Protein AF-A0A8W8IZJ5-F1 (afdb_monomer_lite)

Secondary structure (DSSP, 8-state):
--SSSHHHHHHHHHHHHHHHHHHHHHHHHHHHHHHHHHHHHHHHHHHHHHHHHHHS-HHHHHHHHHHSS--HHHHHHTTSTT-EEEEEEE-----EEESEEEEEE-HHHHHHHGGGGGSB-S-EEEEES-HHHHHHHHHHTTT-SS-EEEEE--GGGSHHHHTHHHHHHHHTSTT----TTTTT-HHHHHHHHHHHHHHHHHHHHTSS--SEEEEE-TTTTGGGTT----EEE---TT--TTEEEEEE-S---TTT--HHHHHHHT--SEEEEEEEE-HHHHHHHHHHHHHHHHHHHHTT----HHHHHHHHTSHHHHHHS--S-EEEEEPTTSS--S---TTSHHHHHSEEEHHHHHHHHHSTT-EEE-SS-TT-EEESS-TT---BSS--TT-TT---GGG----GGG------------------S--TT-SSS---HHHHHHHHHH-TT-EEE-SSBTTEEEETT--BTTB-EEEPPTTEEEETTTTEEEEGGG---TTSB---SGGGSGGGSPPTT-TT---HHHHS---TTPPSEEEEPTT-TTSSEEEEEETTEEEEEEE-SSEEEETTTTEEEEEEPHHHHHHHHHH-TT-B---SS-TTEEEBTT-TT---STT-TTEEEPPTT----PPPPS------

Organism: Magallana gigas (NCBI:txid29159)

pLDDT: mean 74.79, std 21.63, range [20.7, 98.75]

InterPro domains:
  IPR002557 Chitin binding domain [PS50940] (445-503)
  IPR002557 Chitin binding domain [SM00494] (446-503)
  IPR011735 WlaTC/HtrL glycosyltransferase [PF09612] (83-315)
  IPR036508 Chitin binding domain superfamily [SSF57625] (445-509)

Foldseek 3Di:
DPDPPPVVVVVVVVVVVVVVVVVVVVVVVVVVVVVVVVVVVVVVVVVVVVCVCVVAPPVRVVLVVVLVPQPVVLVVCAPFLLLEEEEEEDEDPAWFDDQDRVRIDGPVLLLLLLLVVLQEQHEYEYEYQDPVVLVSNCVSNVPHPHHYHYDHDDLCVQVLNVCLVLLVVLLPPPPQACGPPWSPPSVVQSVQLCQLVRQLVCLVVCSNVGQKYKYAYSRLVVVCSLVPFHKYQGHDPPDDQQAKEWEFLDDDDLEPDALQCLQRVVDATTASRMIMHGSVNSNLVSVLLVVLQVVCSVVSTDTHSRSSVSNCSRPVNCVVRPGRHYYDYDYQPPADFPDRNRNNPSRRQRIGTPVQVVVLVVPAQDWAADPVALQWIAGSDDPGHGTDSDDPPPDPRDAGSLRDDDPLVPPPDDDDDDDDDDDDDDDPDPDPPPLPDQDDQVNVVVVLVVPQQDKAAHSAAFQKIFGSVDDDVSGRIDGHDPPWGQAPVVRDTDHPVPHDRVSHDRDAFPVSDPVQADHPPPPPDDGSCVVGPWQAVPDAAWADGPPPNFFQWIFGDDPRHGPDIDGDQFARQHRVVSGGDLDGAQVNNVVNLVVPQQDWAQRSVAQQKIFGSVDPPQPDDPTHSRMDGHDPPVSGPDDDDPDDDDDD

Structure (mmCIF, N/CA/C/O backbone):
data_AF-A0A8W8IZJ5-F1
#
_entry.id   AF-A0A8W8IZJ5-F1
#
loop_
_atom_site.group_PDB
_atom_site.id
_atom_site.type_symbol
_atom_site.label_atom_id
_atom_site.label_alt_id
_atom_site.label_comp_id
_atom_site.label_asym_id
_atom_site.label_entity_id
_atom_site.label_seq_id
_atom_site.pdbx_PDB_ins_code
_atom_site.Cartn_x
_atom_site.Cartn_y
_atom_site.Cartn_z
_atom_site.occupancy
_atom_site.B_iso_or_equiv
_atom_site.auth_seq_id
_atom_site.auth_comp_id
_atom_site.auth_asym_id
_atom_site.auth_atom_id
_atom_site.pdbx_PDB_model_num
ATOM 1 N N . MET A 1 1 ? -62.476 80.734 -61.397 1.00 47.78 1 MET A N 1
ATOM 2 C CA . MET A 1 1 ? -62.619 79.980 -60.130 1.00 47.78 1 MET A CA 1
ATOM 3 C C . MET A 1 1 ? -61.410 79.062 -59.951 1.00 47.78 1 MET A C 1
ATOM 5 O O . MET A 1 1 ? -61.509 77.870 -60.182 1.00 47.78 1 MET A O 1
ATOM 9 N N . ILE A 1 2 ? -60.235 79.615 -59.635 1.00 48.38 2 ILE A N 1
ATOM 10 C CA . ILE A 1 2 ? -58.988 78.841 -59.462 1.00 48.38 2 ILE A CA 1
ATOM 11 C C . ILE A 1 2 ? -58.203 79.479 -58.310 1.00 48.38 2 ILE A C 1
ATOM 13 O O . ILE A 1 2 ? -57.128 80.029 -58.494 1.00 48.38 2 ILE A O 1
ATOM 17 N N . THR A 1 3 ? -58.795 79.508 -57.118 1.00 47.53 3 THR A N 1
ATOM 18 C CA . THR A 1 3 ? -58.111 79.960 -55.888 1.00 47.53 3 THR A CA 1
ATOM 19 C C . THR A 1 3 ? -58.517 79.162 -54.643 1.00 47.53 3 THR A C 1
ATOM 21 O O . THR A 1 3 ? -57.917 79.336 -53.590 1.00 47.53 3 THR A O 1
ATOM 24 N N . SER A 1 4 ? -59.455 78.212 -54.751 1.00 48.25 4 SER A N 1
ATOM 25 C CA . SER A 1 4 ? -59.904 77.347 -53.646 1.00 48.25 4 SER A CA 1
ATOM 26 C C . SER A 1 4 ? -59.301 75.930 -53.652 1.00 48.25 4 SER A C 1
ATOM 28 O O . SER A 1 4 ? -59.571 75.151 -52.746 1.00 48.25 4 SER A O 1
ATOM 30 N N . SER A 1 5 ? -58.463 75.586 -54.640 1.00 52.81 5 SER A N 1
ATOM 31 C CA . SER A 1 5 ? -57.928 74.221 -54.822 1.00 52.81 5 SER A CA 1
ATOM 32 C C . SER A 1 5 ? -56.490 74.015 -54.319 1.00 52.81 5 SER A C 1
ATOM 34 O O . SER A 1 5 ? -56.059 72.870 -54.198 1.00 52.81 5 SER A O 1
ATOM 36 N N . LEU A 1 6 ? -55.728 75.078 -54.029 1.00 49.84 6 LEU A N 1
ATOM 37 C CA . LEU A 1 6 ? -54.327 74.945 -53.594 1.00 49.84 6 LEU A CA 1
ATOM 38 C C . LEU A 1 6 ? -54.161 74.870 -52.069 1.00 49.84 6 LEU A C 1
ATOM 40 O O . LEU A 1 6 ? -53.239 74.221 -51.586 1.00 49.84 6 LEU A O 1
ATOM 44 N N . THR A 1 7 ? -55.062 75.462 -51.286 1.00 53.69 7 THR A N 1
ATOM 45 C CA . THR A 1 7 ? -54.958 75.478 -49.816 1.00 53.69 7 THR A CA 1
ATOM 46 C C . THR A 1 7 ? -55.291 74.125 -49.175 1.00 53.69 7 THR A C 1
ATOM 48 O O . THR A 1 7 ? -54.656 73.746 -48.191 1.00 53.69 7 THR A O 1
ATOM 51 N N . GLY A 1 8 ? -56.201 73.342 -49.766 1.00 49.75 8 GLY A N 1
ATOM 52 C CA . GLY A 1 8 ? -56.527 71.985 -49.302 1.00 49.75 8 GLY A CA 1
ATOM 53 C C . GLY A 1 8 ? -55.402 70.967 -49.530 1.00 49.75 8 GLY A C 1
ATOM 54 O O . GLY A 1 8 ? -55.147 70.127 -48.666 1.00 49.75 8 GLY A O 1
ATOM 55 N N . LEU A 1 9 ? -54.670 71.084 -50.647 1.00 51.25 9 LEU A N 1
ATOM 56 C CA . LEU A 1 9 ? -53.569 70.175 -50.989 1.00 51.25 9 LEU A CA 1
ATOM 57 C C . LEU A 1 9 ? -52.350 70.372 -50.068 1.00 51.25 9 LEU A C 1
ATOM 59 O O . LEU A 1 9 ? -51.727 69.401 -49.642 1.00 51.25 9 LEU A O 1
ATOM 63 N N . PHE A 1 10 ? -52.043 71.619 -49.693 1.00 50.31 10 PHE A N 1
ATOM 64 C CA . PHE A 1 10 ? -50.939 71.928 -48.776 1.00 50.31 10 PHE A CA 1
ATOM 65 C C . PHE A 1 10 ? -51.210 71.481 -47.330 1.00 50.31 10 PHE A C 1
ATOM 67 O O . PHE A 1 10 ? -50.280 71.048 -46.642 1.00 50.31 10 PHE A O 1
ATOM 74 N N . LEU A 1 11 ? -52.466 71.533 -46.868 1.00 53.38 11 LEU A N 1
ATOM 75 C CA . LEU A 1 11 ? -52.833 71.085 -45.520 1.00 53.38 11 LEU A CA 1
ATOM 76 C C . LEU A 1 11 ? -52.823 69.551 -45.407 1.00 53.38 11 LEU A C 1
ATOM 78 O O . LEU A 1 11 ? -52.290 69.016 -44.433 1.00 53.38 11 LEU A O 1
ATOM 82 N N . PHE A 1 12 ? -53.315 68.843 -46.433 1.00 51.59 12 PHE A N 1
ATOM 83 C CA . PHE A 1 12 ? -53.228 67.378 -46.514 1.00 51.59 12 PHE A CA 1
ATOM 84 C C . PHE A 1 12 ? -51.776 66.894 -46.598 1.00 51.59 12 PHE A C 1
ATOM 86 O O . PHE A 1 12 ? -51.405 65.939 -45.915 1.00 51.59 12 PHE A O 1
ATOM 93 N N . CYS A 1 13 ? -50.928 67.589 -47.363 1.00 51.03 13 CYS A N 1
ATOM 94 C CA . CYS A 1 13 ? -49.515 67.240 -47.477 1.00 51.03 13 CYS A CA 1
ATOM 95 C C . CYS A 1 13 ? -48.764 67.470 -46.151 1.00 51.03 13 CYS A C 1
ATOM 97 O O . CYS A 1 13 ? -48.016 66.595 -45.726 1.00 51.03 13 CYS A O 1
ATOM 99 N N . ARG A 1 14 ? -49.031 68.567 -45.416 1.00 52.50 14 ARG A N 1
ATOM 100 C CA . ARG A 1 14 ? -48.450 68.798 -44.074 1.00 52.50 14 ARG A CA 1
ATOM 101 C C . ARG A 1 14 ? -48.923 67.786 -43.026 1.00 52.50 14 ARG A C 1
ATOM 103 O O . ARG A 1 14 ? -48.099 67.310 -42.250 1.00 52.50 14 ARG A O 1
ATOM 110 N N . LEU A 1 15 ? -50.210 67.432 -42.994 1.00 51.81 15 LEU A N 1
ATOM 111 C CA . LEU A 1 15 ? -50.741 66.438 -42.048 1.00 51.81 15 LEU A CA 1
ATOM 112 C C . LEU A 1 15 ? -50.228 65.023 -42.353 1.00 51.81 15 LEU A C 1
ATOM 114 O O . LEU A 1 15 ? -49.872 64.295 -41.426 1.00 51.81 15 LEU A O 1
ATOM 118 N N . SER A 1 16 ? -50.105 64.670 -43.638 1.00 54.41 16 SER A N 1
ATOM 119 C CA . SER A 1 16 ? -49.473 63.423 -44.075 1.00 54.41 16 SER A CA 1
ATOM 120 C C . SER A 1 16 ? -47.996 63.390 -43.684 1.00 54.41 16 SER A C 1
ATOM 122 O O . SER A 1 16 ? -47.575 62.418 -43.064 1.00 54.41 16 SER A O 1
ATOM 124 N N . LEU A 1 17 ? -47.234 64.468 -43.936 1.00 53.72 17 LEU A N 1
ATOM 125 C CA . LEU A 1 17 ? -45.807 64.549 -43.598 1.00 53.72 17 LEU A CA 1
ATOM 126 C C . LEU A 1 17 ? -45.566 64.441 -42.086 1.00 53.72 17 LEU A C 1
ATOM 128 O O . LEU A 1 17 ? -44.678 63.705 -41.662 1.00 53.72 17 LEU A O 1
ATOM 132 N N . VAL A 1 18 ? -46.379 65.124 -41.270 1.00 57.81 18 VAL A N 1
ATOM 133 C CA . VAL A 1 18 ? -46.320 65.058 -39.798 1.00 57.81 18 VAL A CA 1
ATOM 134 C C . VAL A 1 18 ? -46.726 63.671 -39.292 1.00 57.81 18 VAL A C 1
ATOM 136 O O . VAL A 1 18 ? -46.116 63.170 -38.350 1.00 57.81 18 VAL A O 1
ATOM 139 N N . GLY A 1 19 ? -47.698 63.013 -39.931 1.00 54.62 19 GLY A N 1
ATOM 140 C CA . GLY A 1 19 ? -48.067 61.625 -39.649 1.00 54.62 19 GLY A CA 1
ATOM 141 C C . GLY A 1 19 ? -46.938 60.637 -39.958 1.00 54.62 19 GLY A C 1
ATOM 142 O O . GLY A 1 19 ? -46.619 59.793 -39.120 1.00 54.62 19 GLY A O 1
ATOM 143 N N . THR A 1 20 ? -46.275 60.770 -41.112 1.00 56.97 20 THR A N 1
ATOM 144 C CA . THR A 1 20 ? -45.091 59.965 -41.460 1.00 56.97 20 THR A CA 1
ATOM 145 C C . THR A 1 20 ? -43.889 60.284 -40.582 1.00 56.97 20 THR A C 1
ATOM 147 O O . THR A 1 20 ? -43.218 59.351 -40.163 1.00 56.97 20 THR A O 1
ATOM 150 N N . MET A 1 21 ? -43.641 61.546 -40.217 1.00 55.78 21 MET A N 1
ATOM 151 C CA . MET A 1 21 ? -42.561 61.895 -39.287 1.00 55.78 21 MET A CA 1
ATOM 152 C C . MET A 1 21 ? -42.829 61.361 -37.881 1.00 55.78 21 MET A C 1
ATOM 154 O O . MET A 1 21 ? -41.912 60.843 -37.264 1.00 55.78 21 MET A O 1
ATOM 158 N N . LYS A 1 22 ? -44.070 61.401 -37.378 1.00 59.16 22 LYS A N 1
ATOM 159 C CA . LYS A 1 22 ? -44.413 60.781 -36.085 1.00 59.16 22 LYS A CA 1
ATOM 160 C C . LYS A 1 22 ? -44.239 59.263 -36.117 1.00 59.16 22 LYS A C 1
ATOM 162 O O . LYS A 1 22 ? -43.736 58.705 -35.149 1.00 59.16 22 LYS A O 1
ATOM 167 N N . LYS A 1 23 ? -44.592 58.601 -37.225 1.00 60.84 23 LYS A N 1
ATOM 168 C CA . LYS A 1 23 ? -44.343 57.162 -37.420 1.00 60.84 23 LYS A CA 1
ATOM 169 C C . LYS A 1 23 ? -42.853 56.844 -37.553 1.00 60.84 23 LYS A C 1
ATOM 171 O O . LYS A 1 23 ? -42.419 55.841 -37.007 1.00 60.84 23 LYS A O 1
ATOM 176 N N . LEU A 1 24 ? -42.073 57.702 -38.213 1.00 62.38 24 LEU A N 1
ATOM 177 C CA . LEU A 1 24 ? -40.624 57.550 -38.352 1.00 62.38 24 LEU A CA 1
ATOM 178 C C . LEU A 1 24 ? -39.909 57.786 -37.018 1.00 62.38 24 LEU A C 1
ATOM 180 O O . LEU A 1 24 ? -39.039 57.009 -36.661 1.00 62.38 24 LEU A O 1
ATOM 184 N N . VAL A 1 25 ? -40.312 58.801 -36.250 1.00 67.31 25 VAL A N 1
ATOM 185 C CA . VAL A 1 25 ? -39.797 59.058 -34.898 1.00 67.31 25 VAL A CA 1
ATOM 186 C C . VAL A 1 25 ? -40.186 57.919 -33.963 1.00 67.31 25 VAL A C 1
ATOM 188 O O . VAL A 1 25 ? -39.321 57.422 -33.263 1.00 67.31 25 VAL A O 1
ATOM 191 N N . ALA A 1 26 ? -41.428 57.427 -34.003 1.00 65.81 26 ALA A N 1
ATOM 192 C CA . ALA A 1 26 ? -41.834 56.259 -33.219 1.00 65.81 26 ALA A CA 1
ATOM 193 C C . ALA A 1 26 ? -41.061 54.993 -33.625 1.00 65.81 26 ALA A C 1
ATOM 195 O O . ALA A 1 26 ? -40.604 54.259 -32.756 1.00 65.81 26 ALA A O 1
ATOM 196 N N . ALA A 1 27 ? -40.852 54.759 -34.924 1.00 63.62 27 ALA A N 1
ATOM 197 C CA . ALA A 1 27 ? -40.051 53.643 -35.419 1.00 63.62 27 ALA A CA 1
ATOM 198 C C . ALA A 1 27 ? -38.577 53.776 -35.010 1.00 63.62 27 ALA A C 1
ATOM 200 O O . ALA A 1 27 ? -37.982 52.798 -34.578 1.00 63.62 27 ALA A O 1
ATOM 201 N N . LEU A 1 28 ? -38.001 54.979 -35.063 1.00 68.31 28 LEU A N 1
ATOM 202 C CA . LEU A 1 28 ? -36.644 55.255 -34.589 1.00 68.31 28 LEU A CA 1
ATOM 203 C C . LEU A 1 28 ? -36.537 55.124 -33.068 1.00 68.31 28 LEU A C 1
ATOM 205 O O . LEU A 1 28 ? -35.534 54.612 -32.590 1.00 68.31 28 LEU A O 1
ATOM 209 N N . SER A 1 29 ? -37.561 55.511 -32.306 1.00 67.00 29 SER A N 1
ATOM 210 C CA . SER A 1 29 ? -37.625 55.303 -30.856 1.00 67.00 29 SER A CA 1
ATOM 211 C C . SER A 1 29 ? -37.749 53.824 -30.499 1.00 67.00 29 SER A C 1
ATOM 213 O O . SER A 1 29 ? -37.105 53.389 -29.553 1.00 67.00 29 SER A O 1
ATOM 215 N N . VAL A 1 30 ? -38.508 53.035 -31.267 1.00 69.75 30 VAL A N 1
ATOM 216 C CA . VAL A 1 30 ? -38.578 51.574 -31.110 1.00 69.75 30 VAL A CA 1
ATOM 217 C C . VAL A 1 30 ? -37.254 50.930 -31.511 1.00 69.75 30 VAL A C 1
ATOM 219 O O . VAL A 1 30 ? -36.747 50.110 -30.761 1.00 69.75 30 VAL A O 1
ATOM 222 N N . CYS A 1 31 ? -36.633 51.336 -32.620 1.00 62.91 31 CYS A N 1
ATOM 223 C CA . CYS A 1 31 ? -35.309 50.853 -33.015 1.00 62.91 31 CYS A CA 1
ATOM 224 C C . CYS A 1 31 ? -34.235 51.235 -31.993 1.00 62.91 31 CYS A C 1
ATOM 226 O O . CYS A 1 31 ? -33.376 50.417 -31.698 1.00 62.91 31 CYS A O 1
ATOM 228 N N . PHE A 1 32 ? -34.295 52.436 -31.413 1.00 70.75 32 PHE A N 1
ATOM 229 C CA . PHE A 1 32 ? -33.393 52.865 -30.348 1.00 70.75 32 PHE A CA 1
ATOM 230 C C . PHE A 1 32 ? -33.659 52.099 -29.053 1.00 70.75 32 PHE A C 1
ATOM 232 O O . PHE A 1 32 ? -32.714 51.663 -28.413 1.00 70.75 32 PHE A O 1
ATOM 239 N N . ALA A 1 33 ? -34.920 51.854 -28.690 1.00 69.69 33 ALA A N 1
ATOM 240 C CA . ALA A 1 33 ? -35.271 51.032 -27.537 1.00 69.69 33 ALA A CA 1
ATOM 241 C C . ALA A 1 33 ? -34.835 49.576 -27.729 1.00 69.69 33 ALA A C 1
ATOM 243 O O . ALA A 1 33 ? -34.286 48.999 -26.802 1.00 69.69 33 ALA A O 1
ATOM 244 N N . VAL A 1 34 ? -34.999 49.004 -28.926 1.00 69.81 34 VAL A N 1
ATOM 245 C CA . VAL A 1 34 ? -34.493 47.674 -29.286 1.00 69.81 34 VAL A CA 1
ATOM 246 C C . VAL A 1 34 ? -32.972 47.675 -29.273 1.00 69.81 34 VAL A C 1
ATOM 248 O O . VAL A 1 34 ? -32.399 46.758 -28.708 1.00 69.81 34 VAL A O 1
ATOM 251 N N . LEU A 1 35 ? -32.296 48.696 -29.802 1.00 66.69 35 LEU A N 1
ATOM 252 C CA . LEU A 1 35 ? -30.836 48.808 -29.760 1.00 66.69 35 LEU A CA 1
ATOM 253 C C . LEU A 1 35 ? -30.334 48.918 -28.317 1.00 66.69 35 LEU A C 1
ATOM 255 O O . LEU A 1 35 ? -29.402 48.216 -27.954 1.00 66.69 35 LEU A O 1
ATOM 259 N N . VAL A 1 36 ? -30.973 49.731 -27.476 1.00 71.81 36 VAL A N 1
ATOM 260 C CA . VAL A 1 36 ? -30.643 49.878 -26.054 1.00 71.81 36 VAL A CA 1
ATOM 261 C C . VAL A 1 36 ? -30.942 48.588 -25.299 1.00 71.81 36 VAL A C 1
ATOM 263 O O . VAL A 1 36 ? -30.085 48.146 -24.551 1.00 71.81 36 VAL A O 1
ATOM 266 N N . PHE A 1 37 ? -32.076 47.921 -25.532 1.00 66.56 37 PHE A N 1
ATOM 267 C CA . PHE A 1 37 ? -32.356 46.601 -24.957 1.00 66.56 37 PHE A CA 1
ATOM 268 C C . PHE A 1 37 ? -31.369 45.550 -25.450 1.00 66.56 37 PHE A C 1
ATOM 270 O O . PHE A 1 37 ? -30.940 44.727 -24.660 1.00 66.56 37 PHE A O 1
ATOM 277 N N . THR A 1 38 ? -30.955 45.591 -26.715 1.00 60.06 38 THR A N 1
ATOM 278 C CA . THR A 1 38 ? -29.971 44.661 -27.277 1.00 60.06 38 THR A CA 1
ATOM 279 C C . THR A 1 38 ? -28.588 44.947 -26.699 1.00 60.06 38 THR A C 1
ATOM 281 O O . THR A 1 38 ? -27.897 44.013 -26.334 1.00 60.06 38 THR A O 1
ATOM 284 N N . ILE A 1 39 ? -28.196 46.212 -26.515 1.00 63.31 39 ILE A N 1
ATOM 285 C CA . ILE A 1 39 ? -26.940 46.613 -25.862 1.00 63.31 39 ILE A CA 1
ATOM 286 C C . ILE A 1 39 ? -26.973 46.273 -24.371 1.00 63.31 39 ILE A C 1
ATOM 288 O O . ILE A 1 39 ? -25.982 45.779 -23.853 1.00 63.31 39 ILE A O 1
ATOM 292 N N . LEU A 1 40 ? -28.094 46.478 -23.676 1.00 62.97 40 LEU A N 1
ATOM 293 C CA . LEU A 1 40 ? -28.272 46.100 -22.273 1.00 62.97 40 LEU A CA 1
ATOM 294 C C . LEU A 1 40 ? -28.290 44.579 -22.110 1.00 62.97 40 LEU A C 1
ATOM 296 O O . LEU A 1 40 ? -27.663 44.074 -21.191 1.00 62.97 40 LEU A O 1
ATOM 300 N N . HIS A 1 41 ? -28.911 43.841 -23.029 1.00 59.56 41 HIS A N 1
ATOM 301 C CA . HIS A 1 41 ? -28.924 42.379 -23.050 1.00 59.56 41 HIS A CA 1
ATOM 302 C C . HIS A 1 41 ? -27.557 41.809 -23.459 1.00 59.56 41 HIS A C 1
ATOM 304 O O . HIS A 1 41 ? -27.146 40.787 -22.917 1.00 59.56 41 HIS A O 1
ATOM 310 N N . ILE A 1 42 ? -26.811 42.477 -24.349 1.00 55.31 42 ILE A N 1
ATOM 311 C CA . ILE A 1 42 ? -25.411 42.170 -24.681 1.00 55.31 42 ILE A CA 1
ATOM 312 C C . ILE A 1 42 ? -24.493 42.521 -23.509 1.00 55.31 42 ILE A C 1
ATOM 314 O O . ILE A 1 42 ? -23.577 41.755 -23.254 1.00 55.31 42 ILE A O 1
ATOM 318 N N . ASN A 1 43 ? -24.730 43.607 -22.769 1.00 55.75 43 ASN A N 1
ATOM 319 C CA . ASN A 1 43 ? -23.950 43.983 -21.585 1.00 55.75 43 ASN A CA 1
ATOM 320 C C . ASN A 1 43 ? -24.251 43.067 -20.398 1.00 55.75 43 ASN A C 1
ATOM 322 O O . ASN A 1 43 ? -23.329 42.671 -19.700 1.00 55.75 43 ASN A O 1
ATOM 326 N N . GLN A 1 44 ? -25.502 42.645 -20.213 1.00 54.59 44 GLN A N 1
ATOM 327 C CA . GLN A 1 44 ? -25.887 41.624 -19.238 1.00 54.59 44 GLN A CA 1
ATOM 328 C C . GLN A 1 44 ? -25.306 40.254 -19.633 1.00 54.59 44 GLN A C 1
ATOM 330 O O . GLN A 1 44 ? -24.847 39.512 -18.770 1.00 54.59 44 GLN A O 1
ATOM 335 N N . TYR A 1 45 ? -25.207 39.949 -20.936 1.00 51.97 45 TYR A N 1
ATOM 336 C CA . TYR A 1 45 ? -24.464 38.786 -21.434 1.00 51.97 45 TYR A CA 1
ATOM 337 C C . TYR A 1 45 ? -22.946 38.952 -21.374 1.00 51.97 45 TYR A C 1
ATOM 339 O O . TYR A 1 45 ? -22.264 37.952 -21.206 1.00 51.97 45 TYR A O 1
ATOM 347 N N . GLN A 1 46 ? -22.388 40.159 -21.493 1.00 49.00 46 GLN A N 1
ATOM 348 C CA . GLN A 1 46 ? -20.970 40.418 -21.261 1.00 49.00 46 GLN A CA 1
ATOM 349 C C . GLN A 1 46 ? -20.662 40.302 -19.781 1.00 49.00 46 GLN A C 1
ATOM 351 O O . GLN A 1 46 ? -19.610 39.776 -19.464 1.00 49.00 46 GLN A O 1
ATOM 356 N N . ASP A 1 47 ? -21.561 40.685 -18.882 1.00 48.44 47 ASP A N 1
ATOM 357 C CA . ASP A 1 47 ? -21.392 40.476 -17.450 1.00 48.44 47 ASP A CA 1
ATOM 358 C C . ASP A 1 47 ? -21.543 38.991 -17.102 1.00 48.44 47 ASP A C 1
ATOM 360 O O . ASP A 1 47 ? -20.749 38.469 -16.335 1.00 48.44 47 ASP A O 1
ATOM 364 N N . ILE A 1 48 ? -22.420 38.239 -17.780 1.00 49.62 48 ILE A N 1
ATOM 365 C CA . ILE A 1 48 ? -22.441 36.765 -17.727 1.00 49.62 48 ILE A CA 1
ATOM 366 C C . ILE A 1 48 ? -21.175 36.164 -18.343 1.00 49.62 48 ILE A C 1
ATOM 368 O O . ILE A 1 48 ? -20.647 35.214 -17.791 1.00 49.62 48 ILE A O 1
ATOM 372 N N . ARG A 1 49 ? -20.634 36.703 -19.441 1.00 41.62 49 ARG A N 1
ATOM 373 C CA . ARG A 1 49 ? -19.406 36.219 -20.098 1.00 41.62 49 ARG A CA 1
ATOM 374 C C . ARG A 1 49 ? -18.178 36.553 -19.263 1.00 41.62 49 ARG A C 1
ATOM 376 O O . ARG A 1 49 ? -17.285 35.729 -19.182 1.00 41.62 49 ARG A O 1
ATOM 383 N N . THR A 1 50 ? -18.156 37.700 -18.594 1.00 42.84 50 THR A N 1
ATOM 384 C CA . THR A 1 50 ? -17.104 38.146 -17.670 1.00 42.84 50 THR A CA 1
ATOM 385 C C . THR A 1 50 ? -17.238 37.428 -16.333 1.00 42.84 50 THR A C 1
ATOM 387 O O . THR A 1 50 ? -16.226 37.094 -15.736 1.00 42.84 50 THR A O 1
ATOM 390 N N . THR A 1 51 ? -18.455 37.087 -15.907 1.00 40.94 51 THR A N 1
ATOM 391 C CA . THR A 1 51 ? -18.736 36.233 -14.747 1.00 40.94 51 THR A CA 1
ATOM 392 C C . THR A 1 51 ? -18.431 34.769 -15.054 1.00 40.94 51 THR A C 1
ATOM 394 O O . THR A 1 51 ? -17.849 34.129 -14.205 1.00 40.94 51 THR A O 1
ATOM 397 N N . LEU A 1 52 ? -18.672 34.240 -16.258 1.00 39.84 52 LEU A N 1
ATOM 398 C CA . LEU A 1 52 ? -18.254 32.893 -16.698 1.00 39.84 52 LEU A CA 1
ATOM 399 C C . LEU A 1 52 ? -16.741 32.813 -16.938 1.00 39.84 52 LEU A C 1
ATOM 401 O O . LEU A 1 52 ? -16.125 31.818 -16.571 1.00 39.84 52 LEU A O 1
ATOM 405 N N . LEU A 1 53 ? -16.127 33.870 -17.482 1.00 41.47 53 LEU A N 1
ATOM 406 C CA . LEU A 1 53 ? -14.671 34.001 -17.632 1.00 41.47 53 LEU A CA 1
ATOM 407 C C . LEU A 1 53 ? -13.966 34.257 -16.289 1.00 41.47 53 LEU A C 1
ATOM 409 O O . LEU A 1 53 ? -12.786 33.939 -16.161 1.00 41.47 53 LEU A O 1
ATOM 413 N N . ARG A 1 54 ? -14.671 34.794 -15.280 1.00 42.88 54 ARG A N 1
ATOM 414 C CA . ARG A 1 54 ? -14.209 34.872 -13.881 1.00 42.88 54 ARG A CA 1
ATOM 415 C C . ARG A 1 54 ? -14.582 33.635 -13.053 1.00 42.88 54 ARG A C 1
ATOM 417 O O . ARG A 1 54 ? -13.905 33.381 -12.064 1.00 42.88 54 ARG A O 1
ATOM 424 N N . ALA A 1 55 ? -15.604 32.866 -13.435 1.00 46.88 55 ALA A N 1
ATOM 425 C CA . ALA A 1 55 ? -16.121 31.733 -12.657 1.00 46.88 55 ALA A CA 1
ATOM 426 C C . ALA A 1 55 ? -15.553 30.374 -13.064 1.00 46.88 55 ALA A C 1
ATOM 428 O O . ALA A 1 55 ? -15.682 29.433 -12.290 1.00 46.88 55 ALA A O 1
ATOM 429 N N . LEU A 1 56 ? -14.870 30.238 -14.197 1.00 43.19 56 LEU A N 1
ATOM 430 C CA . LEU A 1 56 ? -14.094 29.038 -14.501 1.00 43.19 56 LEU A CA 1
ATOM 431 C C . LEU A 1 56 ? -12.808 29.473 -15.207 1.00 43.19 56 LEU A C 1
ATOM 433 O O . LEU A 1 56 ? -12.890 30.140 -16.240 1.00 43.19 56 LEU A O 1
ATOM 437 N N . PRO A 1 57 ? -11.609 29.127 -14.697 1.00 50.22 57 PRO A N 1
ATOM 438 C CA . PRO A 1 57 ? -10.381 29.453 -15.406 1.00 50.22 57 PRO A CA 1
ATOM 439 C C . PRO A 1 57 ? -10.458 28.860 -16.820 1.00 50.22 57 PRO A C 1
ATOM 441 O O . PRO A 1 57 ? -10.954 27.751 -16.994 1.00 50.22 57 PRO A O 1
ATOM 444 N N . LEU A 1 58 ? -9.946 29.557 -17.840 1.00 40.34 58 LEU A N 1
ATOM 445 C CA . LEU A 1 58 ? -9.855 29.039 -19.219 1.00 40.34 58 LEU A CA 1
ATOM 446 C C . LEU A 1 58 ? -9.227 27.630 -19.273 1.00 40.34 58 LEU A C 1
ATOM 448 O O . LEU A 1 58 ? -9.581 26.833 -20.134 1.00 40.34 58 LEU A O 1
ATOM 452 N N . ASN A 1 59 ? -8.379 27.282 -18.298 1.00 43.03 59 ASN A N 1
ATOM 453 C CA . ASN A 1 59 ? -7.850 25.932 -18.091 1.00 43.03 59 ASN A CA 1
ATOM 454 C C . ASN A 1 59 ? -8.906 24.892 -17.683 1.00 43.03 59 ASN A C 1
ATOM 456 O O . ASN A 1 59 ? -8.763 23.740 -18.063 1.00 43.03 59 ASN A O 1
ATOM 460 N N . ALA A 1 60 ? -9.947 25.262 -16.934 1.00 39.53 60 ALA A N 1
ATOM 461 C CA . ALA A 1 60 ? -11.073 24.400 -16.574 1.00 39.53 60 ALA A CA 1
ATOM 462 C C . ALA A 1 60 ? -12.032 24.180 -17.750 1.00 39.53 60 ALA A C 1
ATOM 464 O O . ALA A 1 60 ? -12.495 23.064 -17.924 1.00 39.53 60 ALA A O 1
ATOM 465 N N . ILE A 1 61 ? -12.272 25.189 -18.596 1.00 41.66 61 ILE A N 1
ATOM 466 C CA . ILE A 1 61 ? -13.071 25.026 -19.826 1.00 41.66 61 ILE A CA 1
ATOM 467 C C . ILE A 1 61 ? -12.287 24.223 -20.871 1.00 41.66 61 ILE A C 1
ATOM 469 O O . ILE A 1 61 ? -12.833 23.310 -21.477 1.00 41.66 61 ILE A O 1
ATOM 473 N N . ARG A 1 62 ? -10.985 24.491 -21.038 1.00 36.69 62 ARG A N 1
ATOM 474 C CA . ARG A 1 62 ? -10.106 23.698 -21.912 1.00 36.69 62 ARG A CA 1
ATOM 475 C C . ARG A 1 62 ? -9.920 22.268 -21.388 1.00 36.69 62 ARG A C 1
ATOM 477 O O . ARG A 1 62 ? -9.904 21.363 -22.207 1.00 36.69 62 ARG A O 1
ATOM 484 N N . ARG A 1 63 ? -9.868 22.061 -20.057 1.00 45.09 63 ARG A N 1
ATOM 485 C CA . ARG A 1 63 ? -9.936 20.734 -19.406 1.00 45.09 63 ARG A CA 1
ATOM 486 C C . ARG A 1 63 ? -11.280 20.056 -19.634 1.00 45.09 63 ARG A C 1
ATOM 488 O O . ARG A 1 63 ? -11.295 18.884 -19.950 1.00 45.09 63 ARG A O 1
ATOM 495 N N . TYR A 1 64 ? -12.395 20.763 -19.479 1.00 40.47 64 TYR A N 1
ATOM 496 C CA . TYR A 1 64 ? -13.732 20.207 -19.687 1.00 40.47 64 TYR A CA 1
ATOM 497 C C . TYR A 1 64 ? -13.932 19.781 -21.147 1.00 40.47 64 TYR A C 1
ATOM 499 O O . TYR A 1 64 ? -14.399 18.681 -21.406 1.00 40.47 64 TYR A O 1
ATOM 507 N N . LEU A 1 65 ? -13.476 20.598 -22.100 1.00 40.28 65 LEU A N 1
ATOM 508 C CA . LEU A 1 65 ? -13.512 20.280 -23.528 1.00 40.28 65 LEU A CA 1
ATOM 509 C C . LEU A 1 65 ? -12.506 19.182 -23.925 1.00 40.28 65 LEU A C 1
ATOM 511 O O . LEU A 1 65 ? -12.814 18.396 -24.813 1.00 40.28 65 LEU A O 1
ATOM 515 N N . SER A 1 66 ? -11.343 19.077 -23.265 1.00 46.09 66 SER A N 1
ATOM 516 C CA . SER A 1 66 ? -10.403 17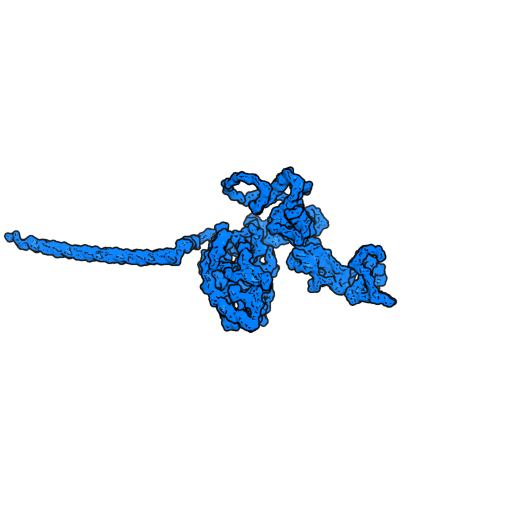.962 -23.478 1.00 46.09 66 SER A CA 1
ATOM 517 C C . SER A 1 66 ? -10.837 16.663 -22.790 1.00 46.09 66 SER A C 1
ATOM 519 O O . SER A 1 66 ? -10.458 15.598 -23.247 1.00 46.09 66 SER A O 1
ATOM 521 N N . LEU A 1 67 ? -11.608 16.744 -21.700 1.00 44.41 67 LEU A N 1
ATOM 522 C CA . LEU A 1 67 ? -12.218 15.599 -21.006 1.00 44.41 67 LEU A CA 1
ATOM 523 C C . LEU A 1 67 ? -13.492 15.105 -21.713 1.00 44.41 67 LEU A C 1
ATOM 525 O O . LEU A 1 67 ? -13.885 13.966 -21.511 1.00 44.41 67 LEU A O 1
ATOM 529 N N . GLN A 1 68 ? -14.141 15.945 -22.530 1.00 42.31 68 GLN A N 1
ATOM 530 C CA . GLN A 1 68 ? -15.280 15.548 -23.370 1.00 42.31 68 GLN A CA 1
ATOM 531 C C . GLN A 1 68 ? -14.871 14.871 -24.686 1.00 42.31 68 GLN A C 1
ATOM 533 O O . GLN A 1 68 ? -15.716 14.256 -25.334 1.00 42.31 68 GLN A O 1
ATOM 538 N N . GLN A 1 69 ? -13.603 14.960 -25.095 1.00 46.66 69 GLN A N 1
ATOM 539 C CA . GLN A 1 69 ? -13.060 14.015 -26.065 1.00 46.66 69 GLN A CA 1
ATOM 540 C C . GLN A 1 69 ? -12.694 12.752 -25.294 1.00 46.66 69 GLN A C 1
ATOM 542 O O . GLN A 1 69 ? -11.706 12.757 -24.563 1.00 46.66 69 GLN A O 1
ATOM 547 N N . ASN A 1 70 ? -13.499 11.695 -25.432 1.00 53.62 70 ASN A N 1
ATOM 548 C CA . ASN A 1 70 ? -13.129 10.380 -24.918 1.00 53.62 70 ASN A CA 1
ATOM 549 C C . ASN A 1 70 ? -11.749 10.046 -25.484 1.00 53.62 70 ASN A C 1
ATOM 551 O O . ASN A 1 70 ? -11.583 9.943 -26.702 1.00 53.62 70 ASN A O 1
ATOM 555 N N . ASP A 1 71 ? -10.756 9.961 -24.599 1.00 65.50 71 ASP A N 1
ATOM 556 C CA . ASP A 1 71 ? -9.417 9.529 -24.967 1.00 65.50 71 ASP A CA 1
ATOM 557 C C . ASP A 1 71 ? -9.569 8.163 -25.655 1.00 65.50 71 ASP A C 1
ATOM 559 O O . ASP A 1 71 ? -10.108 7.242 -25.032 1.00 65.50 71 ASP A O 1
ATOM 563 N N . PRO A 1 72 ? -9.157 8.005 -26.926 1.00 70.06 72 PRO A N 1
ATOM 564 C CA . PRO A 1 72 ? -9.317 6.746 -27.644 1.00 70.06 72 PRO A CA 1
ATOM 565 C C . PRO A 1 72 ? -8.754 5.553 -26.865 1.00 70.06 72 PRO A C 1
ATOM 567 O O . PRO A 1 72 ? -9.299 4.457 -26.954 1.00 70.06 72 PRO A O 1
ATOM 570 N N . LEU A 1 73 ? -7.711 5.769 -26.052 1.00 69.88 73 LEU A N 1
ATOM 571 C CA . LEU A 1 73 ? -7.115 4.740 -25.207 1.00 69.88 73 LEU A CA 1
ATOM 572 C C . LEU A 1 73 ? -8.012 4.364 -24.011 1.00 69.88 73 LEU A C 1
ATOM 574 O O . LEU A 1 73 ? -8.039 3.193 -23.636 1.00 69.88 73 LEU A O 1
ATOM 578 N N . LEU A 1 74 ? -8.788 5.299 -23.444 1.00 79.75 74 LEU A N 1
ATOM 579 C CA . LEU A 1 74 ? -9.780 4.990 -22.399 1.00 79.75 74 LEU A CA 1
ATOM 580 C C . LEU A 1 74 ? -10.902 4.090 -22.932 1.00 79.75 74 LEU A C 1
ATOM 582 O O . LEU A 1 74 ? -11.325 3.168 -22.238 1.00 79.75 74 LEU A O 1
ATOM 586 N N . GLU A 1 75 ? -11.341 4.301 -24.173 1.00 82.31 75 GLU A N 1
ATOM 587 C CA . GLU A 1 75 ? -12.339 3.422 -24.797 1.00 82.31 75 GLU A CA 1
ATOM 588 C C . GLU A 1 75 ? -11.792 2.005 -25.015 1.00 82.31 75 GLU A C 1
ATOM 590 O O . GLU A 1 75 ? -12.518 1.036 -24.812 1.00 82.31 75 GLU A O 1
ATOM 595 N N . THR A 1 76 ? -10.500 1.854 -25.343 1.00 81.00 76 THR A N 1
ATOM 596 C CA . THR A 1 76 ? -9.907 0.516 -25.550 1.00 81.00 76 THR A CA 1
ATOM 597 C C . THR A 1 76 ? -9.857 -0.349 -24.294 1.00 81.00 76 THR A C 1
ATOM 599 O O . THR A 1 76 ? -9.844 -1.573 -24.401 1.00 81.00 76 THR A O 1
ATOM 602 N N . ILE A 1 77 ? -9.816 0.261 -23.105 1.00 83.56 77 ILE A N 1
ATOM 603 C CA . ILE A 1 77 ? -9.759 -0.484 -21.842 1.00 83.56 77 ILE A CA 1
ATOM 604 C C . ILE A 1 77 ? -11.146 -0.760 -21.262 1.00 83.56 77 ILE A C 1
ATOM 606 O O . ILE A 1 77 ? -11.254 -1.576 -20.346 1.00 83.56 77 ILE A O 1
ATOM 610 N N . LYS A 1 78 ? -12.199 -0.111 -21.766 1.00 87.75 78 LYS A N 1
ATOM 611 C CA . LYS A 1 78 ? -13.562 -0.252 -21.247 1.00 87.75 78 LYS A CA 1
ATOM 612 C C . LYS A 1 78 ? -14.066 -1.687 -21.417 1.00 87.75 78 LYS A C 1
ATOM 614 O O . LYS A 1 78 ? -13.802 -2.341 -22.419 1.00 87.75 78 LYS A O 1
ATOM 619 N N . GLY A 1 79 ? -14.759 -2.207 -20.409 1.00 85.81 79 GLY A N 1
ATOM 620 C CA . GLY A 1 79 ? -15.213 -3.596 -20.351 1.00 85.81 79 GLY A CA 1
ATOM 621 C C . GLY A 1 79 ? -14.129 -4.619 -19.989 1.00 85.81 79 GLY A C 1
ATOM 622 O O . GLY A 1 79 ? -14.460 -5.788 -19.801 1.00 85.81 79 GLY A O 1
ATOM 623 N N . THR A 1 80 ? -12.864 -4.210 -19.852 1.00 88.44 80 THR A N 1
ATOM 624 C CA . THR A 1 80 ? -11.751 -5.093 -19.462 1.00 88.44 80 THR A CA 1
ATOM 625 C C . THR A 1 80 ? -11.366 -4.902 -17.992 1.00 88.44 80 THR A C 1
ATOM 627 O O . THR A 1 80 ? -11.715 -3.900 -17.363 1.00 88.44 80 THR A O 1
ATOM 630 N N . ASN A 1 81 ? -10.544 -5.801 -17.449 1.00 87.94 81 ASN A N 1
ATOM 631 C CA . ASN A 1 81 ? -9.981 -5.651 -16.101 1.00 87.94 81 ASN A CA 1
ATOM 632 C C . ASN A 1 81 ? -9.046 -4.437 -15.954 1.00 87.94 81 ASN A C 1
ATOM 634 O O . ASN A 1 81 ? -8.765 -4.019 -14.829 1.00 87.94 81 ASN A O 1
ATOM 638 N N . LYS A 1 82 ? -8.589 -3.843 -17.067 1.00 89.88 82 LYS A N 1
ATOM 639 C CA . LYS A 1 82 ? -7.787 -2.607 -17.095 1.00 89.88 82 LYS A CA 1
ATOM 640 C C . LYS A 1 82 ? -8.641 -1.341 -16.961 1.00 89.88 82 LYS A C 1
ATOM 642 O O . LYS A 1 82 ? -8.072 -0.271 -16.751 1.00 89.88 82 LYS A O 1
ATOM 647 N N . SER A 1 83 ? -9.975 -1.450 -17.033 1.00 94.81 83 SER A N 1
ATOM 648 C CA . SER A 1 83 ? -10.957 -0.362 -16.865 1.00 94.81 83 SER A CA 1
ATOM 649 C C . SER A 1 83 ? -11.025 0.148 -15.416 1.00 94.81 83 SER A C 1
ATOM 651 O O . SER A 1 83 ? -12.059 0.098 -14.749 1.00 94.81 83 SER A O 1
ATOM 653 N N . LEU A 1 84 ? -9.892 0.611 -14.889 1.00 97.25 84 LEU A N 1
ATOM 654 C CA . LEU A 1 84 ? -9.701 0.953 -13.486 1.00 97.25 84 LEU A CA 1
ATOM 655 C C . LEU A 1 84 ? -9.063 2.333 -13.340 1.00 97.25 84 LEU A C 1
ATOM 657 O O . LEU A 1 84 ? -7.880 2.506 -13.641 1.00 97.25 84 LEU A O 1
ATOM 661 N N . THR A 1 85 ? -9.813 3.277 -12.771 1.00 98.19 85 THR A N 1
ATOM 662 C CA . THR A 1 85 ? -9.266 4.558 -12.310 1.00 98.19 85 THR A CA 1
ATOM 663 C C . THR A 1 85 ? -8.661 4.419 -10.918 1.00 98.19 85 THR A C 1
ATOM 665 O O . THR A 1 85 ? -9.331 4.048 -9.950 1.00 98.19 85 THR A O 1
ATOM 668 N N . VAL A 1 86 ? -7.390 4.794 -10.794 1.00 98.56 86 VAL A N 1
ATOM 669 C CA . VAL A 1 86 ? -6.676 4.810 -9.517 1.00 98.56 86 VAL A CA 1
ATOM 670 C C . VAL A 1 86 ? -6.831 6.176 -8.861 1.00 98.56 86 VAL A C 1
ATOM 672 O O . VAL A 1 86 ? -6.421 7.202 -9.396 1.00 98.56 86 VAL A O 1
ATOM 675 N N . VAL A 1 87 ? -7.403 6.197 -7.664 1.00 98.69 87 VAL A N 1
ATOM 676 C CA . VAL A 1 87 ? -7.596 7.399 -6.858 1.00 98.69 87 VAL A CA 1
ATOM 677 C C . VAL A 1 87 ? -6.598 7.398 -5.714 1.00 98.69 87 VAL A C 1
ATOM 679 O O . VAL A 1 87 ? -6.526 6.456 -4.926 1.00 98.69 87 VAL A O 1
ATOM 682 N N . THR A 1 88 ? -5.835 8.475 -5.586 1.00 98.25 88 THR A N 1
ATOM 683 C CA . THR A 1 88 ? -4.872 8.643 -4.500 1.00 98.25 88 THR A CA 1
ATOM 684 C C . THR A 1 88 ? -4.879 10.078 -3.982 1.00 98.25 88 THR A C 1
ATOM 686 O O . THR A 1 88 ? -5.383 10.994 -4.634 1.00 98.25 88 THR A O 1
ATOM 689 N N . ALA A 1 89 ? -4.365 10.299 -2.776 1.00 97.06 89 ALA A N 1
ATOM 690 C CA . ALA A 1 89 ? -4.273 11.635 -2.204 1.00 97.06 89 ALA A CA 1
ATOM 691 C C . ALA A 1 89 ? -3.041 11.791 -1.320 1.00 97.06 89 ALA A C 1
ATOM 693 O O . ALA A 1 89 ? -2.580 10.839 -0.684 1.00 97.06 89 ALA A O 1
ATOM 694 N N . PHE A 1 90 ? -2.567 13.028 -1.209 1.00 94.69 90 PHE A N 1
ATOM 695 C CA . PHE A 1 90 ? -1.543 13.399 -0.245 1.00 94.69 90 PHE A CA 1
ATOM 696 C C . PHE A 1 90 ? -1.885 14.726 0.438 1.00 94.69 90 PHE A C 1
ATOM 698 O O . PHE A 1 90 ? -1.796 15.799 -0.161 1.00 94.69 90 PHE A O 1
ATOM 705 N N . PHE A 1 91 ? -2.241 14.650 1.723 1.00 92.69 91 PHE A N 1
ATOM 706 C CA . PHE A 1 91 ? -2.470 15.804 2.594 1.00 92.69 91 PHE A CA 1
ATOM 707 C C . PHE A 1 91 ? -1.366 15.862 3.648 1.00 92.69 91 PHE A C 1
ATOM 709 O O . PHE A 1 91 ? -1.154 14.906 4.394 1.00 92.69 91 PHE A O 1
ATOM 716 N N . THR A 1 92 ? -0.649 16.981 3.737 1.00 87.62 92 THR A N 1
ATOM 717 C CA . THR A 1 92 ? 0.470 17.085 4.686 1.00 87.62 92 THR A CA 1
ATOM 718 C C . THR A 1 92 ? -0.045 17.376 6.093 1.00 87.62 92 THR A C 1
ATOM 720 O O . THR A 1 92 ? -0.746 18.365 6.305 1.00 87.62 92 THR A O 1
ATOM 723 N N . ILE A 1 93 ? 0.346 16.548 7.064 1.00 87.81 93 ILE A N 1
ATOM 724 C CA . ILE A 1 93 ? 0.095 16.749 8.507 1.00 87.81 93 ILE A CA 1
ATOM 725 C C . ILE A 1 93 ? 1.403 16.904 9.307 1.00 87.81 93 ILE A C 1
ATOM 727 O O . ILE A 1 93 ? 1.433 16.723 10.519 1.00 87.81 93 ILE A O 1
ATOM 731 N N . GLY A 1 94 ? 2.501 17.217 8.612 1.00 84.75 94 GLY A N 1
ATOM 732 C CA . GLY A 1 94 ? 3.842 17.299 9.188 1.00 84.75 94 GLY A CA 1
ATOM 733 C C . GLY A 1 94 ? 4.502 15.932 9.384 1.00 84.75 94 GLY A C 1
ATOM 734 O O . GLY A 1 94 ? 4.097 14.934 8.786 1.00 84.75 94 GLY A O 1
ATOM 735 N N . SER A 1 95 ? 5.557 15.902 10.201 1.00 84.19 95 SER A N 1
ATOM 736 C CA . SER A 1 95 ? 6.237 14.659 10.583 1.00 84.19 95 SER A CA 1
ATOM 737 C C . SER A 1 95 ? 5.589 14.062 11.826 1.00 84.19 95 SER A C 1
ATOM 739 O O . SER A 1 95 ? 5.250 14.796 12.751 1.00 84.19 95 SER A O 1
ATOM 741 N N . PHE A 1 96 ? 5.438 12.739 11.868 1.00 84.75 96 PHE A N 1
ATOM 742 C CA . PHE A 1 96 ? 4.738 12.079 12.970 1.00 84.75 96 PHE A CA 1
ATOM 743 C C . PHE A 1 96 ? 5.289 10.687 13.310 1.00 84.75 96 PHE A C 1
ATOM 745 O O . PHE A 1 96 ? 5.756 9.980 12.415 1.00 84.75 96 PHE A O 1
ATOM 752 N N . PRO A 1 97 ? 5.208 10.255 14.582 1.00 80.69 97 PRO A N 1
ATOM 753 C CA . PRO A 1 97 ? 5.556 8.896 14.993 1.00 80.69 97 PRO A CA 1
ATOM 754 C C . PRO A 1 97 ? 4.577 7.860 14.424 1.00 80.69 97 PRO A C 1
ATOM 756 O O . PRO A 1 97 ? 3.362 8.071 14.401 1.00 80.69 97 PRO A O 1
ATOM 759 N N . LYS A 1 98 ? 5.095 6.711 13.989 1.00 79.94 98 LYS A N 1
ATOM 760 C CA . LYS A 1 98 ? 4.317 5.603 13.424 1.00 79.94 98 LYS A CA 1
ATOM 761 C C . LYS A 1 98 ? 4.716 4.293 14.096 1.00 79.94 98 LYS A C 1
ATOM 763 O O . LYS A 1 98 ? 5.835 3.825 13.918 1.00 79.94 98 LYS A O 1
ATOM 768 N N . GLY A 1 99 ? 3.790 3.683 14.837 1.00 78.12 99 GLY A N 1
ATOM 769 C CA . GLY A 1 99 ? 4.044 2.478 15.631 1.00 78.12 99 GLY A CA 1
ATOM 770 C C . GLY A 1 99 ? 4.744 2.793 16.954 1.00 78.12 99 GLY A C 1
ATOM 771 O O . GLY A 1 99 ? 4.208 2.483 18.012 1.00 78.12 99 GLY A O 1
ATOM 772 N N . THR A 1 100 ? 5.889 3.479 16.908 1.00 73.44 100 THR A N 1
ATOM 773 C CA . THR A 1 100 ? 6.633 3.931 18.096 1.00 73.44 100 THR A CA 1
ATOM 774 C C . THR A 1 100 ? 6.978 5.417 18.007 1.00 73.44 100 THR A C 1
ATOM 776 O O . THR A 1 100 ? 6.940 6.011 16.928 1.00 73.44 100 THR A O 1
ATOM 779 N N . LEU A 1 101 ? 7.350 6.022 19.142 1.00 73.50 101 LEU A N 1
ATOM 780 C CA . LEU A 1 101 ? 7.802 7.418 19.212 1.00 73.50 101 LEU A CA 1
ATOM 781 C C . LEU A 1 101 ? 9.085 7.682 18.407 1.00 73.50 101 LEU A C 1
ATOM 783 O O . LEU A 1 101 ? 9.265 8.783 17.894 1.00 73.50 101 LEU A O 1
ATOM 787 N N . HIS A 1 102 ? 9.952 6.676 18.267 1.00 73.62 102 HIS A N 1
ATOM 788 C CA . HIS A 1 102 ? 11.240 6.801 17.578 1.00 73.62 102 HIS A CA 1
ATOM 789 C C . HIS A 1 102 ? 11.131 6.598 16.058 1.00 73.62 102 HIS A C 1
ATOM 791 O O . HIS A 1 102 ? 11.979 7.069 15.302 1.00 73.62 102 HIS A O 1
ATOM 797 N N . ALA A 1 103 ? 10.072 5.936 15.586 1.00 75.69 103 ALA A N 1
ATOM 798 C CA . ALA A 1 103 ? 9.835 5.688 14.168 1.00 75.69 103 ALA A CA 1
ATOM 799 C C . ALA A 1 103 ? 9.047 6.845 13.525 1.00 75.69 103 ALA A C 1
ATOM 801 O O . ALA A 1 103 ? 7.827 6.783 13.371 1.00 75.69 103 ALA A O 1
ATOM 802 N N . VAL A 1 104 ? 9.743 7.917 13.139 1.00 79.88 104 VAL A N 1
ATOM 803 C CA . VAL A 1 104 ? 9.120 9.126 12.569 1.00 79.88 104 VAL A CA 1
ATOM 804 C C . VAL A 1 104 ? 8.942 9.017 11.053 1.00 79.88 104 VAL A C 1
ATOM 806 O O . VAL A 1 104 ? 9.895 8.806 10.304 1.00 79.88 104 VAL A O 1
ATOM 809 N N . ARG A 1 105 ? 7.713 9.230 10.577 1.00 78.06 105 ARG A N 1
ATOM 810 C CA . ARG A 1 105 ? 7.383 9.395 9.156 1.00 78.06 105 ARG A CA 1
ATOM 811 C C . ARG A 1 105 ? 7.521 10.862 8.767 1.00 78.06 105 ARG A C 1
ATOM 813 O O . ARG A 1 105 ? 6.969 11.730 9.439 1.00 78.06 105 ARG A O 1
ATOM 820 N N . LYS A 1 106 ? 8.244 11.120 7.675 1.00 76.69 106 LYS A N 1
ATOM 821 C CA . LYS A 1 106 ? 8.492 12.457 7.117 1.00 76.69 106 LYS A CA 1
ATOM 822 C C . LYS A 1 106 ? 7.814 12.594 5.756 1.00 76.69 106 LYS A C 1
ATOM 824 O O . LYS A 1 106 ? 7.729 11.619 5.010 1.00 76.69 106 LYS A O 1
ATOM 829 N N . SER A 1 107 ? 7.402 13.809 5.401 1.00 71.25 107 SER A N 1
ATOM 830 C CA . SER A 1 107 ? 6.760 14.080 4.108 1.00 71.25 107 SER A CA 1
ATOM 831 C C . SER A 1 107 ? 7.668 13.740 2.919 1.00 71.25 107 SER A C 1
ATOM 833 O O . SER A 1 107 ? 7.221 13.080 1.990 1.00 71.25 107 SER A O 1
ATOM 835 N N . ASN A 1 108 ? 8.967 14.064 2.989 1.00 68.50 108 ASN A N 1
ATOM 836 C CA . ASN A 1 108 ? 9.918 13.802 1.895 1.00 68.50 108 ASN A CA 1
ATOM 837 C C . ASN A 1 108 ? 10.057 12.314 1.543 1.00 68.50 108 ASN A C 1
ATOM 839 O O . ASN A 1 108 ? 10.395 11.983 0.411 1.00 68.50 108 ASN A O 1
ATOM 843 N N . THR A 1 109 ? 9.774 11.408 2.482 1.00 72.69 109 THR A N 1
ATOM 844 C CA . THR A 1 109 ? 9.780 9.967 2.207 1.00 72.69 109 THR A CA 1
ATOM 845 C C . THR A 1 109 ? 8.702 9.590 1.185 1.00 72.69 109 THR A C 1
ATOM 847 O O . THR A 1 109 ? 8.931 8.737 0.331 1.00 72.69 109 THR A O 1
ATOM 850 N N . TYR A 1 110 ? 7.551 10.269 1.208 1.00 75.81 110 TYR A N 1
ATOM 851 C CA . TYR A 1 110 ? 6.478 10.027 0.246 1.00 75.81 110 TYR A CA 1
ATOM 852 C C . TYR A 1 110 ? 6.818 10.530 -1.159 1.00 75.81 110 TYR A C 1
ATOM 854 O O . TYR A 1 110 ? 6.317 9.948 -2.113 1.00 75.81 110 TYR A O 1
ATOM 862 N N . ASN A 1 111 ? 7.714 11.513 -1.319 1.00 73.69 111 ASN A N 1
ATOM 863 C CA . ASN A 1 111 ? 8.195 11.922 -2.648 1.00 73.69 111 ASN A CA 1
ATOM 864 C C . ASN A 1 111 ? 8.864 10.758 -3.379 1.00 73.69 111 ASN A C 1
ATOM 866 O O . ASN A 1 111 ? 8.705 10.623 -4.586 1.00 73.69 111 ASN A O 1
ATOM 870 N N . VAL A 1 112 ? 9.605 9.921 -2.647 1.00 74.62 112 VAL A N 1
ATOM 871 C CA . VAL A 1 112 ? 10.253 8.726 -3.200 1.00 74.62 112 VAL A CA 1
ATOM 872 C C . VAL A 1 112 ? 9.209 7.658 -3.499 1.00 74.62 112 VAL A C 1
ATOM 874 O O . VAL A 1 112 ? 9.184 7.120 -4.598 1.00 74.62 112 VAL A O 1
ATOM 877 N N . TRP A 1 113 ? 8.307 7.377 -2.557 1.00 84.12 113 TRP A N 1
ATOM 878 C CA . TRP A 1 113 ? 7.309 6.319 -2.737 1.00 84.12 113 TRP A CA 1
ATOM 879 C C . TRP A 1 113 ? 6.314 6.605 -3.861 1.00 84.12 113 TRP A C 1
ATOM 881 O O . TRP A 1 113 ? 5.971 5.696 -4.619 1.00 84.12 113 TRP A O 1
ATOM 891 N N . MET A 1 114 ? 5.919 7.871 -4.021 1.00 85.00 114 MET A N 1
ATOM 892 C CA . MET A 1 114 ? 5.045 8.294 -5.109 1.00 85.00 114 MET A CA 1
ATOM 893 C C . MET A 1 114 ? 5.689 8.107 -6.484 1.00 85.00 114 MET A C 1
ATOM 895 O O . MET A 1 114 ? 4.950 8.019 -7.453 1.00 85.00 114 MET A O 1
ATOM 899 N N . ARG A 1 115 ? 7.019 7.954 -6.610 1.00 80.44 115 ARG A N 1
ATOM 900 C CA . ARG A 1 115 ? 7.663 7.721 -7.919 1.00 80.44 115 ARG A CA 1
ATOM 901 C C . ARG A 1 115 ? 7.169 6.471 -8.636 1.00 80.44 115 ARG A C 1
ATOM 903 O O . ARG A 1 115 ? 7.239 6.424 -9.852 1.00 80.44 115 ARG A O 1
ATOM 910 N N . THR A 1 116 ? 6.608 5.499 -7.923 1.00 86.19 116 THR A N 1
ATOM 911 C CA . THR A 1 116 ? 5.968 4.324 -8.542 1.00 86.19 116 THR A CA 1
ATOM 912 C C . THR A 1 116 ? 4.828 4.697 -9.490 1.00 86.19 116 THR A C 1
ATOM 914 O O . THR A 1 116 ? 4.619 4.013 -10.487 1.00 86.19 116 THR A O 1
ATOM 917 N N . PHE A 1 117 ? 4.151 5.825 -9.253 1.00 90.75 117 PHE A N 1
ATOM 918 C CA . PHE A 1 117 ? 3.145 6.359 -10.165 1.00 90.75 117 PHE A CA 1
ATOM 919 C C . PHE A 1 117 ? 3.737 6.870 -11.485 1.00 90.75 117 PHE A C 1
ATOM 921 O O . PHE A 1 117 ? 2.967 7.092 -12.404 1.00 90.75 117 PHE A O 1
ATOM 928 N N . LEU A 1 118 ? 5.054 7.038 -11.636 1.00 80.94 118 LEU A N 1
ATOM 929 C CA . LEU A 1 118 ? 5.660 7.303 -12.949 1.00 80.94 118 LEU A CA 1
ATOM 930 C C . LEU A 1 118 ? 5.393 6.151 -13.928 1.00 80.94 118 LEU A C 1
ATOM 932 O O . LEU A 1 118 ? 5.154 6.385 -15.105 1.00 80.94 118 LEU A O 1
ATOM 936 N N . PHE A 1 119 ? 5.412 4.920 -13.417 1.00 80.94 119 PHE A N 1
ATOM 937 C CA . PHE A 1 119 ? 5.378 3.700 -14.220 1.00 80.94 119 PHE A CA 1
ATOM 938 C C . PHE A 1 119 ? 3.989 3.048 -14.289 1.00 80.94 119 PHE A C 1
ATOM 940 O O . PHE A 1 119 ? 3.798 2.019 -14.926 1.00 80.94 119 PHE A O 1
ATOM 947 N N . MET A 1 120 ? 2.997 3.609 -13.606 1.00 90.62 120 MET A N 1
ATOM 948 C CA . MET A 1 120 ? 1.644 3.063 -13.620 1.00 90.62 120 MET A CA 1
ATOM 949 C C . MET A 1 120 ? 0.904 3.520 -14.877 1.00 90.62 120 MET A C 1
ATOM 951 O O . MET A 1 120 ? 0.775 4.718 -15.110 1.00 90.62 120 MET A O 1
ATOM 955 N N . ASN A 1 121 ? 0.339 2.595 -15.640 1.00 89.06 121 ASN A N 1
ATOM 956 C CA . ASN A 1 121 ? -0.371 2.920 -16.874 1.00 89.06 121 ASN A CA 1
ATOM 957 C C . ASN A 1 121 ? -1.826 3.337 -16.663 1.00 89.06 121 ASN A C 1
ATOM 959 O O . ASN A 1 121 ? -2.377 3.993 -17.537 1.00 89.06 121 ASN A O 1
ATOM 963 N N . ASN A 1 122 ? -2.438 2.995 -15.527 1.00 94.50 122 ASN A N 1
ATOM 964 C CA . ASN A 1 122 ? -3.824 3.352 -15.227 1.00 94.50 122 ASN A CA 1
ATOM 965 C C . ASN A 1 122 ? -4.070 4.869 -15.297 1.00 94.50 122 ASN A C 1
ATOM 967 O O . ASN A 1 122 ? -3.157 5.650 -15.004 1.00 94.50 122 ASN A O 1
ATOM 971 N N . PRO A 1 123 ? -5.310 5.300 -15.590 1.00 95.50 123 PRO A N 1
ATOM 972 C CA . PRO A 1 123 ? -5.713 6.675 -15.351 1.00 95.50 123 PRO A CA 1
ATOM 973 C C . PRO A 1 123 ? -5.701 6.964 -13.843 1.00 95.50 123 PRO A C 1
ATOM 975 O O . PRO A 1 123 ? -6.122 6.132 -13.031 1.00 95.50 123 PRO A O 1
ATOM 978 N N . VAL A 1 124 ? -5.196 8.139 -13.455 1.00 97.56 124 VAL A N 1
ATOM 979 C CA . VAL A 1 124 ? -4.981 8.492 -12.040 1.00 97.56 124 VAL A CA 1
ATOM 980 C C . VAL A 1 124 ? -5.672 9.799 -11.676 1.00 97.56 124 VAL A C 1
ATOM 982 O O . VAL A 1 124 ? -5.501 10.805 -12.361 1.00 97.56 124 VAL A O 1
ATOM 985 N N . ILE A 1 125 ? -6.384 9.816 -10.549 1.00 98.12 125 ILE A N 1
ATOM 986 C CA . ILE A 1 125 ? -6.886 11.040 -9.914 1.00 98.12 125 ILE A CA 1
ATOM 987 C C . ILE A 1 125 ? -6.118 11.260 -8.610 1.00 98.12 125 ILE A C 1
ATOM 989 O O . ILE A 1 125 ? -6.189 10.447 -7.687 1.00 98.12 125 ILE A O 1
ATOM 993 N N . PHE A 1 126 ? -5.383 12.368 -8.529 1.00 98.06 126 PHE A N 1
ATOM 994 C CA . PHE A 1 126 ? -4.578 12.742 -7.370 1.00 98.06 126 PHE A CA 1
ATOM 995 C C . PHE A 1 126 ? -5.143 13.975 -6.665 1.00 98.06 126 PHE A C 1
ATOM 997 O O . PHE A 1 126 ? -5.214 15.062 -7.241 1.00 98.06 126 PHE A O 1
ATOM 1004 N N . TYR A 1 127 ? -5.497 13.817 -5.390 1.00 97.94 127 TYR A N 1
ATOM 1005 C CA . TYR A 1 127 ? -5.999 14.897 -4.542 1.00 97.94 127 TYR A CA 1
ATOM 1006 C C . TYR A 1 127 ? -4.919 15.442 -3.607 1.00 97.94 127 TYR A C 1
ATOM 1008 O O . TYR A 1 127 ? -4.207 14.696 -2.933 1.00 97.94 127 TYR A O 1
ATOM 1016 N N . THR A 1 128 ? -4.836 16.763 -3.484 1.00 96.69 128 THR A N 1
ATOM 1017 C CA . THR A 1 128 ? -3.983 17.404 -2.477 1.00 96.69 128 THR A CA 1
ATOM 1018 C C . THR A 1 128 ? -4.483 18.804 -2.148 1.00 96.69 128 THR A C 1
ATOM 1020 O O . THR A 1 128 ? -5.149 19.445 -2.956 1.00 96.69 128 THR A O 1
ATOM 1023 N N . ASP A 1 129 ? -4.147 19.305 -0.965 1.00 94.44 129 ASP A N 1
ATOM 1024 C CA . ASP A 1 129 ? -4.330 20.708 -0.594 1.00 94.44 129 ASP A CA 1
ATOM 1025 C C . ASP A 1 129 ? -3.036 21.526 -0.732 1.00 94.44 129 ASP A C 1
ATOM 1027 O O . ASP A 1 129 ? -3.016 22.734 -0.498 1.00 94.44 129 ASP A O 1
ATOM 1031 N N . ASN A 1 130 ? -1.944 20.888 -1.162 1.00 92.12 130 ASN A N 1
ATOM 1032 C CA . ASN A 1 130 ? -0.635 21.506 -1.280 1.00 92.12 130 ASN A CA 1
ATOM 1033 C C . ASN A 1 130 ? -0.235 21.689 -2.752 1.00 92.12 130 ASN A C 1
ATOM 1035 O O . ASN A 1 130 ? -0.077 20.721 -3.497 1.00 92.12 130 ASN A O 1
ATOM 1039 N N . LYS A 1 131 ? -0.007 22.944 -3.157 1.00 87.75 131 LYS A N 1
ATOM 1040 C CA . LYS A 1 131 ? 0.339 23.290 -4.542 1.00 87.75 131 LYS A CA 1
ATOM 1041 C C . LYS A 1 131 ? 1.651 22.655 -5.013 1.00 87.75 131 LYS A C 1
ATOM 1043 O O . LYS A 1 131 ? 1.716 22.193 -6.144 1.00 87.75 131 LYS A O 1
ATOM 1048 N N . THR A 1 132 ? 2.663 22.564 -4.151 1.00 86.69 132 THR A N 1
ATOM 1049 C CA . THR A 1 132 ? 3.943 21.914 -4.474 1.00 86.69 132 THR A CA 1
ATOM 1050 C C . THR A 1 132 ? 3.754 20.437 -4.799 1.00 86.69 132 THR A C 1
ATOM 1052 O O . THR A 1 132 ? 4.334 19.947 -5.763 1.00 86.69 132 THR A O 1
ATOM 1055 N N . TYR A 1 133 ? 2.916 19.728 -4.039 1.00 87.50 133 TYR A N 1
ATOM 1056 C CA . TYR A 1 133 ? 2.604 18.327 -4.330 1.00 87.50 133 TYR A CA 1
ATOM 1057 C C . TYR A 1 133 ? 1.728 18.167 -5.572 1.00 87.50 133 TYR A C 1
ATOM 1059 O O . TYR A 1 133 ? 1.911 17.203 -6.310 1.00 87.50 133 TYR A O 1
ATOM 1067 N N . ALA A 1 134 ? 0.824 19.115 -5.834 1.00 89.25 134 ALA A N 1
ATOM 1068 C CA . ALA A 1 134 ? 0.054 19.132 -7.072 1.00 89.25 134 ALA A CA 1
ATOM 1069 C C . ALA A 1 134 ? 0.989 19.239 -8.288 1.00 89.25 134 ALA A C 1
ATOM 1071 O O . ALA A 1 134 ? 0.908 18.420 -9.200 1.00 89.25 134 ALA A O 1
ATOM 1072 N N . ASP A 1 135 ? 1.926 20.189 -8.259 1.00 83.06 135 ASP A N 1
ATOM 1073 C CA . ASP A 1 135 ? 2.891 20.410 -9.343 1.00 83.06 135 ASP A CA 1
ATOM 1074 C C . ASP A 1 135 ? 3.864 19.242 -9.501 1.00 83.06 135 ASP A C 1
ATOM 1076 O O . ASP A 1 135 ? 4.131 18.804 -10.620 1.00 83.06 135 ASP A O 1
ATOM 1080 N N . PHE A 1 136 ? 4.340 18.687 -8.384 1.00 84.81 136 PHE A N 1
ATOM 1081 C CA . PHE A 1 136 ? 5.156 17.477 -8.377 1.00 84.81 136 PHE A CA 1
ATOM 1082 C C . PHE A 1 136 ? 4.444 16.313 -9.072 1.00 84.81 136 PHE A C 1
ATOM 1084 O O . PHE A 1 136 ? 5.050 15.653 -9.911 1.00 84.81 136 PHE A O 1
ATOM 1091 N N . PHE A 1 137 ? 3.169 16.067 -8.759 1.00 87.00 137 PHE A N 1
ATOM 1092 C CA . PHE A 1 137 ? 2.443 14.931 -9.324 1.00 87.00 137 PHE A CA 1
ATOM 1093 C C . PHE A 1 137 ? 2.118 15.130 -10.811 1.00 87.00 137 PHE A C 1
ATOM 1095 O O . PHE A 1 137 ? 2.221 14.183 -11.590 1.00 87.00 137 PHE A O 1
ATOM 1102 N N . VAL A 1 138 ? 1.809 16.368 -11.229 1.00 82.56 138 VAL A N 1
ATOM 1103 C CA . VAL A 1 138 ? 1.693 16.722 -12.657 1.00 82.56 138 VAL A CA 1
ATOM 1104 C C . VAL A 1 138 ? 3.005 16.438 -13.389 1.00 82.56 138 VAL A C 1
ATOM 1106 O O . VAL A 1 138 ? 2.991 15.810 -14.443 1.00 82.56 138 VAL A O 1
ATOM 1109 N N . ALA A 1 139 ? 4.141 16.871 -12.835 1.00 77.00 139 ALA A N 1
ATOM 1110 C CA . ALA A 1 139 ? 5.448 16.631 -13.442 1.00 77.00 139 ALA A CA 1
ATOM 1111 C C . ALA A 1 139 ? 5.788 15.134 -13.496 1.00 77.00 139 ALA A C 1
ATOM 1113 O O . ALA A 1 139 ? 6.270 14.651 -14.518 1.00 77.00 139 ALA A O 1
ATOM 1114 N N . LEU A 1 140 ? 5.485 14.402 -12.421 1.00 81.19 140 LEU A N 1
ATOM 1115 C CA . LEU A 1 140 ? 5.738 12.970 -12.303 1.00 81.19 140 LEU A CA 1
ATOM 1116 C C . LEU A 1 140 ? 5.013 12.160 -13.381 1.00 81.19 140 LEU A C 1
ATOM 1118 O O . LEU A 1 140 ? 5.584 11.221 -13.919 1.00 81.19 140 LEU A O 1
ATOM 1122 N N . ARG A 1 141 ? 3.769 12.521 -13.704 1.00 85.06 141 ARG A N 1
ATOM 1123 C CA . ARG A 1 141 ? 2.940 11.796 -14.677 1.00 85.06 141 ARG A CA 1
ATOM 1124 C C . ARG A 1 141 ? 2.808 12.493 -16.031 1.00 85.06 141 ARG A C 1
ATOM 1126 O O . ARG A 1 141 ? 1.950 12.121 -16.823 1.00 85.06 141 ARG A O 1
ATOM 1133 N N . LYS A 1 142 ? 3.674 13.468 -16.338 1.00 77.94 142 LYS A N 1
ATOM 1134 C CA . LYS A 1 142 ? 3.630 14.243 -17.593 1.00 77.94 142 LYS A CA 1
ATOM 1135 C C . LYS A 1 142 ? 3.656 13.366 -18.854 1.00 77.94 142 LYS A C 1
ATOM 1137 O O . LYS A 1 142 ? 3.035 13.731 -19.845 1.00 77.94 142 LYS A O 1
ATOM 1142 N N . ASN A 1 143 ? 4.367 12.239 -18.802 1.00 70.69 143 ASN A N 1
ATOM 1143 C CA . ASN A 1 143 ? 4.545 11.315 -19.927 1.00 70.69 143 ASN A CA 1
ATOM 1144 C C . ASN A 1 143 ? 3.726 10.020 -19.777 1.00 70.69 143 ASN A C 1
ATOM 1146 O O . ASN A 1 143 ? 4.016 9.037 -20.455 1.00 70.69 143 ASN A O 1
ATOM 1150 N N . ALA A 1 144 ? 2.759 9.976 -18.857 1.00 72.50 144 ALA A N 1
ATOM 1151 C CA . ALA A 1 144 ? 1.917 8.800 -18.691 1.00 72.50 144 ALA A CA 1
ATOM 1152 C C . ALA A 1 144 ? 1.051 8.566 -19.938 1.00 72.50 144 ALA A C 1
ATOM 1154 O O . ALA A 1 144 ? 0.516 9.517 -20.504 1.00 72.50 144 ALA A O 1
ATOM 1155 N N . SER A 1 145 ? 0.892 7.299 -20.334 1.00 69.56 145 SER A N 1
ATOM 1156 C CA . SER A 1 145 ? 0.087 6.928 -21.505 1.00 69.56 145 SER A CA 1
ATOM 1157 C C . SER A 1 145 ? -1.392 7.272 -21.339 1.00 69.56 145 SER A C 1
ATOM 1159 O O . SER A 1 145 ? -2.014 7.703 -22.300 1.00 69.56 145 SER A O 1
ATOM 1161 N N . LEU A 1 146 ? -1.940 7.115 -20.127 1.00 74.81 146 LEU A N 1
ATOM 1162 C CA . LEU A 1 146 ? -3.290 7.560 -19.782 1.00 74.81 146 LEU A CA 1
ATOM 1163 C C . LEU A 1 146 ? -3.285 8.788 -18.874 1.00 74.81 146 LEU A C 1
ATOM 1165 O O . LEU A 1 146 ? -2.367 9.024 -18.076 1.00 74.81 146 LEU A O 1
ATOM 1169 N N . LEU A 1 147 ? -4.375 9.545 -18.997 1.00 83.00 147 LEU A N 1
ATOM 1170 C CA . LEU A 1 147 ? -4.584 10.839 -18.367 1.00 83.00 147 LEU A CA 1
ATOM 1171 C C . LEU A 1 147 ? -4.445 10.801 -16.839 1.00 83.00 147 LEU A C 1
ATOM 1173 O O . LEU A 1 147 ? -4.788 9.840 -16.149 1.00 83.00 147 LEU A O 1
ATOM 1177 N N . THR A 1 148 ? -3.947 11.914 -16.301 1.00 91.75 148 THR A N 1
ATOM 1178 C CA . THR A 1 148 ? -3.862 12.166 -14.861 1.00 91.75 148 THR A CA 1
ATOM 1179 C C . THR A 1 148 ? -4.618 13.440 -14.522 1.00 91.75 148 THR A C 1
ATOM 1181 O O . THR A 1 148 ? -4.300 14.515 -15.035 1.00 91.75 148 THR A O 1
ATOM 1184 N N . GLU A 1 149 ? -5.591 13.345 -13.621 1.00 94.00 149 GLU A N 1
ATOM 1185 C CA . GLU A 1 149 ? -6.259 14.508 -13.055 1.00 94.00 149 GLU A CA 1
ATOM 1186 C C . GLU A 1 149 ? -5.636 14.842 -11.701 1.00 94.00 149 GLU A C 1
ATOM 1188 O O . GLU A 1 149 ? -5.644 14.042 -10.770 1.00 94.00 149 GLU A O 1
ATOM 1193 N N . VAL A 1 150 ? -5.118 16.062 -11.573 1.00 94.75 150 VAL A N 1
ATOM 1194 C CA . VAL A 1 150 ? -4.708 16.610 -10.278 1.00 94.75 150 VAL A CA 1
ATOM 1195 C C . VAL A 1 150 ? -5.771 17.586 -9.792 1.00 94.75 150 VAL A C 1
ATOM 1197 O O . VAL A 1 150 ? -6.047 18.595 -10.457 1.00 94.75 150 VAL A O 1
ATOM 1200 N N . VAL A 1 151 ? -6.341 17.274 -8.627 1.00 95.56 151 VAL A N 1
ATOM 1201 C CA . VAL A 1 151 ? -7.380 18.044 -7.946 1.00 95.56 151 VAL A CA 1
ATOM 1202 C C . VAL A 1 151 ? -6.768 18.735 -6.731 1.00 95.56 151 VAL A C 1
ATOM 1204 O O . VAL A 1 151 ? -6.514 18.120 -5.691 1.00 95.56 151 VAL A O 1
ATOM 1207 N N . HIS A 1 152 ? -6.541 20.040 -6.867 1.00 92.38 152 HIS A N 1
ATOM 1208 C CA . HIS A 1 152 ? -6.175 20.898 -5.744 1.00 92.38 152 HIS A CA 1
ATOM 1209 C C . HIS A 1 152 ? -7.451 21.339 -5.021 1.00 92.38 152 HIS A C 1
ATOM 1211 O O . HIS A 1 152 ? -8.327 21.935 -5.644 1.00 92.38 152 HIS A O 1
ATOM 1217 N N . LEU A 1 153 ? -7.586 21.001 -3.737 1.00 93.94 153 LEU A N 1
ATOM 1218 C CA . LEU A 1 153 ? -8.782 21.307 -2.944 1.00 93.94 153 LEU A CA 1
ATOM 1219 C C . LEU A 1 153 ? -8.446 21.857 -1.562 1.00 93.94 153 LEU A C 1
ATOM 1221 O O . LEU A 1 153 ? -7.344 21.671 -1.049 1.00 93.94 153 LEU A O 1
ATOM 1225 N N . ASN A 1 154 ? -9.426 22.485 -0.919 1.00 94.25 154 ASN A N 1
ATOM 1226 C CA . ASN A 1 154 ? -9.337 22.818 0.493 1.00 94.25 154 ASN A CA 1
ATOM 1227 C C . ASN A 1 154 ? -9.815 21.629 1.335 1.00 94.25 154 ASN A C 1
ATOM 1229 O O . ASN A 1 154 ? -11.006 21.325 1.385 1.00 94.25 154 ASN A O 1
ATOM 1233 N N . ARG A 1 155 ? -8.899 20.961 2.049 1.00 94.12 155 ARG A N 1
ATOM 1234 C CA . ARG A 1 155 ? -9.251 19.774 2.849 1.00 94.12 155 ARG A CA 1
ATOM 1235 C C . ARG A 1 155 ? -10.315 20.041 3.916 1.00 94.12 155 ARG A C 1
ATOM 1237 O O . ARG A 1 155 ? -10.989 19.103 4.317 1.00 94.12 155 ARG A O 1
ATOM 1244 N N . LEU A 1 156 ? -10.494 21.284 4.372 1.00 94.12 156 LEU A N 1
ATOM 1245 C CA . LEU A 1 156 ? -11.508 21.639 5.376 1.00 94.12 156 LEU A CA 1
ATOM 1246 C C . LEU A 1 156 ? -12.950 21.540 4.845 1.00 94.12 156 LEU A C 1
ATOM 1248 O O . LEU A 1 156 ? -13.898 21.494 5.628 1.00 94.12 156 LEU A O 1
ATOM 1252 N N . GLU A 1 157 ? -13.126 21.456 3.528 1.00 94.81 157 GLU A N 1
ATOM 1253 C CA . GLU A 1 157 ? -14.422 21.195 2.890 1.00 94.81 157 GLU A CA 1
ATOM 1254 C C . GLU A 1 157 ? -14.812 19.711 2.965 1.00 94.81 157 GLU A C 1
ATOM 1256 O O . GLU A 1 157 ? -15.977 19.348 2.797 1.00 94.81 157 GLU A O 1
ATOM 1261 N N . LEU A 1 158 ? -13.853 18.831 3.263 1.00 97.38 158 LEU A N 1
ATOM 1262 C CA . LEU A 1 158 ? -14.101 17.409 3.439 1.00 97.38 158 LEU A CA 1
ATOM 1263 C C . LEU A 1 158 ? -14.713 17.149 4.824 1.00 97.38 158 LEU A C 1
ATOM 1265 O O . LEU A 1 158 ? -14.158 17.561 5.847 1.00 97.38 158 LEU A O 1
ATOM 1269 N N . TRP A 1 159 ? -15.818 16.395 4.885 1.00 98.19 159 TRP A N 1
ATOM 1270 C CA . TRP A 1 159 ? -16.504 16.092 6.148 1.00 98.19 159 TRP A CA 1
ATOM 1271 C C . TRP A 1 159 ? -15.563 15.399 7.140 1.00 98.19 159 TRP A C 1
ATOM 1273 O O . TRP A 1 159 ? -15.659 15.608 8.349 1.00 98.19 159 TRP A O 1
ATOM 1283 N N . ALA A 1 160 ? -14.619 14.607 6.622 1.00 97.81 160 ALA A N 1
ATOM 1284 C CA . ALA A 1 160 ? -13.627 13.898 7.416 1.00 97.81 160 ALA A CA 1
ATOM 1285 C C . ALA A 1 160 ? -12.710 14.848 8.207 1.00 97.81 160 ALA A C 1
ATOM 1287 O O . ALA A 1 160 ? -12.313 14.523 9.325 1.00 97.81 160 ALA A O 1
ATOM 1288 N N . PHE A 1 161 ? -12.406 16.035 7.674 1.00 97.94 161 PHE A N 1
ATOM 1289 C CA . PHE A 1 161 ? -11.609 17.056 8.363 1.00 97.94 161 PHE A CA 1
ATOM 1290 C C . PHE A 1 161 ? -12.470 17.970 9.246 1.00 97.94 161 PHE A C 1
ATOM 1292 O O . PHE A 1 161 ? -12.003 18.441 10.281 1.00 97.94 161 PHE A O 1
ATOM 1299 N N . GLN A 1 162 ? -13.752 18.155 8.922 1.00 98.19 162 GLN A N 1
ATOM 1300 C CA . GLN A 1 162 ? -14.684 18.942 9.745 1.00 98.19 162 GLN A CA 1
ATOM 1301 C C . GLN A 1 162 ? -14.928 18.332 11.136 1.00 98.19 162 GLN A C 1
ATOM 1303 O O . GLN A 1 162 ? -15.287 19.041 12.075 1.00 98.19 162 GLN A O 1
ATOM 1308 N N . ILE A 1 163 ? -14.705 17.024 11.301 1.00 98.12 163 ILE A N 1
ATOM 1309 C CA . ILE A 1 163 ? -14.880 16.334 12.587 1.00 98.12 163 ILE A CA 1
ATOM 1310 C C . ILE A 1 163 ? -13.653 16.388 13.514 1.00 98.12 163 ILE A C 1
ATOM 1312 O O . ILE A 1 163 ? -13.761 15.944 14.660 1.00 98.12 163 ILE A O 1
ATOM 1316 N N . ILE A 1 164 ? -12.522 16.977 13.091 1.00 98.31 164 ILE A N 1
ATOM 1317 C CA . ILE A 1 164 ? -11.288 17.086 13.902 1.00 98.31 164 ILE A CA 1
ATOM 1318 C C . ILE A 1 164 ? -11.545 17.631 15.318 1.00 98.31 164 ILE A C 1
ATOM 1320 O O . ILE A 1 164 ? -11.063 17.012 16.271 1.00 98.31 164 ILE A O 1
ATOM 1324 N N . PRO A 1 165 ? -12.320 18.720 15.525 1.00 98.38 165 PRO A N 1
ATOM 1325 C CA . PRO A 1 165 ? -12.544 19.253 16.871 1.00 98.38 165 PRO A CA 1
ATOM 1326 C C . PRO A 1 165 ? -13.185 18.235 17.825 1.00 98.38 165 PRO A C 1
ATOM 1328 O O . PRO A 1 165 ? -12.803 18.146 18.993 1.00 98.38 165 PRO A O 1
ATOM 1331 N N . LYS A 1 166 ? -14.119 17.415 17.324 1.00 98.44 166 LYS A N 1
ATOM 1332 C CA . LYS A 1 166 ? -14.764 16.356 18.114 1.00 98.44 166 LYS A CA 1
ATOM 1333 C C . LYS A 1 166 ? -13.793 15.212 18.417 1.00 98.44 166 LYS A C 1
ATOM 1335 O O . LYS A 1 166 ? -13.754 14.745 19.551 1.00 98.44 166 LYS A O 1
ATOM 1340 N N . ILE A 1 167 ? -12.973 14.808 17.444 1.00 98.56 167 ILE A N 1
ATOM 1341 C CA . ILE A 1 167 ? -11.937 13.778 17.634 1.00 98.56 167 ILE A CA 1
ATOM 1342 C C . ILE A 1 167 ? -10.927 14.224 18.693 1.00 98.56 167 ILE A C 1
ATOM 1344 O O . ILE A 1 167 ? -10.620 13.469 19.614 1.00 98.56 167 ILE A O 1
ATOM 1348 N N . LYS A 1 168 ? -10.463 15.476 18.614 1.00 98.44 168 LYS A N 1
ATOM 1349 C CA . LYS A 1 168 ? -9.533 16.059 19.586 1.00 98.44 168 LYS A CA 1
ATOM 1350 C C . LYS A 1 168 ? -10.100 16.013 21.005 1.00 98.44 168 LYS A C 1
ATOM 1352 O O . LYS A 1 168 ? -9.387 15.614 21.921 1.00 98.44 168 LYS A O 1
ATOM 1357 N N . LYS A 1 169 ? -11.389 16.338 21.173 1.00 98.44 169 LYS A N 1
ATOM 1358 C CA . LYS A 1 169 ? -12.087 16.228 22.463 1.00 98.44 169 LYS A CA 1
ATOM 1359 C C . LYS A 1 169 ? -12.099 14.787 22.992 1.00 98.44 169 LYS A C 1
ATOM 1361 O O . LYS A 1 169 ? -11.804 14.573 24.166 1.00 98.44 169 LYS A O 1
ATOM 1366 N N . ILE A 1 170 ? -12.383 13.801 22.137 1.00 98.44 170 ILE A N 1
ATOM 1367 C CA . ILE A 1 170 ? -12.357 12.379 22.518 1.00 98.44 170 ILE A CA 1
ATOM 1368 C C . ILE A 1 170 ? -10.951 11.982 22.984 1.00 98.44 170 ILE A C 1
ATOM 1370 O O . ILE A 1 170 ? -10.803 11.477 24.093 1.00 98.44 170 ILE A O 1
ATOM 1374 N N . TYR A 1 171 ? -9.912 12.280 22.199 1.00 98.00 171 TYR A N 1
ATOM 1375 C CA . TYR A 1 171 ? -8.532 11.885 22.517 1.00 98.00 171 TYR A CA 1
ATOM 1376 C C . TYR A 1 171 ? -7.953 12.608 23.738 1.00 98.00 171 TYR A C 1
ATOM 1378 O O . TYR A 1 171 ? -7.044 12.087 24.376 1.00 98.00 171 TYR A O 1
ATOM 1386 N N . SER A 1 172 ? -8.489 13.779 24.099 1.00 97.31 172 SER A N 1
ATOM 1387 C CA . SER A 1 172 ? -8.137 14.471 25.346 1.00 97.31 172 SER A CA 1
ATOM 1388 C C . SER A 1 172 ? -8.827 13.915 26.597 1.00 97.31 172 SER A C 1
ATOM 1390 O O . SER A 1 172 ? -8.510 14.353 27.699 1.00 97.31 172 SER A O 1
ATOM 1392 N N . THR A 1 173 ? -9.774 12.980 26.458 1.00 96.94 173 THR A N 1
ATOM 1393 C CA . THR A 1 173 ? -10.480 12.402 27.611 1.00 96.94 173 THR A CA 1
ATOM 1394 C C . THR A 1 173 ? -9.503 11.575 28.458 1.00 96.94 173 THR A C 1
ATOM 1396 O O . THR A 1 173 ? -8.821 10.706 27.903 1.00 96.94 173 THR A O 1
ATOM 1399 N N . PRO A 1 174 ? -9.420 11.792 29.787 1.00 96.94 174 PRO A N 1
ATOM 1400 C CA . PRO A 1 174 ? -8.555 11.000 30.656 1.00 96.94 174 PRO A CA 1
ATOM 1401 C C . PRO A 1 174 ? -8.803 9.494 30.497 1.00 96.94 174 PRO A C 1
ATOM 1403 O O . PRO A 1 174 ? -9.942 9.034 30.523 1.00 96.94 174 PRO A O 1
ATOM 1406 N N . GLY A 1 175 ? -7.727 8.728 30.306 1.00 94.69 175 GLY A N 1
ATOM 1407 C CA . GLY A 1 175 ? -7.794 7.276 30.114 1.00 94.69 175 GLY A CA 1
ATOM 1408 C C . GLY A 1 175 ? -8.139 6.813 28.694 1.00 94.69 175 GLY A C 1
ATOM 1409 O O . GLY A 1 175 ? -8.170 5.605 28.457 1.00 94.69 175 GLY A O 1
ATOM 1410 N N . TYR A 1 176 ? -8.361 7.718 27.730 1.00 97.50 176 TYR A N 1
ATOM 1411 C CA . TYR A 1 176 ? -8.535 7.303 26.337 1.00 97.50 176 TYR A CA 1
ATOM 1412 C C . TYR A 1 176 ? -7.227 6.687 25.790 1.00 97.50 176 TYR A C 1
ATOM 1414 O O . TYR A 1 176 ? -6.159 7.286 25.958 1.00 97.50 176 TYR A O 1
ATOM 1422 N N . PRO A 1 177 ? -7.261 5.504 25.141 1.00 96.19 177 PRO A N 1
ATOM 1423 C CA . PRO A 1 177 ? -6.051 4.819 24.691 1.00 96.19 177 PRO A CA 1
ATOM 1424 C C . PRO A 1 177 ? -5.239 5.648 23.697 1.00 96.19 177 PRO A C 1
ATOM 1426 O O . PRO A 1 177 ? -5.799 6.229 22.766 1.00 96.19 177 PRO A O 1
ATOM 1429 N N . ARG A 1 178 ? -3.910 5.654 23.850 1.00 93.50 178 ARG A N 1
ATOM 1430 C CA . ARG A 1 178 ? -2.975 6.364 22.964 1.00 93.50 178 ARG A CA 1
ATOM 1431 C C . ARG A 1 178 ? -2.193 5.371 22.110 1.00 93.50 178 ARG A C 1
ATOM 1433 O O . ARG A 1 178 ? -1.293 4.701 22.601 1.00 93.50 178 ARG A O 1
ATOM 1440 N N . HIS A 1 179 ? -2.516 5.327 20.824 1.00 93.88 179 HIS A N 1
ATOM 1441 C CA . HIS A 1 179 ? -1.873 4.484 19.819 1.00 93.88 179 HIS A CA 1
ATOM 1442 C C . HIS A 1 179 ? -1.261 5.378 18.745 1.00 93.88 179 HIS A C 1
ATOM 1444 O O . HIS A 1 179 ? -1.966 6.189 18.148 1.00 93.88 179 HIS A O 1
ATOM 1450 N N . TYR A 1 180 ? 0.042 5.256 18.490 1.00 89.88 180 TYR A N 1
ATOM 1451 C CA . TYR A 1 180 ? 0.735 6.088 17.504 1.00 89.88 180 TYR A CA 1
ATOM 1452 C C . TYR A 1 180 ? 0.588 5.535 16.078 1.00 89.88 180 TYR A C 1
ATOM 1454 O O . TYR A 1 180 ? 0.971 4.388 15.833 1.00 89.88 180 TYR A O 1
ATOM 1462 N N . PRO A 1 181 ? 0.140 6.328 15.089 1.00 92.69 181 PRO A N 1
ATOM 1463 C CA . PRO A 1 181 ? -0.391 7.699 15.185 1.00 92.69 181 PRO A CA 1
ATOM 1464 C C . PRO A 1 181 ? -1.904 7.753 15.468 1.00 92.69 181 PRO A C 1
ATOM 1466 O O . PRO A 1 181 ? -2.435 8.816 15.782 1.00 92.69 181 PRO A O 1
ATOM 1469 N N . ASN A 1 182 ? -2.576 6.612 15.333 1.00 94.25 182 ASN A N 1
ATOM 1470 C CA . ASN A 1 182 ? -4.016 6.442 15.218 1.00 94.25 182 ASN A CA 1
ATOM 1471 C C . ASN A 1 182 ? -4.868 7.226 16.229 1.00 94.25 182 ASN A C 1
ATOM 1473 O O . ASN A 1 182 ? -5.715 8.008 15.832 1.00 94.25 182 ASN A O 1
ATOM 1477 N N . THR A 1 183 ? -4.650 7.065 17.532 1.00 95.88 183 THR A N 1
ATOM 1478 C CA . THR A 1 183 ? -5.405 7.808 18.563 1.00 95.88 183 THR A CA 1
ATOM 1479 C C . THR A 1 183 ? -4.554 8.860 19.267 1.00 95.88 183 THR A C 1
ATOM 1481 O O . THR A 1 183 ? -4.909 9.364 20.330 1.00 95.88 183 THR A O 1
ATOM 1484 N N . PHE A 1 184 ? -3.406 9.194 18.673 1.00 92.50 184 PHE A N 1
ATOM 1485 C CA . PHE A 1 184 ? -2.509 10.235 19.161 1.00 92.50 184 PHE A CA 1
ATOM 1486 C C . PHE A 1 184 ? -2.645 11.537 18.362 1.00 92.50 184 PHE A C 1
ATOM 1488 O O . PHE A 1 184 ? -2.499 12.615 18.932 1.00 92.50 184 PHE A O 1
ATOM 1495 N N . ILE A 1 185 ? -2.933 11.444 17.058 1.00 95.12 185 ILE A N 1
ATOM 1496 C CA . ILE A 1 185 ? -2.971 12.584 16.134 1.00 95.12 185 ILE A CA 1
ATOM 1497 C C . ILE A 1 185 ? -4.364 12.665 15.490 1.00 95.12 185 ILE A C 1
ATOM 1499 O O . ILE A 1 185 ? -4.652 11.887 14.577 1.00 95.12 185 ILE A O 1
ATOM 1503 N N . PRO A 1 186 ? -5.236 13.595 15.925 1.00 96.81 186 PRO A N 1
ATOM 1504 C CA . PRO A 1 186 ? -6.577 13.763 15.359 1.00 96.81 186 PRO A CA 1
ATOM 1505 C C . PRO A 1 186 ? -6.584 13.951 13.835 1.00 96.81 186 PRO A C 1
ATOM 1507 O O . PRO A 1 186 ? -7.400 13.355 13.134 1.00 96.81 186 PRO A O 1
ATOM 1510 N N . GLU A 1 187 ? -5.637 14.728 13.312 1.00 96.25 187 GLU A N 1
ATOM 1511 C CA . GLU A 1 187 ? -5.485 15.019 11.887 1.00 96.25 187 GLU A CA 1
ATOM 1512 C C . GLU A 1 187 ? -5.149 13.761 11.080 1.00 96.25 187 GLU A C 1
ATOM 1514 O O . GLU A 1 187 ? -5.601 13.628 9.944 1.00 96.25 187 GLU A O 1
ATOM 1519 N N . TYR A 1 188 ? -4.396 12.818 11.660 1.00 96.56 188 TYR A N 1
ATOM 1520 C CA . TYR A 1 188 ? -4.107 11.536 11.019 1.00 96.56 188 TYR A CA 1
ATOM 1521 C C . TYR A 1 188 ? -5.385 10.703 10.871 1.00 96.56 188 TYR A C 1
ATOM 1523 O O . TYR A 1 188 ? -5.646 10.157 9.801 1.00 96.56 188 TYR A O 1
ATOM 1531 N N . THR A 1 189 ? -6.225 10.657 11.906 1.00 97.56 189 THR A N 1
ATOM 1532 C CA . THR A 1 189 ? -7.520 9.964 11.851 1.00 97.56 189 THR A CA 1
ATOM 1533 C C . THR A 1 189 ? -8.429 10.552 10.782 1.00 97.56 189 THR A C 1
ATOM 1535 O O . THR A 1 189 ? -8.890 9.818 9.904 1.00 97.56 189 THR A O 1
ATOM 1538 N N . SER A 1 190 ? -8.589 11.875 10.759 1.00 97.50 190 SER A N 1
ATOM 1539 C CA . SER A 1 190 ? -9.333 12.569 9.704 1.00 97.50 190 SER A CA 1
ATOM 1540 C C . SER A 1 190 ? -8.770 12.327 8.304 1.00 97.50 190 SER A C 1
ATOM 1542 O O . SER A 1 190 ? -9.536 12.089 7.370 1.00 97.50 190 SER A O 1
ATOM 1544 N N . LEU A 1 191 ? -7.443 12.302 8.155 1.00 96.50 191 LEU A N 1
ATOM 1545 C CA . LEU A 1 191 ? -6.789 11.965 6.892 1.00 96.50 191 LEU A CA 1
ATOM 1546 C C . LEU A 1 191 ? -7.177 10.556 6.429 1.00 96.50 191 LEU A C 1
ATOM 1548 O O . LEU A 1 191 ? -7.547 10.383 5.270 1.00 96.50 191 LEU A O 1
ATOM 1552 N N . THR A 1 192 ? -7.170 9.555 7.313 1.00 97.19 192 THR A N 1
ATOM 1553 C CA . THR A 1 192 ? -7.564 8.186 6.932 1.00 97.19 192 THR A CA 1
ATOM 1554 C C . THR A 1 192 ? -9.052 8.059 6.589 1.00 97.19 192 THR A C 1
ATOM 1556 O O . THR A 1 192 ? -9.395 7.357 5.643 1.00 97.19 192 THR A O 1
ATOM 1559 N N . HIS A 1 193 ? -9.944 8.785 7.272 1.00 98.06 193 HIS A N 1
ATOM 1560 C CA . HIS A 1 193 ? -11.369 8.810 6.920 1.00 98.06 193 HIS A CA 1
ATOM 1561 C C . HIS A 1 193 ? -11.632 9.473 5.563 1.00 98.06 193 HIS A C 1
ATOM 1563 O O . HIS A 1 193 ? -12.555 9.076 4.852 1.00 98.06 193 HIS A O 1
ATOM 1569 N N . SER A 1 194 ? -10.810 10.457 5.180 1.00 97.81 194 SER A N 1
ATOM 1570 C CA . SER A 1 194 ? -10.989 11.197 3.926 1.00 97.81 194 SER A CA 1
ATOM 1571 C C . SER A 1 194 ? -10.851 10.329 2.672 1.00 97.81 194 SER A C 1
ATOM 1573 O O . SER A 1 194 ? -11.435 10.672 1.648 1.00 97.81 194 SER A O 1
ATOM 1575 N N . LYS A 1 195 ? -10.164 9.180 2.764 1.00 97.88 195 LYS A N 1
ATOM 1576 C CA . LYS A 1 195 ? -9.959 8.225 1.662 1.00 97.88 195 LYS A CA 1
ATOM 1577 C C . LYS A 1 195 ? -11.270 7.819 0.992 1.00 97.88 195 LYS A C 1
ATOM 1579 O O . LYS A 1 195 ? -11.401 7.919 -0.222 1.00 97.88 195 LYS A O 1
ATOM 1584 N N . GLN A 1 196 ? -12.258 7.425 1.800 1.00 97.25 196 GLN A N 1
ATOM 1585 C CA . GLN A 1 196 ? -13.576 7.015 1.307 1.00 97.25 196 GLN A CA 1
ATOM 1586 C C . GLN A 1 196 ? -14.316 8.181 0.648 1.00 97.25 196 GLN A C 1
ATOM 1588 O O . GLN A 1 196 ? -14.991 7.999 -0.356 1.00 97.25 196 GLN A O 1
ATOM 1593 N N . GLN A 1 197 ? -14.161 9.393 1.188 1.00 97.38 197 GLN A N 1
ATOM 1594 C CA . GLN A 1 197 ? -14.820 10.582 0.656 1.00 97.38 197 GLN A CA 1
ATOM 1595 C C . GLN A 1 197 ? -14.253 11.003 -0.706 1.00 97.38 197 GLN A C 1
ATOM 1597 O O . GLN A 1 197 ? -15.015 11.357 -1.603 1.00 97.38 197 GLN A O 1
ATOM 1602 N N . VAL A 1 198 ? -12.928 10.997 -0.871 1.00 97.88 198 VAL A N 1
ATOM 1603 C CA . VAL A 1 198 ? -12.316 11.377 -2.155 1.00 97.88 198 VAL A CA 1
ATOM 1604 C C . VAL A 1 198 ? -12.474 10.280 -3.206 1.00 97.88 198 VAL A C 1
ATOM 1606 O O . VAL A 1 198 ? -12.665 10.607 -4.373 1.00 97.88 198 VAL A O 1
ATOM 1609 N N . LEU A 1 199 ? -12.488 9.004 -2.798 1.00 98.44 199 LEU A N 1
ATOM 1610 C CA . LEU A 1 199 ? -12.823 7.886 -3.683 1.00 98.44 199 LEU A CA 1
ATOM 1611 C C . LEU A 1 199 ? -14.263 8.000 -4.209 1.00 98.44 199 LEU A C 1
ATOM 1613 O O . LEU A 1 199 ? -14.470 7.922 -5.416 1.00 98.44 199 LEU A O 1
ATOM 1617 N N . ASP A 1 200 ? -15.239 8.263 -3.333 1.00 98.25 200 ASP A N 1
ATOM 1618 C CA . ASP A 1 200 ? -16.629 8.522 -3.736 1.00 98.25 200 ASP A CA 1
ATOM 1619 C C . ASP A 1 200 ? -16.747 9.751 -4.646 1.00 98.25 200 ASP A C 1
ATOM 1621 O O . ASP A 1 200 ? -17.404 9.705 -5.684 1.00 98.25 200 ASP A O 1
ATOM 1625 N N . SER A 1 201 ? -16.058 10.847 -4.309 1.00 96.56 201 SER A N 1
ATOM 1626 C CA . SER A 1 201 ? -16.067 12.051 -5.144 1.00 96.56 201 SER A CA 1
ATOM 1627 C C . SER A 1 201 ? -15.555 11.776 -6.560 1.00 96.56 201 SER A C 1
ATOM 1629 O O . SER A 1 201 ? -16.155 12.263 -7.518 1.00 96.56 201 SER A O 1
ATOM 1631 N N . ALA A 1 202 ? -14.476 11.004 -6.698 1.00 96.50 202 ALA A N 1
ATOM 1632 C CA . ALA A 1 202 ? -13.932 10.593 -7.988 1.00 96.50 202 ALA A CA 1
ATOM 1633 C C . ALA A 1 202 ? -14.917 9.709 -8.769 1.00 96.50 202 ALA A C 1
ATOM 1635 O O . ALA A 1 202 ? -15.210 9.999 -9.931 1.00 96.50 202 ALA A O 1
ATOM 1636 N N . ALA A 1 203 ? -15.474 8.688 -8.112 1.00 95.94 203 ALA A N 1
ATOM 1637 C CA . ALA A 1 203 ? -16.423 7.754 -8.710 1.00 95.94 203 ALA A CA 1
ATOM 1638 C C . ALA A 1 203 ? -17.700 8.451 -9.212 1.00 95.94 203 ALA A C 1
ATOM 1640 O O . ALA A 1 203 ? -18.163 8.169 -10.313 1.00 95.94 203 ALA A O 1
ATOM 1641 N N . ARG A 1 204 ? -18.247 9.412 -8.452 1.00 94.38 204 ARG A N 1
ATOM 1642 C CA . ARG A 1 204 ? -19.445 10.171 -8.859 1.00 94.38 204 ARG A CA 1
ATOM 1643 C C . ARG A 1 204 ? -19.179 11.162 -9.985 1.00 94.38 204 ARG A C 1
ATOM 1645 O O . ARG A 1 204 ? -20.060 11.395 -10.806 1.00 94.38 204 ARG A O 1
ATOM 1652 N N . LYS A 1 205 ? -17.994 11.780 -10.005 1.00 92.06 205 LYS A N 1
ATOM 1653 C CA . LYS A 1 205 ? -17.619 12.744 -11.051 1.00 92.06 205 LYS A CA 1
ATOM 1654 C C . LYS A 1 205 ? -17.361 12.077 -12.397 1.00 92.06 205 LYS A C 1
ATOM 1656 O O . LYS A 1 205 ? -17.484 12.759 -13.407 1.00 92.06 205 LYS A O 1
ATOM 1661 N N . LYS A 1 206 ? -16.991 10.790 -12.399 1.00 87.69 206 LYS A N 1
ATOM 1662 C CA . LYS A 1 206 ? -16.733 9.994 -13.607 1.00 87.69 206 LYS A CA 1
ATOM 1663 C C . LYS A 1 206 ? -15.770 10.674 -14.587 1.00 87.69 206 LYS A C 1
ATOM 1665 O O . LYS A 1 206 ? -15.987 10.652 -15.789 1.00 87.69 206 LYS A O 1
ATOM 1670 N N . VAL A 1 207 ? -14.684 11.265 -14.075 1.00 84.38 207 VAL A N 1
ATOM 1671 C CA . VAL A 1 207 ? -13.728 12.054 -14.888 1.00 84.38 207 VAL A CA 1
ATOM 1672 C C . VAL A 1 207 ? -13.163 11.257 -16.069 1.00 84.38 207 VAL A C 1
ATOM 1674 O O . VAL A 1 207 ? -12.962 11.823 -17.136 1.00 84.38 207 VAL A O 1
ATOM 1677 N N . PHE A 1 208 ? -12.933 9.955 -15.883 1.00 87.69 208 PHE A N 1
ATOM 1678 C CA . PHE A 1 208 ? -12.462 9.035 -16.925 1.00 87.69 208 PHE A CA 1
ATOM 1679 C C . PHE A 1 208 ? -13.498 7.958 -17.301 1.00 87.69 208 PHE A C 1
ATOM 1681 O O . PHE A 1 208 ? -13.184 7.100 -18.114 1.00 87.69 208 PHE A O 1
ATOM 1688 N N . ASP A 1 209 ? -14.692 7.983 -16.687 1.00 89.75 209 ASP A N 1
ATOM 1689 C CA . ASP A 1 209 ? -15.795 7.010 -16.854 1.00 89.75 209 ASP A CA 1
ATOM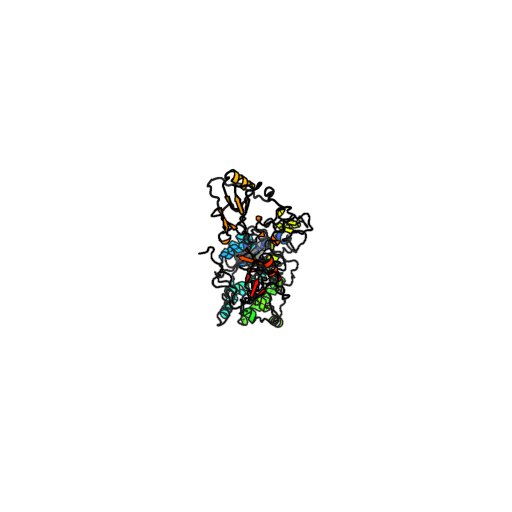 1690 C C . ASP A 1 209 ? -15.358 5.537 -17.038 1.00 89.75 209 ASP A C 1
ATOM 1692 O O . ASP A 1 209 ? -15.781 4.850 -17.971 1.00 89.75 209 ASP A O 1
ATOM 1696 N N . THR A 1 210 ? -14.484 5.054 -16.146 1.00 94.50 210 THR A N 1
ATOM 1697 C CA . THR A 1 210 ? -14.034 3.653 -16.110 1.00 94.50 210 THR A CA 1
ATOM 1698 C C . THR A 1 210 ? -15.016 2.769 -15.332 1.00 94.50 210 THR A C 1
ATOM 1700 O O . THR A 1 210 ? -15.742 3.254 -14.463 1.00 94.50 210 THR A O 1
ATOM 1703 N N . ASP A 1 211 ? -14.999 1.456 -15.576 1.00 96.19 211 ASP A N 1
ATOM 1704 C CA . ASP A 1 211 ? -15.921 0.500 -14.930 1.00 96.19 211 ASP A CA 1
ATOM 1705 C C . ASP A 1 211 ? -15.638 0.323 -13.434 1.00 96.19 211 ASP A C 1
ATOM 1707 O O . ASP A 1 211 ? -16.532 0.005 -12.644 1.00 96.19 211 ASP A O 1
ATOM 1711 N N . PHE A 1 212 ? -14.383 0.534 -13.039 1.00 98.62 212 PHE A N 1
ATOM 1712 C CA . PHE A 1 212 ? -13.914 0.376 -11.674 1.00 98.62 212 PHE A CA 1
ATOM 1713 C C . PHE A 1 212 ? -13.120 1.587 -11.204 1.00 98.62 212 PHE A C 1
ATOM 1715 O O . PHE A 1 212 ? -12.480 2.302 -11.980 1.00 98.62 212 PHE A O 1
ATOM 1722 N N . TYR A 1 213 ? -13.123 1.777 -9.889 1.00 98.62 213 TYR A N 1
ATOM 1723 C CA . TYR A 1 213 ? -12.288 2.742 -9.194 1.00 98.62 213 TYR A CA 1
ATOM 1724 C C . TYR A 1 213 ? -11.613 2.046 -8.017 1.00 98.62 213 TYR A C 1
ATOM 1726 O O . TYR A 1 213 ? -12.195 1.164 -7.377 1.00 98.62 213 TYR A O 1
ATOM 1734 N N . CYS A 1 214 ? -10.393 2.460 -7.687 1.00 98.56 214 CYS A N 1
ATOM 1735 C CA . CYS A 1 214 ? -9.792 2.055 -6.426 1.00 98.56 214 CYS A CA 1
ATOM 1736 C C . CYS A 1 214 ? -9.108 3.200 -5.699 1.00 98.56 214 CYS A C 1
ATOM 1738 O O . CYS A 1 214 ? -8.403 4.003 -6.305 1.00 98.56 214 CYS A O 1
ATOM 1740 N N . TRP A 1 215 ? -9.243 3.230 -4.375 1.00 98.69 215 TRP A N 1
ATOM 1741 C CA . TRP A 1 215 ? -8.300 3.971 -3.548 1.00 98.69 215 TRP A CA 1
ATOM 1742 C C . TRP A 1 215 ? -6.958 3.241 -3.543 1.00 98.69 215 TRP A C 1
ATOM 1744 O O . TRP A 1 215 ? -6.934 2.021 -3.393 1.00 98.69 215 TRP A O 1
ATOM 1754 N N . LEU A 1 216 ? -5.860 3.988 -3.631 1.00 98.44 216 LEU A N 1
ATOM 1755 C CA . LEU A 1 216 ? -4.501 3.494 -3.449 1.00 98.44 216 LEU A CA 1
ATOM 1756 C C . LEU A 1 216 ? -3.700 4.491 -2.603 1.00 98.44 216 LEU A C 1
ATOM 1758 O O . LEU A 1 216 ? -3.540 5.655 -2.978 1.00 98.44 216 LEU A O 1
ATOM 1762 N N . ASP A 1 217 ? -3.160 4.047 -1.467 1.00 97.38 217 ASP A N 1
ATOM 1763 C CA . ASP A 1 217 ? -2.274 4.891 -0.656 1.00 97.38 217 ASP A CA 1
ATOM 1764 C C . ASP A 1 217 ? -1.079 5.387 -1.501 1.00 97.38 217 ASP A C 1
ATOM 1766 O O . ASP A 1 217 ? -0.420 4.611 -2.189 1.00 97.38 217 ASP A O 1
ATOM 1770 N N . ALA A 1 218 ? -0.721 6.670 -1.386 1.00 93.50 218 ALA A N 1
ATOM 1771 C CA . ALA A 1 218 ? 0.347 7.296 -2.184 1.00 93.50 218 ALA A CA 1
ATOM 1772 C C . ALA A 1 218 ? 1.737 6.629 -2.044 1.00 93.50 218 ALA A C 1
ATOM 1774 O O . ALA A 1 218 ? 2.636 6.864 -2.847 1.00 93.50 218 ALA A O 1
ATOM 1775 N N . GLY A 1 219 ? 1.930 5.803 -1.010 1.00 90.31 219 GLY A N 1
ATOM 1776 C CA . GLY A 1 219 ? 3.131 4.993 -0.807 1.00 90.31 219 GLY A CA 1
ATOM 1777 C C . GLY A 1 219 ? 2.847 3.498 -0.686 1.00 90.31 219 GLY A C 1
ATOM 1778 O O . GLY A 1 219 ? 3.515 2.827 0.105 1.00 90.31 219 GLY A O 1
ATOM 1779 N N . TYR A 1 220 ? 1.826 2.997 -1.388 1.00 96.31 220 TYR A N 1
ATOM 1780 C CA . TYR A 1 220 ? 1.443 1.584 -1.372 1.00 96.31 220 TYR A CA 1
ATOM 1781 C C . TYR A 1 220 ? 2.535 0.698 -1.986 1.00 96.31 220 TYR A C 1
ATOM 1783 O O . TYR A 1 220 ? 3.024 -0.218 -1.339 1.00 96.31 220 TYR A O 1
ATOM 1791 N N . PHE A 1 221 ? 3.041 1.049 -3.168 1.00 91.50 221 PHE A N 1
ATOM 1792 C CA . PHE A 1 221 ? 4.101 0.301 -3.860 1.00 91.50 221 PHE A CA 1
ATOM 1793 C C . PHE A 1 221 ? 5.525 0.676 -3.418 1.00 91.50 221 PHE A C 1
ATOM 1795 O O . PHE A 1 221 ? 6.492 0.491 -4.150 1.00 91.50 221 PHE A O 1
ATOM 1802 N N . ARG A 1 222 ? 5.687 1.208 -2.201 1.00 84.44 222 ARG A N 1
ATOM 1803 C CA . ARG A 1 222 ? 6.981 1.706 -1.699 1.00 84.44 222 ARG A CA 1
ATOM 1804 C C . ARG A 1 222 ? 8.112 0.672 -1.712 1.00 84.44 222 ARG A C 1
ATOM 1806 O O . ARG A 1 222 ? 9.274 1.055 -1.787 1.00 84.44 222 ARG A O 1
ATOM 1813 N N . ASP A 1 223 ? 7.766 -0.608 -1.634 1.00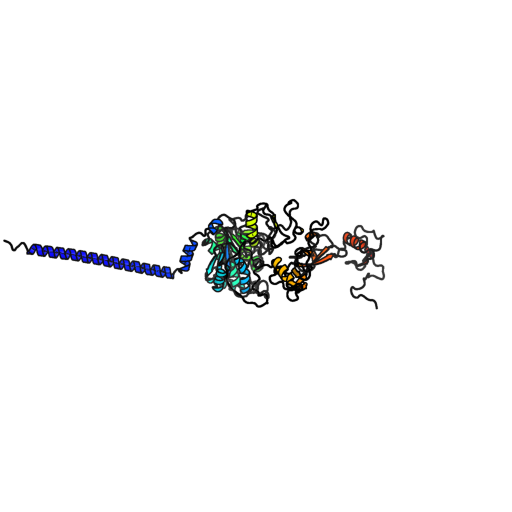 80.94 223 ASP A N 1
ATOM 1814 C CA . ASP A 1 223 ? 8.728 -1.709 -1.581 1.00 80.94 223 ASP A CA 1
ATOM 1815 C C . ASP A 1 223 ? 9.311 -2.029 -2.975 1.00 80.94 223 ASP A C 1
ATOM 1817 O O . ASP A 1 223 ? 10.333 -2.699 -3.064 1.00 80.94 223 ASP A O 1
ATOM 1821 N N . ILE A 1 224 ? 8.706 -1.517 -4.058 1.00 72.88 224 ILE A N 1
ATOM 1822 C CA . ILE A 1 224 ? 9.144 -1.718 -5.452 1.00 72.88 224 ILE A CA 1
ATOM 1823 C C . ILE A 1 224 ? 9.514 -0.406 -6.161 1.00 72.88 224 ILE A C 1
ATOM 1825 O O . ILE A 1 224 ? 9.566 -0.349 -7.385 1.00 72.88 224 ILE A O 1
ATOM 1829 N N . VAL A 1 225 ? 9.791 0.666 -5.411 1.00 64.12 225 VAL A N 1
ATOM 1830 C CA . VAL A 1 225 ? 10.185 1.984 -5.965 1.00 64.12 225 VAL A CA 1
ATOM 1831 C C . VAL A 1 225 ? 11.389 1.935 -6.906 1.00 64.12 225 VAL A C 1
ATOM 1833 O O . VAL A 1 225 ? 11.516 2.808 -7.753 1.00 64.12 225 VAL A O 1
ATOM 1836 N N . HIS A 1 226 ? 12.241 0.919 -6.767 1.00 61.25 226 HIS A N 1
ATOM 1837 C CA . HIS A 1 226 ? 13.438 0.683 -7.576 1.00 61.25 226 HIS A CA 1
ATOM 1838 C C . HIS A 1 226 ? 13.169 -0.148 -8.842 1.00 61.25 226 HIS A C 1
ATOM 1840 O O . HIS A 1 226 ? 14.061 -0.328 -9.660 1.00 61.25 226 HIS A O 1
ATOM 1846 N N . ARG A 1 227 ? 11.967 -0.721 -8.993 1.00 62.84 227 ARG A N 1
ATOM 1847 C CA . ARG A 1 227 ? 11.685 -1.712 -10.039 1.00 62.84 227 ARG A CA 1
ATOM 1848 C C . ARG A 1 227 ? 11.565 -1.079 -11.428 1.00 62.84 227 ARG A C 1
ATOM 1850 O O . ARG A 1 227 ? 11.763 -1.780 -12.408 1.00 62.84 227 ARG A O 1
ATOM 1857 N N . GLU A 1 228 ? 11.279 0.224 -11.505 1.00 67.56 228 GLU A N 1
ATOM 1858 C CA . GLU A 1 228 ? 11.277 1.053 -12.728 1.00 67.56 228 GLU A CA 1
ATOM 1859 C C . GLU A 1 228 ? 10.674 0.374 -13.979 1.00 67.56 228 GLU A C 1
ATOM 1861 O O . GLU A 1 228 ? 11.165 0.512 -15.100 1.00 67.56 228 GLU A O 1
ATOM 1866 N N . LYS A 1 229 ? 9.597 -0.401 -13.789 1.00 66.81 229 LYS A N 1
ATOM 1867 C CA . LYS A 1 229 ? 8.868 -1.106 -14.852 1.00 66.81 229 LYS A CA 1
ATOM 1868 C C . LYS A 1 229 ? 7.476 -0.546 -15.001 1.00 66.81 229 LYS A C 1
ATOM 1870 O O . LYS A 1 229 ? 6.785 -0.409 -13.997 1.00 66.81 229 LYS A O 1
ATOM 1875 N N . ASN A 1 230 ? 7.053 -0.329 -16.247 1.00 74.31 230 ASN A N 1
ATOM 1876 C CA . ASN A 1 230 ? 5.667 0.009 -16.538 1.00 74.31 230 ASN A CA 1
ATOM 1877 C C . ASN A 1 230 ? 4.735 -1.140 -16.149 1.00 74.31 230 ASN A C 1
ATOM 1879 O O . ASN A 1 230 ? 5.014 -2.306 -16.452 1.00 74.31 230 ASN A O 1
ATOM 1883 N N . PHE A 1 231 ? 3.623 -0.808 -15.502 1.00 82.44 231 PHE A N 1
ATOM 1884 C CA . PHE A 1 231 ? 2.662 -1.786 -15.009 1.00 82.44 231 PHE A CA 1
ATOM 1885 C C . PHE A 1 231 ? 1.225 -1.269 -15.058 1.00 82.44 231 PHE A C 1
ATOM 1887 O O . PHE A 1 231 ? 0.968 -0.067 -14.997 1.00 82.44 231 PHE A O 1
ATOM 1894 N N . TRP A 1 232 ? 0.288 -2.205 -15.117 1.00 89.44 232 TRP A N 1
ATOM 1895 C CA . TRP A 1 232 ? -1.129 -1.993 -14.880 1.00 89.44 232 TRP A CA 1
ATOM 1896 C C . TRP A 1 232 ? -1.509 -2.472 -13.484 1.00 89.44 232 TRP A C 1
ATOM 1898 O O . TRP A 1 232 ? -0.922 -3.408 -12.937 1.00 89.44 232 TRP A O 1
ATOM 1908 N N . LEU A 1 233 ? -2.512 -1.820 -12.914 1.00 95.94 233 LEU A N 1
ATOM 1909 C CA . LEU A 1 233 ? -3.390 -2.424 -11.933 1.00 95.94 233 LEU A CA 1
ATOM 1910 C C . LEU A 1 233 ? -4.623 -2.934 -12.661 1.00 95.94 233 LEU A C 1
ATOM 1912 O O . LEU A 1 233 ? -5.331 -2.156 -13.302 1.00 95.94 233 LEU A O 1
ATOM 1916 N N . GLU A 1 234 ? -4.861 -4.227 -12.540 1.00 93.44 234 GLU A N 1
ATOM 1917 C CA . GLU A 1 234 ? -5.986 -4.919 -13.144 1.00 93.44 234 GLU A CA 1
ATOM 1918 C C . GLU A 1 234 ? -6.905 -5.456 -12.055 1.00 93.44 234 GLU A C 1
ATOM 1920 O O . GLU A 1 234 ? -6.464 -5.928 -11.002 1.00 93.44 234 GLU A O 1
ATOM 1925 N N . VAL A 1 235 ? -8.204 -5.343 -12.295 1.00 95.31 235 VAL A N 1
ATOM 1926 C CA . VAL A 1 235 ? -9.227 -5.893 -11.409 1.00 95.31 235 VAL A CA 1
ATOM 1927 C C . VAL A 1 235 ? -9.149 -7.422 -11.438 1.00 95.31 235 VAL A C 1
ATOM 1929 O O . VAL A 1 235 ? -9.094 -7.987 -12.525 1.00 95.31 235 VAL A O 1
ATOM 1932 N N . PRO A 1 236 ? -9.130 -8.112 -10.283 1.00 91.94 236 PRO A N 1
ATOM 1933 C CA . PRO A 1 236 ? -9.117 -9.574 -10.262 1.00 91.94 236 PRO A CA 1
ATOM 1934 C C . PRO A 1 236 ? -10.378 -10.168 -10.905 1.00 91.94 236 PRO A C 1
ATOM 1936 O O . PRO A 1 236 ? -11.474 -9.670 -10.654 1.00 91.94 236 PRO A O 1
ATOM 1939 N N . ASP A 1 237 ? -10.242 -11.262 -11.656 1.00 85.56 237 ASP A N 1
ATOM 1940 C CA . ASP A 1 237 ? -11.357 -11.891 -12.394 1.00 85.56 237 ASP A CA 1
ATOM 1941 C C . ASP A 1 237 ? -12.503 -12.376 -11.499 1.00 85.56 237 ASP A C 1
ATOM 1943 O O . ASP A 1 237 ? -13.671 -12.375 -11.882 1.00 85.56 237 ASP A O 1
ATOM 1947 N N . ASP A 1 238 ? -12.180 -12.758 -10.265 1.00 87.38 238 ASP A N 1
ATOM 1948 C CA . ASP A 1 238 ? -13.135 -13.191 -9.246 1.00 87.38 238 ASP A CA 1
ATOM 1949 C C . ASP A 1 238 ? -13.729 -12.023 -8.440 1.00 87.38 238 ASP A C 1
ATOM 1951 O O . ASP A 1 238 ? -14.399 -12.241 -7.422 1.00 87.38 238 ASP A O 1
ATOM 1955 N N . PHE A 1 239 ? -13.474 -10.772 -8.831 1.00 97.25 239 PHE A N 1
ATOM 1956 C CA . PHE A 1 239 ? -14.003 -9.618 -8.123 1.00 97.25 239 PHE A CA 1
ATOM 1957 C C . PHE A 1 239 ? -15.523 -9.497 -8.296 1.00 97.25 239 PHE A C 1
ATOM 1959 O O . PHE A 1 239 ? -16.060 -9.288 -9.384 1.00 97.25 239 PHE A O 1
ATOM 1966 N N . ASN A 1 240 ? -16.239 -9.552 -7.176 1.00 98.06 240 ASN A N 1
ATOM 1967 C CA . ASN A 1 240 ? -17.671 -9.336 -7.135 1.00 98.06 240 ASN A CA 1
ATOM 1968 C C . ASN A 1 240 ? -17.989 -7.834 -7.182 1.00 98.06 240 ASN A C 1
ATOM 1970 O O . ASN A 1 240 ? -17.787 -7.100 -6.213 1.00 98.06 240 ASN A O 1
ATOM 1974 N N . LYS A 1 241 ? -18.582 -7.409 -8.301 1.00 97.69 241 LYS A N 1
ATOM 1975 C CA . LYS A 1 241 ? -18.944 -6.017 -8.612 1.00 97.69 241 LYS A CA 1
ATOM 1976 C C . LYS A 1 241 ? -19.904 -5.355 -7.611 1.00 97.69 241 LYS A C 1
ATOM 1978 O O . LYS A 1 241 ? -20.002 -4.129 -7.606 1.00 97.69 241 LYS A O 1
ATOM 1983 N N . SER A 1 242 ? -20.600 -6.128 -6.772 1.00 97.94 242 SER A N 1
ATOM 1984 C CA . SER A 1 242 ? -21.502 -5.616 -5.729 1.00 97.94 242 SER A CA 1
ATOM 1985 C C . SER A 1 242 ? -20.818 -5.407 -4.368 1.00 97.94 242 SER A C 1
ATOM 1987 O O . SER A 1 242 ? -21.500 -5.173 -3.369 1.00 97.94 242 SER A O 1
ATOM 1989 N N . ARG A 1 243 ? -19.493 -5.572 -4.286 1.00 98.50 243 ARG A N 1
ATOM 1990 C CA . ARG A 1 243 ? -18.713 -5.534 -3.040 1.00 98.50 243 ARG A CA 1
ATOM 1991 C C . ARG A 1 243 ? -17.572 -4.527 -3.119 1.00 98.50 243 ARG A C 1
ATOM 1993 O O . ARG A 1 243 ? -17.256 -4.015 -4.187 1.00 98.50 243 ARG A O 1
ATOM 2000 N N . ILE A 1 244 ? -16.922 -4.288 -1.979 1.00 98.62 244 ILE A N 1
ATOM 2001 C CA . ILE A 1 244 ? -15.641 -3.573 -1.914 1.00 98.62 244 ILE A CA 1
ATOM 2002 C C . ILE A 1 244 ? -14.495 -4.558 -1.682 1.00 98.62 244 ILE A C 1
ATOM 2004 O O . ILE A 1 244 ? -14.439 -5.237 -0.655 1.00 98.62 244 ILE A O 1
ATOM 2008 N N . GLY A 1 245 ? -13.559 -4.628 -2.624 1.00 98.56 245 GLY A N 1
ATOM 2009 C CA . GLY A 1 245 ? -12.344 -5.428 -2.518 1.00 98.56 245 GLY A CA 1
ATOM 2010 C C . GLY A 1 245 ? -11.353 -4.799 -1.541 1.00 98.56 245 GLY A C 1
ATOM 2011 O O . GLY A 1 245 ? -11.000 -3.626 -1.679 1.00 98.56 245 GLY A O 1
ATOM 2012 N N . VAL A 1 246 ? -10.898 -5.581 -0.559 1.00 98.06 246 VAL A N 1
ATOM 2013 C CA . VAL A 1 246 ? -9.942 -5.150 0.475 1.00 98.06 246 VAL A CA 1
ATOM 2014 C C . VAL A 1 246 ? -8.951 -6.257 0.826 1.00 98.06 246 VAL A C 1
ATOM 2016 O O . VAL A 1 246 ? -9.222 -7.446 0.664 1.00 98.06 246 VAL A O 1
ATOM 2019 N N . THR A 1 247 ? -7.799 -5.877 1.378 1.00 96.62 247 THR A N 1
ATOM 2020 C CA . THR A 1 247 ? -6.841 -6.844 1.937 1.00 96.62 247 THR A CA 1
ATOM 2021 C C . THR A 1 247 ? -7.259 -7.275 3.341 1.00 96.62 247 THR A C 1
ATOM 2023 O O . THR A 1 247 ? -7.482 -6.419 4.200 1.00 96.62 247 THR A O 1
ATOM 2026 N N . ARG A 1 248 ? -7.288 -8.583 3.619 1.00 94.75 248 ARG A N 1
ATOM 2027 C CA . ARG A 1 248 ? -7.389 -9.113 4.987 1.00 94.75 248 ARG A CA 1
ATOM 2028 C C . ARG A 1 248 ? -5.992 -9.289 5.570 1.00 94.75 248 ARG A C 1
ATOM 2030 O O . ARG A 1 248 ? -5.265 -10.185 5.164 1.00 94.75 248 ARG A O 1
ATOM 2037 N N . VAL A 1 249 ? -5.640 -8.467 6.550 1.00 89.88 249 VAL A N 1
ATOM 2038 C CA . VAL A 1 249 ? -4.295 -8.468 7.150 1.00 89.88 249 VAL A CA 1
ATOM 2039 C C . VAL A 1 249 ? -4.197 -9.474 8.292 1.00 89.88 249 VAL A C 1
ATOM 2041 O O . VAL A 1 249 ? -3.182 -10.146 8.436 1.00 89.88 249 VAL A O 1
ATOM 2044 N N . TYR A 1 250 ? -5.260 -9.606 9.087 1.00 90.69 250 TYR A N 1
ATOM 2045 C CA . TYR A 1 250 ? -5.313 -10.537 10.214 1.00 90.69 250 TYR A CA 1
ATOM 2046 C C . TYR A 1 250 ? -6.623 -11.318 10.215 1.00 90.69 250 TYR A C 1
ATOM 2048 O O . TYR A 1 250 ? -7.628 -10.882 9.652 1.00 90.69 250 TYR A O 1
ATOM 2056 N N . HIS A 1 251 ? -6.625 -12.472 10.879 1.00 86.75 251 HIS A N 1
ATOM 2057 C CA . HIS A 1 251 ? -7.870 -13.128 11.264 1.00 86.75 251 HIS A CA 1
ATOM 2058 C C . HIS A 1 251 ? -8.612 -12.281 12.307 1.00 86.75 251 HIS A C 1
ATOM 2060 O O . HIS A 1 251 ? -7.993 -11.627 13.145 1.00 86.75 251 HIS A O 1
ATOM 2066 N N . SER A 1 252 ? -9.941 -12.290 12.244 1.00 85.88 252 SER A N 1
ATOM 2067 C CA . SER A 1 252 ? -10.815 -11.515 13.124 1.00 85.88 252 SER A CA 1
ATOM 2068 C C . SER A 1 252 ? -11.939 -12.378 13.687 1.00 85.88 252 SER A C 1
ATOM 2070 O O . SER A 1 252 ? -12.410 -13.305 13.031 1.00 85.88 252 SER A O 1
ATOM 2072 N N . ASP A 1 253 ? -12.382 -12.047 14.899 1.00 87.12 253 ASP A N 1
ATOM 2073 C CA . ASP A 1 253 ? -13.573 -12.623 15.523 1.00 87.12 253 ASP A CA 1
ATOM 2074 C C . ASP A 1 253 ? -14.711 -11.600 15.427 1.00 87.12 253 ASP A C 1
ATOM 2076 O O . ASP A 1 253 ? -14.931 -10.792 16.337 1.00 87.12 253 ASP A O 1
ATOM 2080 N N . LEU A 1 254 ? -15.400 -11.609 14.281 1.00 91.44 254 LEU A N 1
ATOM 2081 C CA . LEU A 1 254 ? -16.560 -10.752 14.012 1.00 91.44 254 LEU A CA 1
ATOM 2082 C C . LEU A 1 254 ? -17.782 -11.127 14.863 1.00 91.44 254 LEU A C 1
ATOM 2084 O O . LEU A 1 254 ? -18.701 -10.318 14.990 1.00 91.44 254 LEU A O 1
ATOM 2088 N N . GLU A 1 255 ? -17.807 -12.329 15.438 1.00 92.19 255 GLU A N 1
ATOM 2089 C CA . GLU A 1 255 ? -18.954 -12.850 16.179 1.00 92.19 255 GLU A CA 1
ATOM 2090 C C . GLU A 1 255 ? -18.979 -12.326 17.616 1.00 92.19 255 GLU A C 1
ATOM 2092 O O . GLU A 1 255 ? -20.033 -11.915 18.103 1.00 92.19 255 GLU A O 1
ATOM 2097 N N . ARG A 1 256 ? -17.827 -12.333 18.301 1.00 91.56 256 ARG A N 1
ATOM 2098 C CA . ARG A 1 256 ? -17.750 -12.049 19.746 1.00 91.56 256 ARG A CA 1
ATOM 2099 C C . ARG A 1 256 ? -17.151 -10.687 20.075 1.00 91.56 256 ARG A C 1
ATOM 2101 O O . ARG A 1 256 ? -17.389 -10.167 21.167 1.00 91.56 256 ARG A O 1
ATOM 2108 N N . THR A 1 257 ? -16.353 -10.103 19.182 1.00 93.88 257 THR A N 1
ATOM 2109 C CA . THR A 1 257 ? -15.642 -8.855 19.490 1.00 93.88 257 THR A CA 1
ATOM 2110 C C . THR A 1 257 ? -16.564 -7.647 19.340 1.00 93.88 257 THR A C 1
ATOM 2112 O O . THR A 1 257 ? -17.117 -7.409 18.273 1.00 93.88 257 THR A O 1
ATOM 2115 N N . SER A 1 258 ? -16.692 -6.832 20.392 1.00 95.69 258 SER A N 1
ATOM 2116 C CA . SER A 1 258 ? -17.484 -5.595 20.321 1.00 95.69 258 SER A CA 1
ATOM 2117 C C . SER A 1 258 ? -16.770 -4.481 19.543 1.00 95.69 258 SER A C 1
ATOM 2119 O O . SER A 1 258 ? -15.542 -4.343 19.610 1.00 95.69 258 SER A O 1
ATOM 2121 N N . ALA A 1 259 ? -17.546 -3.602 18.903 1.00 96.69 259 ALA A N 1
ATOM 2122 C CA . ALA A 1 259 ? -17.044 -2.382 18.265 1.00 96.69 259 ALA A CA 1
ATOM 2123 C C . ALA A 1 259 ? -16.192 -1.521 19.213 1.00 96.69 259 ALA A C 1
ATOM 2125 O O . ALA A 1 259 ? -15.122 -1.038 18.838 1.00 96.69 259 ALA A O 1
ATOM 2126 N N . ARG A 1 260 ? -16.622 -1.379 20.475 1.00 96.56 260 ARG A N 1
ATOM 2127 C CA . ARG A 1 260 ? -15.877 -0.632 21.498 1.00 96.56 260 ARG A CA 1
ATOM 2128 C C . ARG A 1 260 ? -14.501 -1.249 21.747 1.00 96.56 260 ARG A C 1
ATOM 2130 O O . ARG A 1 260 ? -13.514 -0.519 21.799 1.00 96.56 260 ARG A O 1
ATOM 2137 N N . THR A 1 261 ? -14.422 -2.574 21.867 1.00 97.06 261 THR A N 1
ATOM 2138 C CA . THR A 1 261 ? -13.148 -3.286 22.050 1.00 97.06 261 THR A CA 1
ATOM 2139 C C . THR A 1 261 ? -12.224 -3.066 20.856 1.00 97.06 261 THR A C 1
ATOM 2141 O O . THR A 1 261 ? -11.057 -2.739 21.053 1.00 97.06 261 THR A O 1
ATOM 2144 N N . ILE A 1 262 ? -12.741 -3.191 19.632 1.00 97.75 262 ILE A N 1
ATOM 2145 C CA . ILE A 1 262 ? -11.972 -2.992 18.394 1.00 97.75 262 ILE A CA 1
ATOM 2146 C C . ILE A 1 262 ? -11.368 -1.587 18.341 1.00 97.75 262 ILE A C 1
ATOM 2148 O O . ILE A 1 262 ? -10.158 -1.437 18.156 1.00 97.75 262 ILE A O 1
ATOM 2152 N N . ILE A 1 263 ? -12.206 -0.568 18.551 1.00 97.62 263 ILE A N 1
ATOM 2153 C CA . ILE A 1 263 ? -11.824 0.844 18.448 1.00 97.62 263 ILE A CA 1
ATOM 2154 C C . ILE A 1 263 ? -10.811 1.212 19.537 1.00 97.62 263 ILE A C 1
ATOM 2156 O O . ILE A 1 263 ? -9.779 1.807 19.228 1.00 97.62 263 ILE A O 1
ATOM 2160 N N . LEU A 1 264 ? -11.054 0.832 20.796 1.00 96.75 264 LEU A N 1
ATOM 2161 C CA . LEU A 1 264 ? -10.190 1.214 21.920 1.00 96.75 264 LEU A CA 1
ATOM 2162 C C . LEU A 1 264 ? -8.879 0.411 21.974 1.00 96.75 264 LEU A C 1
ATOM 2164 O O . LEU A 1 264 ? -7.831 0.963 22.315 1.00 96.75 264 LEU A O 1
ATOM 2168 N N . ARG A 1 265 ? -8.904 -0.882 21.620 1.00 95.69 265 ARG A N 1
ATOM 2169 C CA . ARG A 1 265 ? -7.706 -1.746 21.632 1.00 95.69 265 ARG A CA 1
ATOM 2170 C C . ARG A 1 265 ? -6.916 -1.728 20.322 1.00 95.69 265 ARG A C 1
ATOM 2172 O O . ARG A 1 265 ? -5.920 -2.434 20.231 1.00 95.69 265 ARG A O 1
ATOM 2179 N N . ASN A 1 266 ? -7.327 -0.918 19.343 1.00 94.62 266 ASN A N 1
ATOM 2180 C CA . ASN A 1 266 ? -6.641 -0.758 18.057 1.00 94.62 266 ASN A CA 1
ATOM 2181 C C . ASN A 1 266 ? -6.477 -2.085 17.292 1.00 94.62 266 ASN A C 1
ATOM 2183 O O . ASN A 1 266 ? -5.422 -2.368 16.722 1.00 94.62 266 ASN A O 1
ATOM 2187 N N . LEU A 1 267 ? -7.522 -2.919 17.312 1.00 94.62 267 LEU A N 1
ATOM 2188 C CA . LEU A 1 267 ? -7.505 -4.219 16.640 1.00 94.62 267 LEU A CA 1
ATOM 2189 C C . LEU A 1 267 ? -7.625 -4.031 15.125 1.00 94.62 267 LEU A C 1
ATOM 2191 O O . LEU A 1 267 ? -8.351 -3.151 14.661 1.00 94.62 267 LEU A O 1
ATOM 2195 N N . ASN A 1 268 ? -6.929 -4.863 14.356 1.00 91.50 268 ASN A N 1
ATOM 2196 C CA . ASN A 1 268 ? -6.932 -4.813 12.897 1.00 91.50 268 ASN A CA 1
ATOM 2197 C C . ASN A 1 268 ? -7.551 -6.087 12.324 1.00 91.50 268 ASN A C 1
ATOM 2199 O O . ASN A 1 268 ? -7.348 -7.173 12.858 1.00 91.50 268 ASN A O 1
ATOM 2203 N N . TRP A 1 269 ? -8.261 -5.935 11.211 1.00 94.19 269 TRP A N 1
ATOM 2204 C CA . TRP A 1 269 ? -8.789 -7.039 10.410 1.00 94.19 269 TRP A CA 1
ATOM 2205 C C . TRP A 1 269 ? -8.430 -6.819 8.944 1.00 94.19 269 TRP A C 1
ATOM 2207 O O . TRP A 1 269 ? -7.747 -7.645 8.337 1.00 94.19 269 TRP A O 1
ATOM 2217 N N . ILE A 1 270 ? -8.820 -5.659 8.413 1.00 94.44 270 ILE A N 1
ATOM 2218 C CA . ILE A 1 270 ? -8.568 -5.275 7.028 1.00 94.44 270 ILE A CA 1
ATOM 2219 C C . ILE A 1 270 ? -7.554 -4.140 6.914 1.00 94.44 270 ILE A C 1
ATOM 2221 O O . ILE A 1 270 ? -7.439 -3.282 7.790 1.00 94.44 270 ILE A O 1
ATOM 2225 N N . GLY A 1 271 ? -6.801 -4.174 5.820 1.00 92.31 271 GLY A N 1
ATOM 2226 C CA . GLY A 1 271 ? -5.812 -3.172 5.463 1.00 92.31 271 GLY A CA 1
ATOM 2227 C C . GLY A 1 271 ? -6.465 -1.997 4.746 1.00 92.31 271 GLY A C 1
ATOM 2228 O O . GLY A 1 271 ? -7.252 -2.176 3.825 1.00 92.31 271 GLY A O 1
ATOM 2229 N N . GLY A 1 272 ? -6.082 -0.792 5.148 1.00 92.44 272 GLY A N 1
ATOM 2230 C CA . GLY A 1 272 ? -6.638 0.470 4.643 1.00 92.44 272 GLY A CA 1
ATOM 2231 C C . GLY A 1 272 ? -5.971 1.043 3.397 1.00 92.44 272 GLY A C 1
ATOM 2232 O O . GLY A 1 272 ? -6.167 2.217 3.086 1.00 92.44 272 GLY A O 1
ATOM 2233 N N . GLY A 1 273 ? -5.081 0.280 2.761 1.00 95.38 273 GLY A N 1
ATOM 2234 C CA . GLY A 1 273 ? -4.220 0.799 1.699 1.00 95.38 273 GLY A CA 1
ATOM 2235 C C . GLY A 1 273 ? -4.826 0.729 0.297 1.00 95.38 273 GLY A C 1
ATOM 2236 O O . GLY A 1 273 ? -4.408 1.508 -0.554 1.00 95.38 273 GLY A O 1
ATOM 2237 N N . VAL A 1 274 ? -5.802 -0.163 0.080 1.00 97.88 274 VAL A N 1
ATOM 2238 C CA . VAL A 1 274 ? -6.568 -0.299 -1.169 1.00 97.88 274 VAL A CA 1
ATOM 2239 C C . VAL A 1 274 ? -8.040 -0.554 -0.857 1.00 97.88 274 VAL A C 1
ATOM 2241 O O . VAL A 1 274 ? -8.348 -1.364 0.017 1.00 97.88 274 VAL A O 1
ATOM 2244 N N . PHE A 1 275 ? -8.923 0.107 -1.606 1.00 98.44 275 PHE A N 1
ATOM 2245 C CA . PHE A 1 275 ? -10.361 -0.171 -1.648 1.00 98.44 275 PHE A CA 1
ATOM 2246 C C . PHE A 1 275 ? -10.792 -0.216 -3.108 1.00 98.44 275 PHE A C 1
ATOM 2248 O O . PHE A 1 275 ? -10.700 0.812 -3.768 1.00 98.44 275 PHE A O 1
ATOM 2255 N N . LEU A 1 276 ? -11.221 -1.373 -3.608 1.00 98.75 276 LEU A N 1
ATOM 2256 C CA . LEU A 1 276 ? -11.605 -1.590 -5.008 1.00 98.75 276 LEU A CA 1
ATOM 2257 C C . LEU A 1 276 ? -13.125 -1.725 -5.133 1.00 98.75 276 LEU A C 1
ATOM 2259 O O . LEU A 1 276 ? -13.726 -2.456 -4.351 1.00 98.75 276 LEU A O 1
ATOM 2263 N N . GLY A 1 277 ? -13.747 -1.072 -6.111 1.00 98.56 277 GLY A N 1
ATOM 2264 C CA . GLY A 1 277 ? -15.186 -1.194 -6.333 1.00 98.56 277 GLY A CA 1
ATOM 2265 C C . GLY A 1 277 ? -15.665 -0.627 -7.660 1.00 98.56 277 GLY A C 1
ATOM 2266 O O . GLY A 1 277 ? -14.934 0.069 -8.364 1.00 98.56 277 GLY A O 1
ATOM 2267 N N . THR A 1 278 ? -16.920 -0.926 -7.982 1.00 98.44 278 THR A N 1
ATOM 2268 C CA . THR A 1 278 ? -17.679 -0.195 -9.004 1.00 98.44 278 THR A CA 1
ATOM 2269 C C . THR A 1 278 ? -18.083 1.181 -8.466 1.00 98.44 278 THR A C 1
ATOM 2271 O O . THR A 1 278 ? -18.153 1.353 -7.240 1.00 98.44 278 THR A O 1
ATOM 2274 N N . PRO A 1 279 ? -18.368 2.170 -9.333 1.00 97.69 279 PRO A N 1
ATOM 2275 C CA . PRO A 1 279 ? -18.831 3.483 -8.894 1.00 97.69 279 PRO A CA 1
ATOM 2276 C C . PRO A 1 279 ? -20.026 3.409 -7.934 1.00 97.69 279 PRO A C 1
ATOM 2278 O O . PRO A 1 279 ? -20.035 4.059 -6.889 1.00 97.69 279 PRO A O 1
ATOM 2281 N N . GLU A 1 280 ? -21.003 2.557 -8.240 1.00 97.12 280 GLU A N 1
ATOM 2282 C CA . GLU A 1 280 ? -22.236 2.400 -7.470 1.00 97.12 280 GLU A CA 1
ATOM 2283 C C . GLU A 1 280 ? -21.975 1.766 -6.095 1.00 97.12 280 GLU A C 1
ATOM 2285 O O . GLU A 1 280 ? -22.499 2.241 -5.076 1.00 97.12 280 GLU A O 1
ATOM 2290 N N . ALA A 1 281 ? -21.132 0.725 -6.040 1.00 98.25 281 ALA A N 1
ATOM 2291 C CA . ALA A 1 281 ? -20.747 0.084 -4.784 1.00 98.25 281 ALA A CA 1
ATOM 2292 C C . ALA A 1 281 ? -19.931 1.037 -3.900 1.00 98.25 281 ALA A C 1
ATOM 2294 O O . ALA A 1 281 ? -20.189 1.125 -2.700 1.00 98.25 281 ALA A O 1
ATOM 2295 N N . ILE A 1 282 ? -18.994 1.793 -4.484 1.00 98.50 282 ILE A N 1
ATOM 2296 C CA . ILE A 1 282 ? -18.183 2.796 -3.777 1.00 98.50 282 ILE A CA 1
ATOM 2297 C C . ILE A 1 282 ? -19.064 3.877 -3.164 1.00 98.50 282 ILE A C 1
ATOM 2299 O O . ILE A 1 282 ? -18.906 4.194 -1.984 1.00 98.50 282 ILE A O 1
ATOM 2303 N N . SER A 1 283 ? -20.009 4.417 -3.933 1.00 97.56 283 SER A N 1
ATOM 2304 C CA . SER A 1 283 ? -20.893 5.469 -3.439 1.00 97.56 283 SER A CA 1
ATOM 2305 C C . SER A 1 283 ? -21.785 5.001 -2.299 1.00 97.56 283 SER A C 1
ATOM 2307 O O . SER A 1 283 ? -21.884 5.674 -1.269 1.00 97.56 283 SER A O 1
ATOM 2309 N N . SER A 1 284 ? -22.370 3.813 -2.438 1.00 97.62 284 SER A N 1
ATOM 2310 C CA . SER A 1 284 ? -23.205 3.213 -1.394 1.00 97.62 284 SER A CA 1
ATOM 2311 C C . SER A 1 284 ? -22.386 2.900 -0.135 1.00 97.62 284 SER A C 1
ATOM 2313 O O . SER A 1 284 ? -22.796 3.205 0.989 1.00 97.62 284 SER A O 1
ATOM 2315 N N . PHE A 1 285 ? -21.176 2.365 -0.317 1.00 98.25 285 PHE A N 1
ATOM 2316 C CA . PHE A 1 285 ? -20.264 2.054 0.776 1.00 98.25 285 PHE A CA 1
ATOM 2317 C C . PHE A 1 285 ? -19.780 3.303 1.517 1.00 98.25 285 PHE A C 1
ATOM 2319 O O . PHE A 1 285 ? -19.732 3.295 2.747 1.00 98.25 285 PHE A O 1
ATOM 2326 N N . HIS A 1 286 ? -19.461 4.391 0.810 1.00 98.25 286 HIS A N 1
ATOM 2327 C CA . HIS A 1 286 ? -19.085 5.662 1.429 1.00 98.25 286 HIS A CA 1
ATOM 2328 C C . HIS A 1 286 ? -20.185 6.177 2.364 1.00 98.25 286 HIS A C 1
ATOM 2330 O O . HIS A 1 286 ? -19.893 6.564 3.499 1.00 98.25 286 HIS A O 1
ATOM 2336 N N . ASP A 1 287 ? -21.443 6.157 1.922 1.00 97.25 287 ASP A N 1
ATOM 2337 C CA . ASP A 1 287 ? -22.559 6.672 2.716 1.00 97.25 287 ASP A CA 1
ATOM 2338 C C . ASP A 1 287 ? -22.796 5.812 3.969 1.00 97.25 287 ASP A C 1
ATOM 2340 O O . ASP A 1 287 ? -22.961 6.346 5.074 1.00 97.25 287 ASP A O 1
ATOM 2344 N N . GLN A 1 288 ? -22.724 4.484 3.833 1.00 96.81 288 GLN A N 1
ATOM 2345 C CA . GLN A 1 288 ? -22.732 3.531 4.950 1.00 96.81 288 GLN A CA 1
ATOM 2346 C C . GLN A 1 288 ? -21.576 3.787 5.930 1.00 96.81 288 GLN A C 1
ATOM 2348 O O . GLN A 1 288 ? -21.779 3.899 7.145 1.00 96.81 288 GLN A O 1
ATOM 2353 N N . TYR A 1 289 ? -20.358 3.922 5.410 1.00 98.25 289 TYR A N 1
ATOM 2354 C CA . TYR A 1 289 ? -19.152 4.151 6.193 1.00 98.25 289 TYR A CA 1
ATOM 2355 C C . TYR A 1 289 ? -19.214 5.474 6.966 1.00 98.25 289 TYR A C 1
ATOM 2357 O O . TYR A 1 289 ? -18.957 5.514 8.172 1.00 98.25 289 TYR A O 1
ATOM 2365 N N . LYS A 1 290 ? -19.626 6.561 6.307 1.00 98.31 290 LYS A N 1
ATOM 2366 C CA . LYS A 1 290 ? -19.790 7.881 6.927 1.00 98.31 290 LYS A CA 1
ATOM 2367 C C . LYS A 1 290 ? -20.802 7.837 8.072 1.00 98.31 290 LYS A C 1
ATOM 2369 O O . LYS A 1 290 ? -20.541 8.404 9.135 1.00 98.31 290 LYS A O 1
ATOM 2374 N N . LYS A 1 291 ? -21.930 7.132 7.900 1.00 97.94 291 LYS A N 1
ATOM 2375 C CA . LYS A 1 291 ? -22.914 6.915 8.978 1.00 97.94 291 LYS A CA 1
ATOM 2376 C C . LYS A 1 291 ? -22.281 6.204 10.179 1.00 97.94 291 LYS A C 1
ATOM 2378 O O . LYS A 1 291 ? -22.527 6.611 11.315 1.00 97.94 291 LYS A O 1
ATOM 2383 N N . ALA A 1 292 ? -21.441 5.191 9.950 1.00 98.00 292 ALA A N 1
ATOM 2384 C CA . ALA A 1 292 ? -20.716 4.499 11.018 1.00 98.00 292 ALA A CA 1
ATOM 2385 C C . ALA A 1 292 ? -19.727 5.422 11.750 1.00 98.00 292 ALA A C 1
ATOM 2387 O O . ALA A 1 292 ? -19.755 5.489 12.980 1.00 98.00 292 ALA A O 1
ATOM 2388 N N . VAL A 1 293 ? -18.920 6.201 11.020 1.00 98.56 293 VAL A N 1
ATOM 2389 C CA . VAL A 1 293 ? -17.988 7.174 11.621 1.00 98.56 293 VAL A CA 1
ATOM 2390 C C . VAL A 1 293 ? -18.734 8.172 12.506 1.00 98.56 293 VAL A C 1
ATOM 2392 O O . VAL A 1 293 ? -18.389 8.339 13.676 1.00 98.56 293 VAL A O 1
ATOM 2395 N N . MET A 1 294 ? -19.794 8.803 11.992 1.00 98.50 294 MET A N 1
ATOM 2396 C CA . MET A 1 294 ? -20.566 9.789 12.757 1.00 98.50 294 MET A CA 1
ATOM 2397 C C . MET A 1 294 ? -21.237 9.174 13.988 1.00 98.50 294 MET A C 1
ATOM 2399 O O . MET A 1 294 ? -21.316 9.812 15.039 1.00 98.50 294 MET A O 1
ATOM 2403 N N . ARG A 1 295 ? -21.680 7.918 13.889 1.00 97.81 295 ARG A N 1
ATOM 2404 C CA . ARG A 1 295 ? -22.258 7.182 15.012 1.00 97.81 295 ARG A CA 1
ATOM 2405 C C . ARG A 1 295 ? -21.246 6.977 16.138 1.00 97.81 295 ARG A C 1
ATOM 2407 O O . ARG A 1 295 ? -21.548 7.338 17.273 1.00 97.81 295 ARG A O 1
ATOM 2414 N N . TYR A 1 296 ? -20.065 6.432 15.849 1.00 98.38 296 TYR A N 1
ATOM 2415 C CA . TYR A 1 296 ? -19.041 6.215 16.878 1.00 98.38 296 TYR A CA 1
ATOM 2416 C C . TYR A 1 296 ? -18.533 7.538 17.460 1.00 98.38 296 TYR A C 1
ATOM 2418 O O . TYR A 1 296 ? -18.400 7.663 18.679 1.00 98.38 296 TYR A O 1
ATOM 2426 N N . LEU A 1 297 ? -18.391 8.569 16.617 1.00 98.25 297 LEU A N 1
ATOM 2427 C CA . LEU A 1 297 ? -18.060 9.925 17.055 1.00 98.25 297 LEU A CA 1
ATOM 2428 C C . LEU A 1 297 ? -19.057 10.445 18.105 1.00 98.25 297 LEU A C 1
ATOM 2430 O O . LEU A 1 297 ? -18.644 10.980 19.132 1.00 98.25 297 LEU A O 1
ATOM 2434 N N . ASN A 1 298 ? -20.360 10.249 17.880 1.00 97.81 298 ASN A N 1
ATOM 2435 C CA . ASN A 1 298 ? -21.415 10.650 18.818 1.00 97.81 298 ASN A CA 1
ATOM 2436 C C . ASN A 1 298 ? -21.452 9.790 20.094 1.00 97.81 298 ASN A C 1
ATOM 2438 O O . ASN A 1 298 ? -21.927 10.256 21.125 1.00 97.81 298 ASN A O 1
ATOM 2442 N N . GLN A 1 299 ? -20.925 8.565 20.053 1.00 96.94 299 GLN A N 1
ATOM 2443 C CA . GLN A 1 299 ? -20.750 7.698 21.227 1.00 96.94 299 GLN A CA 1
ATOM 2444 C C . GLN A 1 299 ? -19.472 8.014 22.025 1.00 96.94 299 GLN A C 1
ATOM 2446 O O . GLN A 1 299 ? -19.186 7.347 23.020 1.00 96.94 299 GLN A O 1
ATOM 2451 N N . GLY A 1 300 ? -18.681 9.001 21.593 1.00 97.81 300 GLY A N 1
ATOM 2452 C CA . GLY A 1 300 ? -17.440 9.383 22.265 1.00 97.81 300 GLY A CA 1
ATOM 2453 C C . GLY A 1 300 ? -16.303 8.374 22.089 1.00 97.81 300 GLY A C 1
ATOM 2454 O O . GLY A 1 300 ? -15.389 8.346 22.910 1.00 97.81 300 GLY A O 1
ATOM 2455 N N . ILE A 1 301 ? -16.344 7.543 21.042 1.00 97.88 301 ILE A N 1
ATOM 2456 C CA . ILE A 1 301 ? -15.258 6.624 20.682 1.00 97.88 301 ILE A CA 1
ATOM 2457 C C . ILE A 1 301 ? -14.848 6.846 19.224 1.00 97.88 301 ILE A C 1
ATOM 2459 O O . ILE A 1 301 ? -15.681 6.960 18.334 1.00 97.88 301 ILE A O 1
ATOM 2463 N N . MET A 1 302 ? -13.548 6.938 18.964 1.00 98.31 302 MET A N 1
ATOM 2464 C CA . MET A 1 302 ? -13.011 7.147 17.621 1.00 98.31 302 MET A CA 1
ATOM 2465 C C . MET A 1 302 ? -11.628 6.524 17.439 1.00 98.31 302 MET A C 1
ATOM 2467 O O . MET A 1 302 ? -10.805 6.508 18.355 1.00 98.31 302 MET A O 1
ATOM 2471 N N . ASN A 1 303 ? -11.359 6.047 16.231 1.00 98.06 303 ASN A N 1
ATOM 2472 C CA . ASN A 1 303 ? -10.059 5.571 15.776 1.00 98.06 303 ASN A CA 1
ATOM 2473 C C . ASN A 1 303 ? -10.021 5.677 14.234 1.00 98.06 303 ASN A C 1
ATOM 2475 O O . ASN A 1 303 ? -10.994 6.125 13.630 1.00 98.06 303 ASN A O 1
ATOM 2479 N N . VAL A 1 304 ? -8.912 5.310 13.602 1.00 97.44 304 VAL A N 1
ATOM 2480 C CA . VAL A 1 304 ? -8.694 5.437 12.158 1.00 97.44 304 VAL A CA 1
ATOM 2481 C C . VAL A 1 304 ? -9.605 4.516 11.351 1.00 97.44 304 VAL A C 1
ATOM 2483 O O . VAL A 1 304 ? -10.307 3.647 11.876 1.00 97.44 304 VAL A O 1
ATOM 2486 N N . GLU A 1 305 ? -9.573 4.707 10.035 1.00 97.00 305 GLU A N 1
ATOM 2487 C CA . GLU A 1 305 ? -10.467 4.051 9.086 1.00 97.00 305 GLU A CA 1
ATOM 2488 C C . GLU A 1 305 ? -10.541 2.518 9.235 1.00 97.00 305 GLU A C 1
ATOM 2490 O O . GLU A 1 305 ? -11.648 1.981 9.269 1.00 97.00 305 GLU A O 1
ATOM 2495 N N . GLN A 1 306 ? -9.411 1.846 9.474 1.00 94.94 306 GLN A N 1
ATOM 2496 C CA . GLN A 1 306 ? -9.315 0.387 9.635 1.00 94.94 306 GLN A CA 1
ATOM 2497 C C . GLN A 1 306 ? -10.147 -0.156 10.808 1.00 94.94 306 GLN A C 1
ATOM 2499 O O . GLN A 1 306 ? -10.826 -1.176 10.676 1.00 94.94 306 GLN A O 1
ATOM 2504 N N . GLN A 1 307 ? -10.133 0.525 11.959 1.00 97.12 307 GLN A N 1
ATOM 2505 C CA . GLN A 1 307 ? -10.894 0.100 13.140 1.00 97.12 307 GLN A CA 1
ATOM 2506 C C . GLN A 1 307 ? -12.386 0.344 12.967 1.00 97.12 307 GLN A C 1
ATOM 2508 O O . GLN A 1 307 ? -13.185 -0.477 13.411 1.00 97.12 307 GLN A O 1
ATOM 2513 N N . ILE A 1 308 ? -12.769 1.450 12.322 1.00 97.62 308 ILE A N 1
ATOM 2514 C CA . ILE A 1 308 ? -14.182 1.723 12.034 1.00 97.62 308 ILE A CA 1
ATOM 2515 C C . ILE A 1 308 ? -14.735 0.679 11.068 1.00 97.62 308 ILE A C 1
ATOM 2517 O O . ILE A 1 308 ? -15.843 0.183 11.268 1.00 97.62 308 ILE A O 1
ATOM 2521 N N . LEU A 1 309 ? -13.943 0.306 10.060 1.00 95.75 309 LEU A N 1
ATOM 2522 C CA . LEU A 1 309 ? -14.294 -0.765 9.143 1.00 95.75 309 LEU A CA 1
ATOM 2523 C C . LEU A 1 309 ? -14.485 -2.084 9.887 1.00 95.75 309 LEU A C 1
ATOM 2525 O O . LEU A 1 309 ? -15.531 -2.700 9.753 1.00 95.75 309 LEU A O 1
ATOM 2529 N N . TYR A 1 310 ? -13.542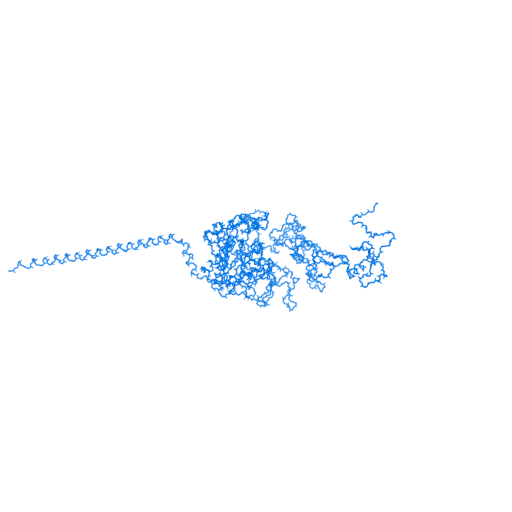 -2.492 10.734 1.00 96.94 310 TYR A N 1
ATOM 2530 C CA . TYR A 1 310 ? -13.701 -3.728 11.497 1.00 96.94 310 TYR A CA 1
ATOM 2531 C C . TYR A 1 310 ? -14.927 -3.687 12.426 1.00 96.94 310 TYR A C 1
ATOM 2533 O O . TYR A 1 310 ? -15.735 -4.614 12.421 1.00 96.94 310 TYR A O 1
ATOM 2541 N N . ALA A 1 311 ? -15.134 -2.589 13.153 1.00 97.38 311 ALA A N 1
ATOM 2542 C CA . ALA A 1 311 ? -16.273 -2.431 14.053 1.00 97.38 311 ALA A CA 1
ATOM 2543 C C . ALA A 1 311 ? -17.630 -2.598 13.342 1.00 97.38 311 ALA A C 1
ATOM 2545 O O . ALA A 1 311 ? -18.489 -3.336 13.829 1.00 97.38 311 ALA A O 1
ATOM 2546 N N . MET A 1 312 ? -17.788 -1.981 12.166 1.00 96.06 312 MET A N 1
ATOM 2547 C CA . MET A 1 312 ? -19.011 -2.018 11.354 1.00 96.06 312 MET A CA 1
ATOM 2548 C C . MET A 1 312 ? -19.474 -3.438 10.996 1.00 96.06 312 MET A C 1
ATOM 2550 O O . MET A 1 312 ? -20.675 -3.677 10.901 1.00 96.06 312 MET A O 1
ATOM 2554 N N . TYR A 1 313 ? -18.543 -4.371 10.800 1.00 96.00 313 TYR A N 1
ATOM 2555 C CA . TYR A 1 313 ? -18.853 -5.727 10.338 1.00 96.00 313 TYR A CA 1
ATOM 2556 C C . TYR A 1 313 ? -19.021 -6.750 11.468 1.00 96.00 313 TYR A C 1
ATOM 2558 O O . TYR A 1 313 ? -19.247 -7.929 11.197 1.00 96.00 313 TYR A O 1
ATOM 2566 N N . THR A 1 314 ? -18.941 -6.330 12.732 1.00 96.19 314 THR A N 1
ATOM 2567 C CA . THR A 1 314 ? -19.232 -7.228 13.859 1.00 96.19 314 THR A CA 1
ATOM 2568 C C . THR A 1 314 ? -20.707 -7.621 13.876 1.00 96.19 314 THR A C 1
ATOM 2570 O O . THR A 1 314 ? -21.581 -6.815 13.552 1.00 96.19 314 THR A O 1
ATOM 2573 N N . LYS A 1 315 ? -21.018 -8.847 14.305 1.00 95.06 315 LYS A N 1
ATOM 2574 C CA . LYS A 1 315 ? -22.396 -9.354 14.389 1.00 95.06 315 LYS A CA 1
ATOM 2575 C C . LYS A 1 315 ? -23.310 -8.444 15.205 1.00 95.06 315 LYS A C 1
ATOM 2577 O O . LYS A 1 315 ? -24.437 -8.171 14.797 1.00 95.06 315 LYS A O 1
ATOM 2582 N N . GLN A 1 316 ? -22.804 -7.942 16.332 1.00 93.88 316 GLN A N 1
ATOM 2583 C CA . GLN A 1 316 ? -23.533 -7.013 17.192 1.00 93.88 316 GLN A CA 1
ATOM 2584 C C . GLN A 1 316 ? -23.905 -5.722 16.450 1.00 93.88 316 GLN A C 1
ATOM 2586 O O . GLN A 1 316 ? -25.046 -5.269 16.541 1.00 93.88 316 GLN A O 1
ATOM 2591 N N . GLU A 1 317 ? -22.961 -5.126 15.717 1.00 95.00 317 GLU A N 1
ATOM 2592 C CA . GLU A 1 317 ? -23.224 -3.887 14.986 1.00 95.00 317 GLU A CA 1
ATOM 2593 C C . GLU A 1 317 ? -24.143 -4.119 13.796 1.00 95.00 317 GLU A C 1
ATOM 2595 O O . GLU A 1 317 ? -25.067 -3.335 13.616 1.00 95.00 317 GLU A O 1
ATOM 2600 N N . ARG A 1 318 ? -23.968 -5.210 13.043 1.00 94.06 318 ARG A N 1
ATOM 2601 C CA . ARG A 1 318 ? -24.809 -5.525 11.876 1.00 94.06 318 ARG A CA 1
ATOM 2602 C C . ARG A 1 318 ? -26.260 -5.798 12.252 1.00 94.06 318 ARG A C 1
ATOM 2604 O O . ARG A 1 318 ? -27.160 -5.422 11.510 1.00 94.06 318 ARG A O 1
ATOM 2611 N N . HIS A 1 319 ? -26.499 -6.402 13.416 1.00 94.19 319 HIS A N 1
ATOM 2612 C CA . HIS A 1 319 ? -27.858 -6.594 13.921 1.00 94.19 319 HIS A CA 1
ATOM 2613 C C . HIS A 1 319 ? -28.555 -5.259 14.224 1.00 94.19 319 HIS A C 1
ATOM 2615 O O . HIS A 1 319 ? -29.753 -5.118 13.999 1.00 94.19 319 HIS A O 1
ATOM 2621 N N . LYS A 1 320 ? -27.809 -4.267 14.726 1.00 95.38 320 LYS A N 1
ATOM 2622 C CA . LYS A 1 320 ? -28.357 -2.960 15.113 1.00 95.38 320 LYS A CA 1
ATOM 2623 C C . LYS A 1 320 ? -28.392 -1.951 13.963 1.00 95.38 320 LYS A C 1
ATOM 2625 O O . LYS A 1 320 ? -29.274 -1.097 13.915 1.00 95.38 320 LYS A O 1
ATOM 2630 N N . TYR A 1 321 ? -27.417 -2.029 13.069 1.00 95.12 321 TYR A N 1
ATOM 2631 C CA . TYR A 1 321 ? -27.224 -1.148 11.928 1.00 95.12 321 TYR A CA 1
ATOM 2632 C C . TYR A 1 321 ? -26.913 -2.021 10.710 1.00 95.12 321 TYR A C 1
ATOM 2634 O O . TYR A 1 321 ? -25.740 -2.307 10.452 1.00 95.12 321 TYR A O 1
ATOM 2642 N N . PRO A 1 322 ? -27.953 -2.469 9.986 1.00 92.06 322 PRO A N 1
ATOM 2643 C CA . PRO A 1 322 ? -27.777 -3.239 8.766 1.00 92.06 322 PRO A CA 1
ATOM 2644 C C . PRO A 1 322 ? -26.856 -2.520 7.778 1.00 92.06 322 PRO A C 1
ATOM 2646 O O . PRO A 1 322 ? -26.815 -1.286 7.726 1.00 92.06 322 PRO A O 1
ATOM 2649 N N . ILE A 1 323 ? -26.100 -3.314 7.029 1.00 93.31 323 ILE A N 1
ATOM 2650 C CA . ILE A 1 323 ? -25.187 -2.848 5.991 1.00 93.31 323 ILE A CA 1
ATOM 2651 C C . ILE A 1 323 ? -25.615 -3.425 4.647 1.00 93.31 323 ILE A C 1
ATOM 2653 O O . ILE A 1 323 ? -26.058 -4.572 4.590 1.00 93.31 323 ILE A O 1
ATOM 2657 N N . ASP A 1 324 ? -25.468 -2.625 3.595 1.00 91.12 324 ASP A N 1
ATOM 2658 C CA . ASP A 1 324 ? -25.946 -2.949 2.248 1.00 91.12 324 ASP A CA 1
ATOM 2659 C C . ASP A 1 324 ? -24.801 -3.420 1.344 1.00 91.12 324 ASP A C 1
ATOM 2661 O O . ASP A 1 324 ? -24.994 -4.253 0.461 1.00 91.12 324 ASP A O 1
ATOM 2665 N N . ILE A 1 325 ? -23.590 -2.899 1.577 1.00 96.75 325 ILE A N 1
ATOM 2666 C CA . ILE A 1 325 ? -22.393 -3.264 0.820 1.00 96.75 325 ILE A CA 1
ATOM 2667 C C . ILE A 1 325 ? -21.466 -4.096 1.693 1.00 96.75 325 ILE A C 1
ATOM 2669 O O . ILE A 1 325 ? -21.028 -3.637 2.751 1.00 96.75 325 ILE A O 1
ATOM 2673 N N . GLU A 1 326 ? -21.135 -5.290 1.200 1.00 96.56 326 GLU A N 1
ATOM 2674 C CA . GLU A 1 326 ? -20.161 -6.200 1.798 1.00 96.56 326 GLU A CA 1
ATOM 2675 C C . GLU A 1 326 ? -18.735 -5.941 1.308 1.00 96.56 326 GLU A C 1
ATOM 2677 O O . GLU A 1 326 ? -18.504 -5.426 0.211 1.00 96.56 326 GLU A O 1
ATOM 2682 N N . VAL A 1 327 ? -17.757 -6.409 2.086 1.00 96.88 327 VAL A N 1
ATOM 2683 C CA . VAL A 1 327 ? -16.368 -6.525 1.631 1.00 96.88 327 VAL A CA 1
ATOM 2684 C C . VAL A 1 327 ? -16.092 -7.884 0.979 1.00 96.88 327 VAL A C 1
ATOM 2686 O O . VAL A 1 327 ? -16.628 -8.921 1.380 1.00 96.88 327 VAL A O 1
ATOM 2689 N N . GLN A 1 328 ? -15.213 -7.886 -0.022 1.00 98.12 328 GLN A N 1
ATOM 2690 C CA . GLN A 1 328 ? -14.542 -9.077 -0.539 1.00 98.12 328 GLN A CA 1
ATOM 2691 C C . GLN A 1 328 ? -13.101 -9.084 -0.035 1.00 98.12 328 GLN A C 1
ATOM 2693 O O . GLN A 1 328 ? -12.342 -8.141 -0.259 1.00 98.12 328 GLN A O 1
ATOM 2698 N N . LEU A 1 329 ? -12.742 -10.145 0.684 1.00 96.88 329 LEU A N 1
ATOM 2699 C CA . LEU A 1 329 ? -11.459 -10.255 1.364 1.00 96.88 329 LEU A CA 1
ATOM 2700 C C . LEU A 1 329 ? -10.441 -10.966 0.479 1.00 96.88 329 LEU A C 1
ATOM 2702 O O . LEU A 1 329 ? -10.645 -12.120 0.116 1.00 96.88 329 LEU A O 1
ATOM 2706 N N . TYR A 1 330 ? -9.312 -10.312 0.239 1.00 95.12 330 TYR A N 1
ATOM 2707 C CA . TYR A 1 330 ? -8.138 -10.923 -0.374 1.00 95.12 330 TYR A CA 1
ATOM 2708 C C . TYR A 1 330 ? -7.130 -11.269 0.715 1.00 95.12 330 TYR A C 1
ATOM 2710 O O . TYR A 1 330 ? -6.676 -10.383 1.450 1.00 95.12 330 TYR A O 1
ATOM 2718 N N . VAL A 1 331 ? -6.817 -12.558 0.854 1.00 92.12 331 VAL A N 1
ATOM 2719 C CA . VAL A 1 331 ? -5.990 -13.074 1.950 1.00 92.12 331 VAL A CA 1
ATOM 2720 C C . VAL A 1 331 ? -4.566 -13.343 1.459 1.00 92.12 331 VAL A C 1
ATOM 2722 O O . VAL A 1 331 ? -4.404 -14.108 0.506 1.00 92.12 331 VAL A O 1
ATOM 2725 N N . PRO A 1 332 ? -3.536 -12.773 2.115 1.00 86.50 332 PRO A N 1
ATOM 2726 C CA . PRO A 1 332 ? -2.140 -13.047 1.798 1.00 86.50 332 PRO A CA 1
ATOM 2727 C C . PRO A 1 332 ? -1.831 -14.544 1.719 1.00 86.50 332 PRO A C 1
ATOM 2729 O O . PRO A 1 332 ? -2.242 -15.312 2.588 1.00 86.50 332 PRO A O 1
ATOM 2732 N N . GLY A 1 333 ? -1.099 -14.939 0.676 1.00 77.88 333 GLY A N 1
ATOM 2733 C CA . GLY A 1 333 ? -0.696 -16.326 0.432 1.00 77.88 333 GLY A CA 1
ATOM 2734 C C . GLY A 1 333 ? -1.684 -17.162 -0.387 1.00 77.88 333 GLY A C 1
ATOM 2735 O O . GLY A 1 333 ? -1.353 -18.290 -0.728 1.00 77.88 333 GLY A O 1
ATOM 2736 N N . GLN A 1 334 ? -2.865 -16.639 -0.742 1.00 77.06 334 GLN A N 1
ATOM 2737 C CA . GLN A 1 334 ? -3.798 -17.349 -1.637 1.00 77.06 334 GLN A CA 1
ATOM 2738 C C . GLN A 1 334 ? -3.391 -17.301 -3.115 1.00 77.06 334 GLN A C 1
ATOM 2740 O O . GLN A 1 334 ? -3.827 -18.139 -3.894 1.00 77.06 334 GLN A O 1
ATOM 2745 N N . ARG A 1 335 ? -2.605 -16.297 -3.506 1.00 79.88 335 ARG A N 1
ATOM 2746 C CA . ARG A 1 335 ? -2.095 -16.070 -4.856 1.00 79.88 335 ARG A CA 1
ATOM 2747 C C . ARG A 1 335 ? -0.638 -15.672 -4.770 1.00 79.88 335 ARG A C 1
ATOM 2749 O O . ARG A 1 335 ? -0.230 -14.993 -3.820 1.00 79.88 335 ARG A O 1
ATOM 2756 N N . GLN A 1 336 ? 0.120 -16.061 -5.783 1.00 70.81 336 GLN A N 1
ATOM 2757 C CA . GLN A 1 336 ? 1.494 -15.617 -5.917 1.00 70.81 336 GLN A CA 1
ATOM 2758 C C . GLN A 1 336 ? 1.520 -14.143 -6.319 1.00 70.81 336 GLN A C 1
ATOM 2760 O O . GLN A 1 336 ? 0.758 -13.685 -7.167 1.00 70.81 336 GLN A O 1
ATOM 2765 N N . VAL A 1 337 ? 2.377 -13.382 -5.650 1.00 76.44 337 VAL A N 1
ATOM 2766 C CA . VAL A 1 337 ? 2.534 -11.944 -5.847 1.00 76.44 337 VAL A CA 1
ATOM 2767 C C . VAL A 1 337 ? 4.007 -11.593 -5.722 1.00 76.44 337 VAL A C 1
ATOM 2769 O O . VAL A 1 337 ? 4.736 -12.208 -4.947 1.00 76.44 337 VAL A O 1
ATOM 2772 N N . ILE A 1 338 ? 4.446 -10.558 -6.438 1.00 69.44 338 ILE A N 1
ATOM 2773 C CA . ILE A 1 338 ? 5.854 -10.127 -6.430 1.00 69.44 338 ILE A CA 1
ATOM 2774 C C . ILE A 1 338 ? 6.325 -9.567 -5.078 1.00 69.44 338 ILE A C 1
ATOM 2776 O O . ILE A 1 338 ? 7.516 -9.347 -4.875 1.00 69.44 338 ILE A O 1
ATOM 2780 N N . ASN A 1 339 ? 5.398 -9.291 -4.162 1.00 76.50 339 ASN A N 1
ATOM 2781 C CA . ASN A 1 339 ? 5.691 -8.769 -2.840 1.00 76.50 339 ASN A CA 1
ATOM 2782 C C . ASN A 1 339 ? 4.739 -9.390 -1.816 1.00 76.50 339 ASN A C 1
ATOM 2784 O O . ASN A 1 339 ? 3.518 -9.305 -1.939 1.00 76.50 339 ASN A O 1
ATOM 2788 N N . THR A 1 340 ? 5.321 -9.996 -0.786 1.00 75.75 340 THR A N 1
ATOM 2789 C CA . THR A 1 340 ? 4.608 -10.788 0.221 1.00 75.75 340 THR A CA 1
ATOM 2790 C C . THR A 1 340 ? 4.182 -9.979 1.447 1.00 75.75 340 THR A C 1
ATOM 2792 O O . THR A 1 340 ? 3.705 -10.554 2.426 1.00 75.75 340 THR A O 1
ATOM 2795 N N . ASN A 1 341 ? 4.319 -8.647 1.426 1.00 80.88 341 ASN A N 1
ATOM 2796 C CA . ASN A 1 341 ? 3.895 -7.797 2.530 1.00 80.88 341 ASN A CA 1
ATOM 2797 C C . ASN A 1 341 ? 2.369 -7.898 2.711 1.00 80.88 341 ASN A C 1
ATOM 2799 O O . ASN A 1 341 ? 1.608 -7.439 1.850 1.00 80.88 341 ASN A O 1
ATOM 2803 N N . PRO A 1 342 ? 1.885 -8.431 3.848 1.00 85.75 342 PRO A N 1
ATOM 2804 C CA . PRO A 1 342 ? 0.470 -8.745 4.018 1.00 85.75 342 PRO A CA 1
ATOM 2805 C C . PRO A 1 342 ? -0.421 -7.501 4.049 1.00 85.75 342 PRO A C 1
ATOM 2807 O O . PRO A 1 342 ? -1.620 -7.606 3.819 1.00 85.75 342 PRO A O 1
ATOM 2810 N N . TRP A 1 343 ? 0.133 -6.311 4.301 1.00 90.81 343 TRP A N 1
ATOM 2811 C CA . TRP A 1 343 ? -0.618 -5.051 4.271 1.00 90.81 343 TRP A CA 1
ATOM 2812 C C . TRP A 1 343 ? -0.931 -4.557 2.857 1.00 90.81 343 TRP A C 1
ATOM 2814 O O . TRP A 1 343 ? -1.783 -3.680 2.693 1.00 90.81 343 TRP A O 1
ATOM 2824 N N . PHE A 1 344 ? -0.234 -5.096 1.858 1.00 93.94 344 PHE A N 1
ATOM 2825 C CA . PHE A 1 344 ? -0.243 -4.617 0.479 1.00 93.94 344 PHE A CA 1
ATOM 2826 C C . PHE A 1 344 ? -0.759 -5.623 -0.538 1.00 93.94 344 PHE A C 1
ATOM 2828 O O . PHE A 1 344 ? -0.658 -5.428 -1.748 1.00 93.94 344 PHE A O 1
ATOM 2835 N N . TYR A 1 345 ? -1.313 -6.711 -0.032 1.00 94.12 345 TYR A N 1
ATOM 2836 C CA . TYR A 1 345 ? -1.555 -7.890 -0.825 1.00 94.12 345 TYR A CA 1
ATOM 2837 C C . TYR A 1 345 ? -2.501 -7.647 -2.006 1.00 94.12 345 TYR A C 1
ATOM 2839 O O . TYR A 1 345 ? -2.131 -7.973 -3.125 1.00 94.12 345 TYR A O 1
ATOM 2847 N N . LEU A 1 346 ? -3.665 -7.012 -1.808 1.00 97.06 346 LEU A N 1
ATOM 2848 C CA . LEU A 1 346 ? -4.608 -6.777 -2.913 1.00 97.06 346 LEU A CA 1
ATOM 2849 C C . LEU A 1 346 ? -3.984 -5.947 -4.045 1.00 97.06 346 LEU A C 1
ATOM 2851 O O . LEU A 1 346 ? -4.119 -6.316 -5.204 1.00 97.06 346 LEU A O 1
ATOM 2855 N N . GLY A 1 347 ? -3.251 -4.872 -3.745 1.00 96.50 347 GLY A N 1
ATOM 2856 C CA . GLY A 1 347 ? -2.628 -4.086 -4.813 1.00 96.50 347 GLY A CA 1
ATOM 2857 C C . GLY A 1 347 ? -1.560 -4.871 -5.582 1.00 96.50 347 GLY A C 1
ATOM 2858 O O . GLY A 1 347 ? -1.420 -4.657 -6.780 1.00 96.50 347 GLY A O 1
ATOM 2859 N N . TYR A 1 348 ? -0.865 -5.822 -4.947 1.00 93.75 348 TYR A N 1
ATOM 2860 C CA . TYR A 1 348 ? 0.044 -6.728 -5.660 1.00 93.75 348 TYR A CA 1
ATOM 2861 C C . TYR A 1 348 ? -0.669 -7.880 -6.378 1.00 93.75 348 TYR A C 1
ATOM 2863 O O . TYR A 1 348 ? -0.174 -8.331 -7.404 1.00 93.75 348 TYR A O 1
ATOM 2871 N N . VAL A 1 349 ? -1.849 -8.306 -5.918 1.00 91.88 349 VAL A N 1
ATOM 2872 C CA . VAL A 1 349 ? -2.735 -9.197 -6.690 1.00 91.88 349 VAL A CA 1
ATOM 2873 C C . VAL A 1 349 ? -3.208 -8.509 -7.972 1.00 91.88 349 VAL A C 1
ATOM 2875 O O . VAL A 1 349 ? -3.349 -9.172 -8.995 1.00 91.88 349 VAL A O 1
ATOM 2878 N N . MET A 1 350 ? -3.412 -7.190 -7.936 1.00 95.69 350 MET A N 1
ATOM 2879 C CA . MET A 1 350 ? -3.802 -6.373 -9.092 1.00 95.69 350 MET A CA 1
ATOM 2880 C C . MET A 1 350 ? -2.620 -6.018 -10.012 1.00 95.69 350 MET A C 1
ATOM 2882 O O . MET A 1 350 ? -2.830 -5.612 -11.146 1.00 95.69 350 MET A O 1
ATOM 2886 N N . TYR A 1 351 ? -1.376 -6.135 -9.547 1.00 92.12 351 TYR A N 1
ATOM 2887 C CA . TYR A 1 351 ? -0.188 -5.649 -10.255 1.00 92.12 351 TYR A CA 1
ATOM 2888 C C . TYR A 1 351 ? 0.187 -6.533 -11.458 1.00 92.12 351 TYR A C 1
ATOM 2890 O O . TYR A 1 351 ? 0.365 -7.744 -11.308 1.00 92.12 351 TYR A O 1
ATOM 2898 N N . ARG A 1 352 ? 0.345 -5.935 -12.646 1.00 82.56 352 ARG A N 1
ATOM 2899 C CA . ARG A 1 352 ? 0.727 -6.611 -13.902 1.00 82.56 352 ARG A CA 1
ATOM 2900 C C . ARG A 1 352 ? 1.779 -5.808 -14.664 1.00 82.56 352 ARG A C 1
ATOM 2902 O O . ARG A 1 352 ? 1.505 -4.701 -15.114 1.00 82.56 352 ARG A O 1
ATOM 2909 N N . GLU A 1 353 ? 2.986 -6.341 -14.842 1.00 78.62 353 GLU A N 1
ATOM 2910 C CA . GLU A 1 353 ? 4.026 -5.671 -15.643 1.00 78.62 353 GLU A CA 1
ATOM 2911 C C . GLU A 1 353 ? 3.784 -5.842 -17.146 1.00 78.62 353 GLU A C 1
ATOM 2913 O O . GLU A 1 353 ? 3.524 -6.941 -17.635 1.00 78.62 353 GLU A O 1
ATOM 2918 N N . VAL A 1 354 ? 3.953 -4.757 -17.902 1.00 59.69 354 VAL A N 1
ATOM 2919 C CA . VAL A 1 354 ? 3.634 -4.699 -19.342 1.00 59.69 354 VAL A CA 1
ATOM 2920 C C . VAL A 1 354 ? 4.512 -5.632 -20.191 1.00 59.69 354 VAL A C 1
ATOM 2922 O O . VAL A 1 354 ? 4.061 -6.143 -21.211 1.00 59.69 354 VAL A O 1
ATOM 2925 N N . ALA A 1 355 ? 5.759 -5.884 -19.778 1.00 49.59 355 ALA A N 1
ATOM 2926 C CA . ALA A 1 355 ? 6.740 -6.629 -20.577 1.00 49.59 355 ALA A CA 1
ATOM 2927 C C . ALA A 1 355 ? 6.468 -8.143 -20.678 1.00 49.59 355 ALA A C 1
ATOM 2929 O O . ALA A 1 355 ? 6.989 -8.804 -21.576 1.00 49.59 355 ALA A O 1
ATOM 2930 N N . ILE A 1 356 ? 5.682 -8.692 -19.754 1.00 49.16 356 ILE A N 1
ATOM 2931 C CA . ILE A 1 356 ? 5.348 -10.121 -19.702 1.00 49.16 356 ILE A CA 1
ATOM 2932 C C . ILE A 1 356 ? 4.056 -10.367 -20.478 1.00 49.16 356 ILE A C 1
ATOM 2934 O O . ILE A 1 356 ? 3.980 -11.282 -21.290 1.00 49.16 356 ILE A O 1
ATOM 2938 N N . TRP A 1 357 ? 3.081 -9.475 -20.297 1.00 45.34 357 TRP A N 1
ATOM 2939 C CA . TRP A 1 357 ? 1.763 -9.567 -20.912 1.00 45.34 357 TRP A CA 1
ATOM 2940 C C . TRP A 1 357 ? 1.807 -9.484 -22.442 1.00 45.34 357 TRP A C 1
ATOM 2942 O O . TRP A 1 357 ? 1.315 -10.384 -23.108 1.00 45.34 357 TRP A O 1
ATOM 2952 N N . ALA A 1 358 ? 2.478 -8.474 -23.010 1.00 44.56 358 ALA A N 1
ATOM 2953 C CA . ALA A 1 358 ? 2.569 -8.321 -24.468 1.00 44.56 358 ALA A CA 1
ATOM 2954 C C . ALA A 1 358 ? 3.285 -9.501 -25.153 1.00 44.56 358 ALA A C 1
ATOM 2956 O O . ALA A 1 358 ? 3.030 -9.801 -26.315 1.00 44.56 358 ALA A O 1
ATOM 2957 N N . TYR A 1 359 ? 4.184 -10.179 -24.433 1.00 47.81 359 TYR A N 1
ATOM 2958 C CA . TYR A 1 359 ? 4.814 -11.399 -24.922 1.00 47.81 359 TYR A CA 1
ATOM 2959 C C . TYR A 1 359 ? 3.870 -12.598 -24.848 1.00 47.81 359 TYR A C 1
ATOM 2961 O O . TYR A 1 359 ? 3.781 -13.336 -25.820 1.00 47.81 359 TYR A O 1
ATOM 2969 N N . CYS A 1 360 ? 3.172 -12.788 -23.728 1.00 47.97 360 CYS A N 1
ATOM 2970 C CA . CYS A 1 360 ? 2.249 -13.907 -23.560 1.00 47.97 360 CYS A CA 1
ATOM 2971 C C . CYS A 1 360 ? 1.000 -13.796 -24.444 1.00 47.97 360 CYS A C 1
ATOM 2973 O O . CYS A 1 360 ? 0.531 -14.812 -24.940 1.00 47.97 360 CYS A O 1
ATOM 2975 N N . GLU A 1 361 ? 0.503 -12.584 -24.716 1.00 52.34 361 GLU A N 1
ATOM 2976 C CA . GLU A 1 361 ? -0.553 -12.361 -25.716 1.00 52.34 361 GLU A CA 1
ATOM 2977 C C . GLU A 1 361 ? -0.093 -12.743 -27.126 1.00 52.34 361 GLU A C 1
ATOM 2979 O O . GLU A 1 361 ? -0.863 -13.304 -27.901 1.00 52.34 361 GLU A O 1
ATOM 2984 N N . ALA A 1 362 ? 1.164 -12.445 -27.463 1.00 48.06 362 ALA A N 1
ATOM 2985 C CA . ALA A 1 362 ? 1.738 -12.804 -28.753 1.00 48.06 362 ALA A CA 1
ATOM 2986 C C . ALA A 1 362 ? 2.116 -14.295 -28.845 1.00 48.06 362 ALA A C 1
ATOM 2988 O O . ALA A 1 362 ? 2.192 -14.824 -29.952 1.00 48.06 362 ALA A O 1
ATOM 2989 N N . ASN A 1 363 ? 2.347 -14.965 -27.709 1.00 48.16 363 ASN A N 1
ATOM 2990 C CA . ASN A 1 363 ? 2.843 -16.342 -27.637 1.00 48.16 363 ASN A CA 1
ATOM 2991 C C . ASN A 1 363 ? 2.108 -17.164 -26.551 1.00 48.16 363 ASN A C 1
ATOM 2993 O O . ASN A 1 363 ? 2.700 -17.535 -25.531 1.00 48.16 363 ASN A O 1
ATOM 2997 N N . PRO A 1 364 ? 0.805 -17.445 -26.737 1.00 53.03 364 PRO A N 1
ATOM 2998 C CA . PRO A 1 364 ? 0.026 -18.240 -25.790 1.00 53.03 364 PRO A CA 1
ATOM 2999 C C . PRO A 1 364 ? 0.581 -19.670 -25.670 1.00 53.03 364 PRO A C 1
ATOM 3001 O O . PRO A 1 364 ? 0.865 -20.324 -26.674 1.00 53.03 364 PRO A O 1
ATOM 3004 N N . GLY A 1 365 ? 0.728 -20.159 -24.435 1.00 56.53 365 GLY A N 1
ATOM 3005 C CA . GLY A 1 365 ? 1.294 -21.480 -24.117 1.00 56.53 365 GLY A CA 1
ATOM 3006 C C . GLY A 1 365 ? 2.827 -21.557 -24.071 1.00 56.53 365 GLY A C 1
ATOM 3007 O O . GLY A 1 365 ? 3.373 -22.634 -23.830 1.00 56.53 365 GLY A O 1
ATOM 3008 N N . GLU A 1 366 ? 3.537 -20.448 -24.299 1.00 54.94 366 GLU A N 1
ATOM 3009 C CA . GLU A 1 366 ? 5.000 -20.403 -24.224 1.00 54.94 366 GLU A CA 1
ATOM 3010 C C . GLU A 1 366 ? 5.506 -20.127 -22.794 1.00 54.94 366 GLU A C 1
ATOM 3012 O O . GLU A 1 366 ? 4.897 -19.368 -22.046 1.00 54.94 366 GLU A O 1
ATOM 3017 N N . ILE A 1 367 ? 6.658 -20.695 -22.411 1.00 53.78 367 ILE A N 1
ATOM 3018 C CA . ILE A 1 367 ? 7.323 -20.400 -21.132 1.00 53.78 367 ILE A CA 1
ATOM 3019 C C . ILE A 1 367 ? 8.523 -19.475 -21.374 1.00 53.78 367 ILE A C 1
ATOM 3021 O O . ILE A 1 367 ? 9.520 -19.878 -21.976 1.00 53.78 367 ILE A O 1
ATOM 3025 N N . LYS A 1 368 ? 8.474 -18.245 -20.850 1.00 51.66 368 LYS A N 1
ATOM 3026 C CA . LYS A 1 368 ? 9.550 -17.247 -20.964 1.00 51.66 368 LYS A CA 1
ATOM 3027 C C . LYS A 1 368 ? 10.329 -17.111 -19.669 1.00 51.66 368 LYS A C 1
ATOM 3029 O O . LYS A 1 368 ? 9.755 -16.944 -18.604 1.00 51.66 368 LYS A O 1
ATOM 3034 N N . ALA A 1 369 ? 11.652 -17.064 -19.738 1.00 47.47 369 ALA A N 1
ATOM 3035 C CA . ALA A 1 369 ? 12.440 -16.758 -18.548 1.00 47.47 369 ALA A CA 1
ATOM 3036 C C . ALA A 1 369 ? 12.279 -15.319 -18.064 1.00 47.47 369 ALA A C 1
ATOM 3038 O O . ALA A 1 369 ? 12.150 -14.381 -18.856 1.00 47.47 369 ALA A O 1
ATOM 3039 N N . ASN A 1 370 ? 12.357 -15.150 -16.747 1.00 45.34 370 ASN A N 1
ATOM 3040 C CA . ASN A 1 370 ? 12.333 -13.841 -16.135 1.00 45.34 370 ASN A CA 1
ATOM 3041 C C . ASN A 1 370 ? 13.636 -13.074 -16.441 1.00 45.34 370 ASN A C 1
ATOM 3043 O O . ASN A 1 370 ? 14.718 -13.511 -16.045 1.00 45.34 370 ASN A O 1
ATOM 3047 N N . PRO A 1 371 ? 13.559 -11.910 -17.122 1.00 38.62 371 PRO A N 1
ATOM 3048 C CA . PRO A 1 371 ? 14.730 -11.150 -17.560 1.00 38.62 371 PRO A CA 1
ATOM 3049 C C . PRO A 1 371 ? 15.477 -10.457 -16.408 1.00 38.62 371 PRO A C 1
ATOM 3051 O O . PRO A 1 371 ? 16.489 -9.801 -16.646 1.00 38.62 371 PRO A O 1
ATOM 3054 N N . VAL A 1 372 ? 14.961 -10.546 -15.178 1.00 35.19 372 VAL A N 1
ATOM 3055 C CA . VAL A 1 372 ? 15.532 -9.946 -13.962 1.00 35.19 372 VAL A CA 1
ATOM 3056 C C . VAL A 1 372 ? 15.932 -11.012 -12.937 1.00 35.19 372 VAL A C 1
ATOM 3058 O O . VAL A 1 372 ? 16.856 -10.784 -12.162 1.00 35.19 372 VAL A O 1
ATOM 3061 N N . ASN A 1 373 ? 15.277 -12.177 -12.942 1.00 40.66 373 ASN A N 1
ATOM 3062 C CA . ASN A 1 373 ? 15.603 -13.299 -12.065 1.00 40.66 373 ASN A CA 1
ATOM 3063 C C . ASN A 1 373 ? 15.623 -14.606 -12.861 1.00 40.66 373 ASN A C 1
ATOM 3065 O O . ASN A 1 373 ? 14.583 -15.192 -13.135 1.00 40.66 373 ASN A O 1
ATOM 3069 N N . CYS A 1 374 ? 16.817 -15.082 -13.195 1.00 41.34 374 CYS A N 1
ATOM 3070 C CA . CYS A 1 374 ? 17.002 -16.287 -13.998 1.00 41.34 374 CYS A CA 1
ATOM 3071 C C . CYS A 1 374 ? 16.399 -17.565 -13.370 1.00 41.34 374 CYS A C 1
ATOM 3073 O O . CYS A 1 374 ? 16.075 -18.500 -14.103 1.00 41.34 374 CYS A O 1
ATOM 3075 N N . ALA A 1 375 ? 16.162 -17.585 -12.052 1.00 39.53 375 ALA A N 1
ATOM 3076 C CA . ALA A 1 375 ? 15.502 -18.687 -11.349 1.00 39.53 375 ALA A CA 1
ATOM 3077 C C . ALA A 1 375 ? 13.969 -18.726 -11.537 1.00 39.53 375 ALA A C 1
ATOM 3079 O O . ALA A 1 375 ? 13.315 -19.633 -11.029 1.00 39.53 375 ALA A O 1
ATOM 3080 N N . GLN A 1 376 ? 13.384 -17.756 -12.247 1.00 44.19 376 GLN A N 1
ATOM 3081 C CA . GLN A 1 376 ? 11.940 -17.631 -12.446 1.00 44.19 376 GLN A CA 1
ATOM 3082 C C . GLN A 1 376 ? 11.559 -17.674 -13.926 1.00 44.19 376 GLN A C 1
ATOM 3084 O O . GLN A 1 376 ? 12.323 -17.255 -14.801 1.00 44.19 376 GLN A O 1
ATOM 3089 N N . TYR A 1 377 ? 10.340 -18.137 -14.195 1.00 48.16 377 TYR A N 1
ATOM 3090 C CA . TYR A 1 377 ? 9.763 -18.206 -15.534 1.00 48.16 377 TYR A CA 1
ATOM 3091 C C . TYR A 1 377 ? 8.310 -17.713 -15.511 1.00 48.16 377 TYR A C 1
ATOM 3093 O O . TYR A 1 377 ? 7.627 -17.798 -14.488 1.00 48.16 377 TYR A O 1
ATOM 3101 N N . PHE A 1 378 ? 7.869 -17.187 -16.648 1.00 53.25 378 PHE A N 1
ATOM 3102 C CA . PHE A 1 378 ? 6.496 -16.815 -16.958 1.00 53.25 378 PHE A CA 1
ATOM 3103 C C . PHE A 1 378 ? 5.912 -17.912 -17.845 1.00 53.25 378 PHE A C 1
ATOM 3105 O O . PHE A 1 378 ? 6.463 -18.158 -18.915 1.00 53.25 378 PHE A O 1
ATOM 3112 N N . ASP A 1 379 ? 4.835 -18.563 -17.413 1.00 59.12 379 ASP A N 1
ATOM 3113 C CA . ASP A 1 379 ? 4.064 -19.490 -18.244 1.00 59.12 379 ASP A CA 1
ATOM 3114 C C . ASP A 1 379 ? 2.893 -18.728 -18.879 1.00 59.12 379 ASP A C 1
ATOM 3116 O O . ASP A 1 379 ? 2.066 -18.144 -18.179 1.00 59.12 379 ASP A O 1
ATOM 3120 N N . CYS A 1 380 ? 2.853 -18.680 -20.208 1.00 59.59 380 CYS A N 1
ATOM 3121 C CA . CYS A 1 380 ? 1.815 -18.004 -20.978 1.00 59.59 380 CYS A CA 1
ATOM 3122 C C . CYS A 1 380 ? 0.610 -18.922 -21.286 1.00 59.59 380 CYS A C 1
ATOM 3124 O O . CYS A 1 380 ? -0.195 -18.585 -22.156 1.00 59.59 380 CYS A O 1
ATOM 3126 N N . GLY A 1 381 ? 0.503 -20.094 -20.644 1.00 52.91 381 GLY A N 1
ATOM 3127 C CA . GLY A 1 381 ? -0.557 -21.090 -20.846 1.00 52.91 381 GLY A CA 1
ATOM 3128 C C . GLY A 1 381 ? -1.746 -21.027 -19.877 1.00 52.91 381 GLY A C 1
ATOM 3129 O O . GLY A 1 381 ? -2.824 -21.494 -20.239 1.00 52.91 381 GLY A O 1
ATOM 3130 N N . GLU A 1 382 ? -1.602 -20.429 -18.688 1.00 50.41 382 GLU A N 1
ATOM 3131 C CA . GLU A 1 382 ? -2.699 -20.279 -17.716 1.00 50.41 382 GLU A CA 1
ATOM 3132 C C . GLU A 1 382 ? -2.830 -18.820 -17.246 1.00 50.41 382 GLU A C 1
ATOM 3134 O O . GLU A 1 382 ? -1.882 -18.234 -16.727 1.00 50.41 382 GLU A O 1
ATOM 3139 N N . GLU A 1 383 ? -4.027 -18.232 -17.388 1.00 42.16 383 GLU A N 1
ATOM 3140 C CA . GLU A 1 383 ? -4.337 -16.823 -17.055 1.00 42.16 383 GLU A CA 1
ATOM 3141 C C . GLU A 1 383 ? -4.053 -16.430 -15.586 1.00 42.16 383 GLU A C 1
ATOM 3143 O O . GLU A 1 383 ? -4.075 -15.247 -15.237 1.00 42.16 383 GLU A O 1
ATOM 3148 N N . SER A 1 384 ? -3.764 -17.393 -14.702 1.00 41.09 384 SER A N 1
ATOM 3149 C CA . SER A 1 384 ? -3.669 -17.172 -13.256 1.00 41.09 384 SER A CA 1
ATOM 3150 C C . SER A 1 384 ? -2.280 -17.286 -12.619 1.00 41.09 384 SER A C 1
ATOM 3152 O O . SER A 1 384 ? -2.180 -16.960 -11.436 1.00 41.09 384 SER A O 1
ATOM 3154 N N . ASP A 1 385 ? -1.218 -17.700 -13.324 1.00 45.91 385 ASP A N 1
ATOM 3155 C CA . ASP A 1 385 ? 0.042 -18.076 -12.648 1.00 45.91 385 ASP A CA 1
ATOM 3156 C C . ASP A 1 385 ? 1.316 -17.633 -13.393 1.00 45.91 385 ASP A C 1
ATOM 3158 O O . ASP A 1 385 ? 2.198 -18.413 -13.740 1.00 45.91 385 ASP A O 1
ATOM 3162 N N . TYR A 1 386 ? 1.452 -16.322 -13.610 1.00 44.75 386 TYR A N 1
ATOM 3163 C CA . TYR A 1 386 ? 2.587 -15.743 -14.343 1.00 44.75 386 TYR A CA 1
ATOM 3164 C C . TYR A 1 386 ? 3.947 -15.855 -13.636 1.00 44.75 386 TYR A C 1
ATOM 3166 O O . TYR A 1 386 ? 4.941 -15.421 -14.190 1.00 44.75 386 TYR A O 1
ATOM 3174 N N . LEU A 1 387 ? 4.057 -16.387 -12.423 1.00 40.94 387 LEU A N 1
ATOM 3175 C CA . LEU A 1 387 ? 5.338 -16.481 -11.720 1.00 40.94 387 LEU A CA 1
ATOM 3176 C C . LEU A 1 387 ? 5.470 -17.872 -11.124 1.00 40.94 387 LEU A C 1
ATOM 3178 O O . LEU A 1 387 ? 5.008 -18.125 -10.019 1.00 40.94 387 LEU A O 1
ATOM 3182 N N . GLN A 1 388 ? 6.126 -18.769 -11.856 1.00 46.31 388 GLN A N 1
ATOM 3183 C CA . GLN A 1 388 ? 6.481 -20.081 -11.333 1.00 46.31 388 GLN A CA 1
ATOM 3184 C C . GLN A 1 388 ? 7.978 -20.127 -11.015 1.00 46.31 388 GLN A C 1
ATOM 3186 O O . GLN A 1 388 ? 8.839 -19.793 -11.831 1.00 46.31 388 GLN A O 1
ATOM 3191 N N . ASN A 1 389 ? 8.291 -20.571 -9.794 1.00 38.50 389 ASN A N 1
ATOM 3192 C CA . ASN A 1 389 ? 9.662 -20.848 -9.348 1.00 38.50 389 ASN A CA 1
ATOM 3193 C C . ASN A 1 389 ? 10.172 -22.217 -9.849 1.00 38.50 389 ASN A C 1
ATOM 3195 O O . ASN A 1 389 ? 11.279 -22.623 -9.503 1.00 38.50 389 ASN A O 1
ATOM 3199 N N . ARG A 1 390 ? 9.357 -22.980 -10.594 1.00 45.31 390 ARG A N 1
ATOM 3200 C CA . ARG A 1 390 ? 9.699 -24.323 -11.081 1.00 45.31 390 ARG A CA 1
ATOM 3201 C C . ARG A 1 390 ? 9.302 -24.479 -12.540 1.00 45.31 390 ARG A C 1
ATOM 3203 O O . ARG A 1 390 ? 8.185 -24.164 -12.918 1.00 45.31 390 ARG A O 1
ATOM 3210 N N . CYS A 1 391 ? 10.230 -25.008 -13.323 1.00 42.91 391 CYS A N 1
ATOM 3211 C CA . CYS A 1 391 ? 9.986 -25.485 -14.674 1.00 42.91 391 CYS A CA 1
ATOM 3212 C C . CYS A 1 391 ? 9.228 -26.830 -14.595 1.00 42.91 391 CYS A C 1
ATOM 3214 O O . CYS A 1 391 ? 9.715 -27.732 -13.902 1.00 42.91 391 CYS A O 1
ATOM 3216 N N . PRO A 1 392 ? 8.052 -26.994 -15.229 1.00 49.53 392 PRO A N 1
ATOM 3217 C CA . PRO A 1 392 ? 7.327 -28.262 -15.214 1.00 49.53 392 PRO A CA 1
ATOM 3218 C C . PRO A 1 392 ? 8.165 -29.374 -15.873 1.00 49.53 392 PRO A C 1
ATOM 3220 O O . PRO A 1 392 ? 8.598 -29.197 -17.013 1.00 49.53 392 PRO A O 1
ATOM 3223 N N . PRO A 1 393 ? 8.371 -30.537 -15.221 1.00 45.84 393 PRO A N 1
ATOM 3224 C CA . PRO A 1 393 ? 9.218 -31.607 -15.761 1.00 45.84 393 PRO A CA 1
ATOM 3225 C C . PRO A 1 393 ? 8.720 -32.194 -17.093 1.00 45.84 393 PRO A C 1
ATOM 3227 O O . PRO A 1 393 ? 9.460 -32.895 -17.775 1.00 45.84 393 PRO A O 1
ATOM 3230 N N . SER A 1 394 ? 7.468 -31.927 -17.465 1.00 45.88 394 SER A N 1
ATOM 3231 C CA . SER A 1 394 ? 6.831 -32.388 -18.698 1.00 45.88 394 SER A CA 1
ATOM 3232 C C . SER A 1 394 ? 7.078 -31.492 -19.920 1.00 45.88 394 SER A C 1
ATOM 3234 O O . SER A 1 394 ? 6.695 -31.884 -21.020 1.00 45.88 394 SER A O 1
ATOM 3236 N N . ASN A 1 395 ? 7.685 -30.307 -19.770 1.00 49.19 395 ASN A N 1
ATOM 3237 C CA . ASN A 1 395 ? 7.809 -29.336 -20.860 1.00 49.19 395 ASN A CA 1
ATOM 3238 C C . ASN A 1 395 ? 9.240 -29.285 -21.434 1.00 49.19 395 ASN A C 1
ATOM 3240 O O . ASN A 1 395 ? 10.130 -28.655 -20.869 1.00 49.19 395 ASN A O 1
ATOM 3244 N N . SER A 1 396 ? 9.445 -29.891 -22.609 1.00 48.72 396 SER A N 1
ATOM 3245 C CA . SER A 1 396 ? 10.747 -29.985 -23.293 1.00 48.72 396 SER A CA 1
ATOM 3246 C C . SER A 1 396 ? 11.303 -28.659 -23.832 1.00 48.72 396 SER A C 1
ATOM 3248 O O . SER A 1 396 ? 12.466 -28.604 -24.226 1.00 48.72 396 SER A O 1
ATOM 3250 N N . THR A 1 397 ? 10.492 -27.597 -23.891 1.00 43.06 397 THR A N 1
ATOM 3251 C CA . THR A 1 397 ? 10.938 -26.242 -24.275 1.00 43.06 397 THR A CA 1
ATOM 3252 C C . THR A 1 397 ? 11.421 -25.411 -23.089 1.00 43.06 397 THR A C 1
ATOM 3254 O O . THR A 1 397 ? 12.124 -24.417 -23.271 1.00 43.06 397 THR A O 1
ATOM 3257 N N . CYS A 1 398 ? 11.102 -25.835 -21.867 1.00 45.94 398 CYS A N 1
ATOM 3258 C CA . CYS A 1 398 ? 11.544 -25.177 -20.653 1.00 45.94 398 CYS A CA 1
ATOM 3259 C C . CYS A 1 398 ? 12.917 -25.730 -20.240 1.00 45.94 398 CYS A C 1
ATOM 3261 O O . CYS A 1 398 ? 13.055 -26.830 -19.713 1.00 45.94 398 CYS A O 1
ATOM 3263 N N . LYS A 1 399 ? 13.960 -24.953 -20.538 1.00 42.50 399 LYS A N 1
ATOM 3264 C CA . LYS A 1 399 ? 15.345 -25.256 -20.174 1.00 42.50 399 LYS A CA 1
ATOM 3265 C C . LYS A 1 399 ? 15.632 -24.775 -18.740 1.00 42.50 399 LYS A C 1
ATOM 3267 O O . LYS A 1 399 ? 15.381 -23.596 -18.472 1.00 42.50 399 LYS A O 1
ATOM 3272 N N . PRO A 1 400 ? 16.145 -25.625 -17.825 1.00 39.44 400 PRO A N 1
ATOM 3273 C CA . PRO A 1 400 ? 16.537 -25.237 -16.467 1.00 39.44 400 PRO A CA 1
ATOM 3274 C C . PRO A 1 400 ? 17.489 -24.038 -16.456 1.00 39.44 400 PRO A C 1
ATOM 3276 O O . PRO A 1 400 ? 18.168 -23.774 -17.438 1.00 39.44 400 PRO A O 1
ATOM 3279 N N . CYS A 1 401 ? 17.589 -23.315 -15.338 1.00 36.00 401 CYS A N 1
ATOM 3280 C CA . CYS A 1 401 ? 18.433 -22.115 -15.256 1.00 36.00 401 CYS A CA 1
ATOM 3281 C C . CYS A 1 401 ? 19.921 -22.400 -15.549 1.00 36.00 401 CYS A C 1
ATOM 3283 O O . CYS A 1 401 ? 20.598 -21.587 -16.178 1.00 36.00 401 CYS A O 1
ATOM 3285 N N . SER A 1 402 ? 20.383 -23.599 -15.173 1.00 38.44 402 SER A N 1
ATOM 3286 C CA . SER A 1 402 ? 21.702 -24.146 -15.518 1.00 38.44 402 SER A CA 1
ATOM 3287 C C . SER A 1 402 ? 21.948 -24.142 -17.033 1.00 38.44 402 SER A C 1
ATOM 3289 O O . SER A 1 402 ? 23.048 -23.862 -17.478 1.00 38.44 402 SER A O 1
ATOM 3291 N N . GLU A 1 403 ? 20.876 -24.314 -17.804 1.00 38.97 403 GLU A N 1
ATOM 3292 C CA . GLU A 1 403 ? 20.614 -24.080 -19.227 1.00 38.97 403 GLU A CA 1
ATOM 3293 C C . GLU A 1 403 ? 21.387 -23.051 -20.081 1.00 38.97 403 GLU A C 1
ATOM 3295 O O . GLU A 1 403 ? 21.431 -23.145 -21.313 1.00 38.97 403 GLU A O 1
ATOM 3300 N N . ARG A 1 404 ? 21.843 -21.957 -19.464 1.00 37.88 404 ARG A N 1
ATOM 3301 C CA . ARG A 1 404 ? 22.080 -20.699 -20.186 1.00 37.88 404 ARG A CA 1
ATOM 3302 C C . ARG A 1 404 ? 23.354 -20.005 -19.731 1.00 37.88 404 ARG A C 1
ATOM 3304 O O . ARG A 1 404 ? 23.349 -19.229 -18.780 1.00 37.88 404 ARG A O 1
ATOM 3311 N N . HIS A 1 405 ? 24.427 -20.208 -20.489 1.00 32.75 405 HIS A N 1
ATOM 3312 C CA . HIS A 1 405 ? 25.513 -19.236 -20.549 1.00 32.75 405 HIS A CA 1
ATOM 3313 C C . HIS A 1 405 ? 24.946 -17.914 -21.089 1.00 32.75 405 HIS A C 1
ATOM 3315 O O . HIS A 1 405 ? 24.313 -17.889 -22.145 1.00 32.75 405 HIS A O 1
ATOM 3321 N N . PHE A 1 406 ? 25.112 -16.828 -20.332 1.00 33.78 406 PHE A N 1
ATOM 3322 C CA . PHE A 1 406 ? 24.657 -15.495 -20.719 1.00 33.78 406 PHE A CA 1
ATOM 3323 C C . PHE A 1 406 ? 25.433 -15.017 -21.954 1.00 33.78 406 PHE A C 1
ATOM 3325 O O . PHE A 1 406 ? 26.551 -14.523 -21.842 1.00 33.78 406 PHE A O 1
ATOM 3332 N N . ASP A 1 407 ? 24.822 -15.138 -23.129 1.00 34.94 407 ASP A N 1
ATOM 3333 C CA . ASP A 1 407 ? 25.205 -14.364 -24.302 1.00 34.94 407 ASP A CA 1
ATOM 3334 C C . ASP A 1 407 ? 24.308 -13.121 -24.403 1.00 34.94 407 ASP A C 1
ATOM 3336 O O . ASP A 1 407 ? 23.216 -13.140 -24.973 1.00 34.94 407 ASP A O 1
ATOM 3340 N N . CYS A 1 408 ? 24.770 -12.018 -23.811 1.00 33.94 408 CYS A N 1
ATOM 3341 C CA . CYS A 1 408 ? 24.123 -10.710 -23.924 1.00 33.94 408 CYS A CA 1
ATOM 3342 C C . CYS A 1 408 ? 24.269 -10.077 -25.320 1.00 33.94 408 CYS A C 1
ATOM 3344 O O . CYS A 1 408 ? 23.722 -8.994 -25.532 1.00 33.94 408 CYS A O 1
ATOM 3346 N N . SER A 1 409 ? 25.000 -10.690 -26.261 1.00 32.97 409 SER A N 1
ATOM 3347 C CA . SER A 1 409 ? 25.259 -10.085 -27.575 1.00 32.97 409 SER A CA 1
ATOM 3348 C C . SER A 1 409 ? 24.049 -10.103 -28.518 1.00 32.97 409 SER A C 1
ATOM 3350 O O . SER A 1 409 ? 24.032 -9.357 -29.492 1.00 32.97 409 SER A O 1
ATOM 3352 N N . ASN A 1 410 ? 22.997 -10.861 -28.183 1.00 29.92 410 ASN A N 1
ATOM 3353 C CA . ASN A 1 410 ? 21.784 -10.993 -28.999 1.00 29.92 410 ASN A CA 1
ATOM 3354 C C . ASN A 1 410 ? 20.540 -10.291 -28.425 1.00 29.92 410 ASN A C 1
ATOM 3356 O O . ASN A 1 410 ? 19.425 -10.519 -28.897 1.00 29.92 410 ASN A O 1
ATOM 3360 N N . LEU A 1 411 ? 20.698 -9.397 -27.442 1.00 28.56 411 LEU A N 1
ATOM 3361 C CA . LEU A 1 411 ? 19.647 -8.427 -27.119 1.00 28.56 411 LEU A CA 1
ATOM 3362 C C . LEU A 1 411 ? 19.602 -7.375 -28.233 1.00 28.56 411 LEU A C 1
ATOM 3364 O O . LEU A 1 411 ? 20.171 -6.295 -28.102 1.00 28.56 411 LEU A O 1
ATOM 3368 N N . VAL A 1 412 ? 18.957 -7.724 -29.348 1.00 27.11 412 VAL A N 1
ATOM 3369 C CA . VAL A 1 412 ? 18.679 -6.778 -30.426 1.00 27.11 412 VAL A CA 1
ATOM 3370 C C . VAL A 1 412 ? 17.741 -5.705 -29.891 1.00 27.11 412 VAL A C 1
ATOM 3372 O O . VAL A 1 412 ? 16.689 -5.979 -29.309 1.00 27.11 412 VAL A O 1
ATOM 3375 N N . ASP A 1 413 ? 18.198 -4.477 -30.083 1.00 30.09 413 ASP A N 1
ATOM 3376 C CA . ASP A 1 413 ? 17.586 -3.224 -29.702 1.00 30.09 413 ASP A CA 1
ATOM 3377 C C . ASP A 1 413 ? 16.108 -3.127 -30.103 1.00 30.09 413 ASP A C 1
ATOM 3379 O O . ASP A 1 413 ? 15.731 -3.236 -31.269 1.00 30.09 413 ASP A O 1
ATOM 3383 N N . GLY A 1 414 ? 15.270 -2.810 -29.121 1.00 26.23 414 GLY A N 1
ATOM 3384 C CA . GLY A 1 414 ? 13.998 -2.148 -29.345 1.00 26.23 414 GLY A CA 1
ATOM 3385 C C . GLY A 1 414 ? 14.023 -0.808 -28.623 1.00 26.23 414 GLY A C 1
ATOM 3386 O O . GLY A 1 414 ? 13.935 -0.791 -27.399 1.00 26.23 414 GLY A O 1
ATOM 3387 N N . LEU A 1 415 ? 14.061 0.277 -29.409 1.00 26.22 415 LEU A N 1
ATOM 3388 C CA . LEU A 1 415 ? 13.787 1.685 -29.059 1.00 26.22 415 LEU A CA 1
ATOM 3389 C C . LEU A 1 415 ? 15.012 2.588 -28.804 1.00 26.22 415 LEU A C 1
ATOM 3391 O O . LEU A 1 415 ? 15.334 2.956 -27.677 1.00 26.22 415 LEU A O 1
ATOM 3395 N N . HIS A 1 416 ? 15.608 3.065 -29.900 1.00 25.06 416 HIS A N 1
ATOM 3396 C CA . HIS A 1 416 ? 16.280 4.368 -29.946 1.00 25.06 416 HIS A CA 1
ATOM 3397 C C . HIS A 1 416 ? 15.258 5.518 -29.829 1.00 25.06 416 HIS A C 1
ATOM 3399 O O . HIS A 1 416 ? 14.245 5.493 -30.530 1.00 25.06 416 HIS A O 1
ATOM 3405 N N . PRO A 1 417 ? 15.563 6.605 -29.097 1.00 24.09 417 PRO A N 1
ATOM 3406 C CA . PRO A 1 417 ? 15.188 7.956 -29.483 1.00 24.09 417 PRO A CA 1
ATOM 3407 C C . PRO A 1 417 ? 16.345 8.561 -30.284 1.00 24.09 417 PRO A C 1
ATOM 3409 O O . PRO A 1 417 ? 17.420 8.836 -29.754 1.00 24.09 417 PRO A O 1
ATOM 3412 N N . THR A 1 418 ? 16.136 8.777 -31.578 1.00 30.67 418 THR A N 1
ATOM 3413 C CA . THR A 1 418 ? 17.007 9.642 -32.374 1.00 30.67 418 THR A CA 1
ATOM 3414 C C . THR A 1 418 ? 16.824 11.084 -31.907 1.00 30.67 418 THR A C 1
ATOM 3416 O O . THR A 1 418 ? 15.737 11.637 -32.061 1.00 30.67 418 THR A O 1
ATOM 3419 N N . ASN A 1 419 ? 17.873 11.705 -31.370 1.00 27.83 419 ASN A N 1
ATOM 3420 C CA . ASN A 1 419 ? 18.267 13.038 -31.820 1.00 27.83 419 ASN A CA 1
ATOM 3421 C C . ASN A 1 419 ? 19.697 13.377 -31.395 1.00 27.83 419 ASN A C 1
ATOM 3423 O O . ASN A 1 419 ? 20.087 13.266 -30.235 1.00 27.83 419 ASN A O 1
ATOM 3427 N N . SER A 1 420 ? 20.444 13.779 -32.413 1.00 32.91 420 SER A N 1
ATOM 3428 C CA . SER A 1 420 ? 21.769 14.374 -32.419 1.00 32.91 420 SER A CA 1
ATOM 3429 C C . SER A 1 420 ? 21.811 15.706 -31.670 1.00 32.91 420 SER A C 1
ATOM 3431 O O . SER A 1 420 ? 20.971 16.563 -31.928 1.00 32.91 420 SER A O 1
ATOM 3433 N N . ASP A 1 421 ? 22.806 15.856 -30.795 1.00 27.92 421 ASP A N 1
ATOM 3434 C CA . ASP A 1 421 ? 23.688 17.027 -30.618 1.00 27.92 421 ASP A CA 1
ATOM 3435 C C . ASP A 1 421 ? 24.054 17.238 -29.147 1.00 27.92 421 ASP A C 1
ATOM 3437 O O . ASP A 1 421 ? 23.234 17.669 -28.341 1.00 27.92 421 ASP A O 1
ATOM 3441 N N . ALA A 1 422 ? 25.324 16.987 -28.819 1.00 26.16 422 ALA A N 1
ATOM 3442 C CA . ALA A 1 422 ? 26.158 17.889 -28.021 1.00 26.16 422 ALA A CA 1
ATOM 3443 C C . ALA A 1 422 ? 27.585 17.325 -27.938 1.00 26.16 422 ALA A C 1
ATOM 3445 O O . ALA A 1 422 ? 27.839 16.214 -27.480 1.00 26.16 422 ALA A O 1
ATOM 3446 N N . THR A 1 423 ? 28.516 18.123 -28.434 1.00 29.16 423 THR A N 1
ATOM 3447 C CA . THR A 1 423 ? 29.950 17.885 -28.588 1.00 29.16 423 THR A CA 1
ATOM 3448 C C . THR A 1 423 ? 30.750 17.978 -27.278 1.00 29.16 423 THR A C 1
ATOM 3450 O O . THR A 1 423 ? 30.458 18.839 -26.458 1.00 29.16 423 THR A O 1
ATOM 3453 N N . ARG A 1 424 ? 31.809 17.146 -27.183 1.00 28.59 424 ARG A N 1
ATOM 3454 C CA . ARG A 1 424 ? 33.142 17.332 -26.541 1.00 28.59 424 ARG A CA 1
ATOM 3455 C C . ARG A 1 424 ? 33.256 18.151 -25.234 1.00 28.59 424 ARG A C 1
ATOM 3457 O O . ARG A 1 424 ? 33.119 19.364 -25.263 1.00 28.59 424 ARG A O 1
ATOM 3464 N N . ASP A 1 425 ? 33.719 17.521 -24.145 1.00 24.33 425 ASP A N 1
ATOM 3465 C CA . ASP A 1 425 ? 35.141 17.573 -23.740 1.00 24.33 425 ASP A CA 1
ATOM 3466 C C . ASP A 1 425 ? 35.468 16.685 -22.521 1.00 24.33 425 ASP A C 1
ATOM 3468 O O . ASP A 1 425 ? 34.632 16.363 -21.678 1.00 24.33 425 ASP A O 1
ATOM 3472 N N . SER A 1 426 ? 36.723 16.247 -22.497 1.00 25.44 426 SER A N 1
ATOM 3473 C CA . SER A 1 426 ? 37.290 15.146 -21.721 1.00 25.44 426 SER A CA 1
ATOM 3474 C C . SER A 1 426 ? 37.639 15.517 -20.276 1.00 25.44 426 SER A C 1
ATOM 3476 O O . SER A 1 426 ? 38.549 16.308 -20.057 1.00 25.44 426 SER A O 1
ATOM 3478 N N . PHE A 1 427 ? 37.035 14.832 -19.298 1.00 20.70 427 PHE A N 1
ATOM 3479 C CA . PHE A 1 427 ? 37.620 14.594 -17.971 1.00 20.70 427 PHE A CA 1
ATOM 3480 C C . PHE A 1 427 ? 37.264 13.176 -17.498 1.00 20.70 427 PHE A C 1
ATOM 3482 O O . PHE A 1 427 ? 36.096 12.812 -17.382 1.00 20.70 427 PHE A O 1
ATOM 3489 N N . VAL A 1 428 ? 38.290 12.358 -17.243 1.00 27.06 428 VAL A N 1
ATOM 3490 C CA . VAL A 1 428 ? 38.171 10.972 -16.767 1.00 27.06 428 VAL A CA 1
ATOM 3491 C C . VAL A 1 428 ? 37.843 10.976 -15.271 1.00 27.06 428 VAL A C 1
ATOM 3493 O O . VAL A 1 428 ? 38.717 10.918 -14.415 1.00 27.06 428 VAL A O 1
ATOM 3496 N N . MET A 1 429 ? 36.554 11.049 -14.967 1.00 23.66 429 MET A N 1
ATOM 3497 C CA . MET A 1 429 ? 35.922 10.516 -13.761 1.00 23.66 429 MET A CA 1
ATOM 3498 C C . MET A 1 429 ? 34.532 10.077 -14.199 1.00 23.66 429 MET A C 1
ATOM 3500 O O . MET A 1 429 ? 33.791 10.918 -14.695 1.00 23.66 429 MET A O 1
ATOM 3504 N N . PHE A 1 430 ? 34.182 8.794 -14.063 1.00 26.75 430 PHE A N 1
ATOM 3505 C CA . PHE A 1 430 ? 32.853 8.297 -14.439 1.00 26.75 430 PHE A CA 1
ATOM 3506 C C . PHE A 1 430 ? 31.769 9.120 -13.712 1.00 26.75 430 PHE A C 1
ATOM 3508 O O . PHE A 1 430 ? 31.627 8.987 -12.491 1.00 26.75 430 PHE A O 1
ATOM 3515 N N . PRO A 1 431 ? 31.028 10.008 -14.408 1.00 24.98 431 PRO A N 1
ATOM 3516 C CA . PRO A 1 431 ? 30.033 10.851 -13.772 1.00 24.98 431 PRO A CA 1
ATOM 3517 C C . PRO A 1 431 ? 28.797 10.006 -13.469 1.00 24.98 431 PRO A C 1
ATOM 3519 O O . PRO A 1 431 ? 28.430 9.124 -14.245 1.00 24.98 431 PRO A O 1
ATOM 3522 N N . ARG A 1 432 ? 28.089 10.354 -12.390 1.00 29.80 432 ARG A N 1
ATOM 3523 C CA . ARG A 1 432 ? 26.764 9.849 -11.961 1.00 29.80 432 ARG A CA 1
ATOM 3524 C C . ARG A 1 432 ? 25.632 9.923 -13.015 1.00 29.80 432 ARG A C 1
ATOM 3526 O O . ARG A 1 432 ? 24.470 9.752 -12.665 1.00 29.80 432 ARG A O 1
ATOM 3533 N N . HIS A 1 433 ? 25.942 10.179 -14.282 1.00 30.28 433 HIS A N 1
ATOM 3534 C CA . HIS A 1 433 ? 24.993 10.314 -15.384 1.00 30.28 433 HIS A CA 1
ATOM 3535 C C . HIS A 1 433 ? 25.002 9.147 -16.382 1.00 30.28 433 HIS A C 1
ATOM 3537 O O . HIS A 1 433 ? 24.215 9.175 -17.318 1.00 30.28 433 HIS A O 1
ATOM 3543 N N . ILE A 1 434 ? 25.791 8.091 -16.154 1.00 34.75 434 ILE A N 1
ATOM 3544 C CA . ILE A 1 434 ? 25.692 6.826 -16.907 1.00 34.75 434 ILE A CA 1
ATOM 3545 C C . ILE A 1 434 ? 25.168 5.717 -15.981 1.00 34.75 434 ILE A C 1
ATOM 3547 O O . ILE A 1 434 ? 25.793 4.684 -15.782 1.00 34.75 434 ILE A O 1
ATOM 3551 N N . ALA A 1 435 ? 24.012 5.952 -15.360 1.00 30.44 435 ALA A N 1
ATOM 3552 C CA . ALA A 1 435 ? 23.160 4.867 -14.857 1.00 30.44 435 ALA A CA 1
ATOM 3553 C C . ALA A 1 435 ? 22.105 4.454 -15.907 1.00 30.44 435 ALA A C 1
ATOM 3555 O O . ALA A 1 435 ? 21.277 3.584 -15.659 1.00 30.44 435 ALA A O 1
ATOM 3556 N N . THR A 1 436 ? 22.129 5.085 -17.087 1.00 33.12 436 THR A N 1
ATOM 3557 C CA . THR A 1 436 ? 21.145 4.909 -18.165 1.00 33.12 436 THR A CA 1
ATOM 3558 C C . THR A 1 436 ? 21.620 4.014 -19.311 1.00 33.12 436 THR A C 1
ATOM 3560 O O . THR A 1 436 ? 20.811 3.672 -20.166 1.00 33.12 436 THR A O 1
ATOM 3563 N N . GLU A 1 437 ? 22.876 3.558 -19.311 1.00 35.97 437 GLU A N 1
ATOM 3564 C CA . GLU A 1 437 ? 23.347 2.493 -20.205 1.00 35.97 437 GLU A CA 1
ATOM 3565 C C . GLU A 1 437 ? 23.794 1.296 -19.361 1.00 35.97 437 GLU A C 1
ATOM 3567 O O . GLU A 1 437 ? 24.737 1.379 -18.577 1.00 35.97 437 GLU A O 1
ATOM 3572 N N . LYS A 1 438 ? 23.094 0.164 -19.488 1.00 42.09 438 LYS A N 1
ATOM 3573 C CA . LYS A 1 438 ? 23.548 -1.107 -18.910 1.00 42.09 438 LYS A CA 1
ATOM 3574 C C . LYS A 1 438 ? 24.927 -1.444 -19.494 1.00 42.09 438 LYS A C 1
ATOM 3576 O O . LYS A 1 438 ? 25.094 -1.370 -20.710 1.00 42.09 438 LYS A O 1
ATOM 3581 N N . CYS A 1 439 ? 25.893 -1.857 -18.667 1.00 44.50 439 CYS A N 1
ATOM 3582 C CA . CYS A 1 439 ? 27.149 -2.414 -19.178 1.00 44.50 439 CYS A CA 1
ATOM 3583 C C . CYS A 1 439 ? 26.834 -3.649 -20.034 1.00 44.50 439 CYS A C 1
ATOM 3585 O O . CYS A 1 439 ? 26.298 -4.633 -19.526 1.00 44.50 439 CYS A O 1
ATOM 3587 N N . ARG A 1 440 ? 27.137 -3.574 -21.329 1.00 52.56 440 ARG A N 1
ATOM 3588 C CA . ARG A 1 440 ? 27.120 -4.697 -22.264 1.00 52.56 440 ARG A CA 1
ATOM 3589 C C . ARG A 1 440 ? 28.495 -5.392 -22.219 1.00 52.56 440 ARG A C 1
ATOM 3591 O O . ARG A 1 440 ? 29.503 -4.745 -21.927 1.00 52.56 440 ARG A O 1
ATOM 3598 N N . GLU A 1 441 ? 28.539 -6.703 -22.463 1.00 57.50 441 GLU A N 1
ATOM 3599 C CA . GLU A 1 441 ? 29.764 -7.522 -22.336 1.00 57.50 441 GLU A CA 1
ATOM 3600 C C . GLU A 1 441 ? 30.887 -7.057 -23.288 1.00 57.50 441 GLU A C 1
ATOM 3602 O O . GLU A 1 441 ? 32.067 -7.120 -22.955 1.00 57.50 441 GLU A O 1
ATOM 3607 N N . ASP A 1 442 ? 30.533 -6.518 -24.454 1.00 63.19 442 ASP A N 1
ATOM 3608 C CA . ASP A 1 442 ? 31.446 -5.892 -25.419 1.00 63.19 442 ASP A CA 1
ATOM 3609 C C . ASP A 1 442 ? 32.161 -4.654 -24.846 1.00 63.19 442 ASP A C 1
ATOM 3611 O O . ASP A 1 442 ? 33.365 -4.484 -25.052 1.00 63.19 442 ASP A O 1
ATOM 3615 N N . MET A 1 443 ? 31.463 -3.825 -24.061 1.00 65.25 443 MET A N 1
ATOM 3616 C CA . MET A 1 443 ? 32.063 -2.675 -23.376 1.00 65.25 443 MET A CA 1
ATOM 3617 C C . MET A 1 443 ? 33.059 -3.112 -22.298 1.00 65.25 443 MET A C 1
ATOM 3619 O O . MET A 1 443 ? 34.127 -2.511 -22.170 1.00 65.25 443 MET A O 1
ATOM 3623 N N . VAL A 1 444 ? 32.751 -4.183 -21.560 1.00 70.38 444 VAL A N 1
ATOM 3624 C CA . VAL A 1 444 ? 33.662 -4.753 -20.555 1.00 70.38 444 VAL A CA 1
ATOM 3625 C C . VAL A 1 444 ? 34.892 -5.356 -21.226 1.00 70.38 444 VAL A C 1
ATOM 3627 O O . VAL A 1 444 ? 36.010 -5.068 -20.808 1.00 70.38 444 VAL A O 1
ATOM 3630 N N . LYS A 1 445 ? 34.717 -6.126 -22.306 1.00 73.88 445 LYS A N 1
ATOM 3631 C CA . LYS A 1 445 ? 35.828 -6.701 -23.083 1.00 73.88 445 LYS A CA 1
ATOM 3632 C C . LYS A 1 445 ? 36.758 -5.627 -23.635 1.00 73.88 445 LYS A C 1
ATOM 3634 O O . LYS A 1 445 ? 37.980 -5.738 -23.505 1.00 73.88 445 LYS A O 1
ATOM 3639 N N . LYS A 1 446 ? 36.193 -4.558 -24.203 1.00 77.81 446 LYS A N 1
ATOM 3640 C CA . LYS A 1 446 ? 36.972 -3.415 -24.687 1.00 77.81 446 LYS A CA 1
ATOM 3641 C C . LYS A 1 446 ? 37.754 -2.758 -23.546 1.00 77.81 446 LYS A C 1
ATOM 3643 O O . LYS A 1 446 ? 38.964 -2.582 -23.666 1.00 77.81 446 LYS A O 1
ATOM 3648 N N . HIS A 1 447 ? 37.096 -2.476 -22.419 1.00 79.00 447 HIS A N 1
ATOM 3649 C CA . HIS A 1 447 ? 37.748 -1.896 -21.241 1.00 79.00 447 HIS A CA 1
ATOM 3650 C C . HIS A 1 447 ? 38.867 -2.790 -20.704 1.00 79.00 447 HIS A C 1
ATOM 3652 O O . HIS A 1 447 ? 39.962 -2.305 -20.445 1.00 79.00 447 HIS A O 1
ATOM 3658 N N . CYS A 1 448 ? 38.629 -4.093 -20.570 1.00 81.19 448 CYS A N 1
ATOM 3659 C CA . CYS A 1 448 ? 39.626 -5.036 -20.072 1.00 81.19 448 CYS A CA 1
ATOM 3660 C C . CYS A 1 448 ? 40.808 -5.220 -21.033 1.00 81.19 448 CYS A C 1
ATOM 3662 O O . CYS A 1 448 ? 41.920 -5.474 -20.577 1.00 81.19 448 CYS A O 1
ATOM 3664 N N . THR A 1 449 ? 40.605 -5.024 -22.340 1.00 84.69 449 THR A N 1
ATOM 3665 C CA . THR A 1 449 ? 41.700 -4.984 -23.325 1.00 84.69 449 THR A CA 1
ATOM 3666 C C . THR A 1 449 ? 42.581 -3.750 -23.118 1.00 84.69 449 THR A C 1
ATOM 3668 O O . THR A 1 449 ? 43.805 -3.843 -23.153 1.00 84.69 449 THR A O 1
ATOM 3671 N N . GLU A 1 450 ? 41.968 -2.593 -22.861 1.00 87.12 450 GLU A N 1
ATOM 3672 C CA . GLU A 1 450 ? 42.681 -1.335 -22.611 1.00 87.12 450 GLU A CA 1
ATOM 3673 C C . GLU A 1 450 ? 43.324 -1.294 -21.210 1.00 87.12 450 GLU A C 1
ATOM 3675 O O . GLU A 1 450 ? 44.386 -0.696 -21.023 1.00 87.12 450 GLU A O 1
ATOM 3680 N N . LYS A 1 451 ? 42.697 -1.939 -20.216 1.00 87.06 451 LYS A N 1
ATOM 3681 C CA . LYS A 1 451 ? 43.091 -1.933 -18.800 1.00 87.06 451 LYS A CA 1
ATOM 3682 C C . LYS A 1 451 ? 43.022 -3.342 -18.185 1.00 87.06 451 LYS A C 1
ATOM 3684 O O . LYS A 1 451 ? 42.121 -3.646 -17.401 1.00 87.06 451 LYS A O 1
ATOM 3689 N N . PRO A 1 452 ? 44.022 -4.204 -18.440 1.00 89.12 452 PRO A N 1
ATOM 3690 C CA . PRO A 1 452 ? 43.980 -5.631 -18.088 1.00 89.12 452 PRO A CA 1
ATOM 3691 C C . PRO A 1 452 ? 44.095 -5.937 -16.586 1.00 89.12 452 PRO A C 1
ATOM 3693 O O . PRO A 1 452 ? 44.044 -7.093 -16.180 1.00 89.12 452 PRO A O 1
ATOM 3696 N N . LYS A 1 453 ? 44.293 -4.923 -15.736 1.00 89.69 453 LYS A N 1
ATOM 3697 C CA . LYS A 1 453 ? 44.415 -5.089 -14.277 1.00 89.69 453 LYS A CA 1
ATOM 3698 C C . LYS A 1 453 ? 43.235 -4.520 -13.496 1.00 89.69 453 LYS A C 1
ATOM 3700 O O . LYS A 1 453 ? 43.235 -4.626 -12.270 1.00 89.69 453 LYS A O 1
ATOM 3705 N N . ASP A 1 454 ? 42.267 -3.925 -14.186 1.00 88.44 454 ASP A N 1
ATOM 3706 C CA . ASP A 1 454 ? 41.131 -3.290 -13.538 1.00 88.44 454 ASP A CA 1
ATOM 3707 C C . ASP A 1 454 ? 40.170 -4.328 -12.953 1.00 88.44 454 ASP A C 1
ATOM 3709 O O . ASP A 1 454 ? 39.982 -5.430 -13.472 1.00 88.44 454 ASP A O 1
ATOM 3713 N N . ILE A 1 455 ? 39.538 -3.923 -11.858 1.00 85.50 455 ILE A N 1
ATOM 3714 C CA . ILE A 1 455 ? 38.357 -4.572 -11.306 1.00 85.50 455 ILE A CA 1
ATOM 3715 C C . ILE A 1 455 ? 37.230 -3.557 -11.447 1.00 85.50 455 ILE A C 1
ATOM 3717 O O . ILE A 1 455 ? 37.441 -2.374 -11.180 1.00 85.50 455 ILE A O 1
ATOM 3721 N N . LEU A 1 456 ? 36.046 -3.992 -11.861 1.00 81.31 456 LEU A N 1
ATOM 3722 C CA . LEU A 1 456 ? 34.886 -3.121 -12.038 1.00 81.31 456 LEU A CA 1
ATOM 3723 C C . LEU A 1 456 ? 33.696 -3.686 -11.261 1.00 81.31 456 LEU A C 1
ATOM 3725 O O . LEU A 1 456 ? 33.439 -4.883 -11.353 1.00 81.31 456 LEU A O 1
ATOM 3729 N N . PRO A 1 457 ? 32.927 -2.880 -10.518 1.00 78.06 457 PRO A N 1
ATOM 3730 C CA . PRO A 1 457 ? 31.690 -3.371 -9.925 1.00 78.06 457 PRO A CA 1
ATOM 3731 C C . PRO A 1 457 ? 30.660 -3.689 -11.014 1.00 78.06 457 PRO A C 1
ATOM 3733 O O . PRO A 1 457 ? 30.552 -2.962 -12.002 1.00 78.06 457 PRO A O 1
ATOM 3736 N N . HIS A 1 458 ? 29.851 -4.734 -10.822 1.00 76.69 458 HIS A N 1
ATOM 3737 C CA . HIS A 1 458 ? 28.712 -4.958 -11.708 1.00 76.69 458 HIS A CA 1
ATOM 3738 C C . HIS A 1 458 ? 27.679 -3.835 -11.502 1.00 76.69 458 HIS A C 1
ATOM 3740 O O . HIS A 1 458 ? 27.352 -3.529 -10.353 1.00 76.69 458 HIS A O 1
ATOM 3746 N N . PRO A 1 459 ? 27.117 -3.227 -12.563 1.00 58.19 459 PRO A N 1
ATOM 3747 C CA . PRO A 1 459 ? 26.252 -2.048 -12.431 1.00 58.19 459 PRO A CA 1
ATOM 3748 C C . PRO A 1 459 ? 24.912 -2.336 -11.745 1.00 58.19 459 PRO A C 1
ATOM 3750 O O . PRO A 1 459 ? 24.285 -1.421 -11.227 1.00 58.19 459 PRO A O 1
ATOM 3753 N N . LEU A 1 460 ? 24.468 -3.598 -11.741 1.00 54.56 460 LEU A N 1
ATOM 3754 C CA . LEU A 1 460 ? 23.138 -3.992 -11.258 1.00 54.56 460 LEU A CA 1
ATOM 3755 C C . LEU A 1 460 ? 23.150 -5.055 -10.159 1.00 54.56 460 LEU A C 1
ATOM 3757 O O . LEU A 1 460 ? 22.108 -5.306 -9.576 1.00 54.56 460 LEU A O 1
ATOM 3761 N N . GLN A 1 461 ? 24.282 -5.706 -9.885 1.00 69.69 461 GLN A N 1
ATOM 3762 C CA . GLN A 1 461 ? 24.336 -6.899 -9.031 1.00 69.69 461 GLN A CA 1
ATOM 3763 C C . GLN A 1 461 ? 25.398 -6.680 -7.967 1.00 69.69 461 GLN A C 1
ATOM 3765 O O . GLN A 1 461 ? 26.577 -6.510 -8.264 1.00 69.69 461 GLN A O 1
ATOM 3770 N N . CYS A 1 462 ? 24.979 -6.619 -6.710 1.00 81.69 462 CYS A N 1
ATOM 3771 C CA . CYS A 1 462 ? 25.856 -6.223 -5.619 1.00 81.69 462 CYS A CA 1
ATOM 3772 C C . CYS A 1 462 ? 26.870 -7.311 -5.265 1.00 81.69 462 CYS A C 1
ATOM 3774 O O . CYS A 1 462 ? 27.975 -6.995 -4.833 1.00 81.69 462 CYS A O 1
ATOM 3776 N N . ALA A 1 463 ? 26.522 -8.579 -5.490 1.00 86.12 463 ALA A N 1
ATOM 3777 C CA . ALA A 1 463 ? 27.441 -9.699 -5.327 1.00 86.12 463 ALA A CA 1
ATOM 3778 C C . ALA A 1 463 ? 28.413 -9.866 -6.501 1.00 86.12 463 ALA A C 1
ATOM 3780 O O . ALA A 1 463 ? 29.325 -10.673 -6.391 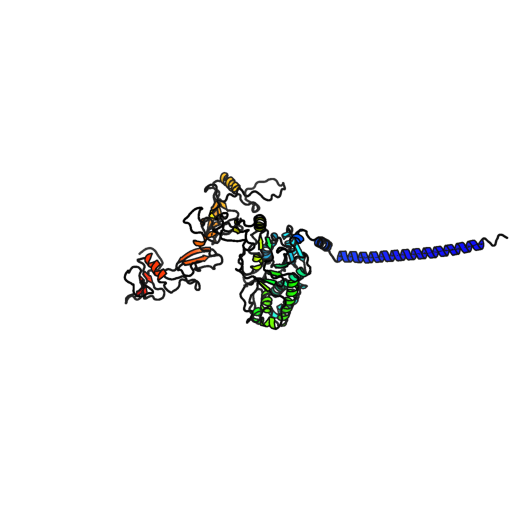1.00 86.12 463 ALA A O 1
ATOM 3781 N N . GLN A 1 464 ? 28.253 -9.132 -7.605 1.00 84.19 464 GLN A N 1
ATOM 3782 C CA . GLN A 1 464 ? 29.014 -9.382 -8.826 1.00 84.19 464 GLN A CA 1
ATOM 3783 C C . GLN A 1 464 ? 29.947 -8.227 -9.188 1.00 84.19 464 GLN A C 1
ATOM 3785 O O . GLN A 1 464 ? 29.734 -7.061 -8.833 1.00 84.19 464 GLN A O 1
ATOM 3790 N N . TYR A 1 465 ? 31.001 -8.576 -9.914 1.00 84.50 465 TYR A N 1
ATOM 3791 C CA . TYR A 1 465 ? 32.038 -7.669 -10.385 1.00 84.50 465 TYR A CA 1
ATOM 3792 C C . TYR A 1 465 ? 32.721 -8.249 -11.623 1.00 84.50 465 TYR A C 1
ATOM 3794 O O . TYR A 1 465 ? 32.623 -9.439 -11.888 1.00 84.50 465 TYR A O 1
ATOM 3802 N N . TYR A 1 466 ? 33.422 -7.420 -12.381 1.00 82.06 466 TYR A N 1
ATOM 3803 C CA . TYR A 1 466 ? 34.270 -7.850 -13.482 1.00 82.06 466 TYR A CA 1
ATOM 3804 C C . TYR A 1 466 ? 35.729 -7.786 -13.053 1.00 82.06 466 TYR A C 1
ATOM 3806 O O . TYR A 1 466 ? 36.161 -6.801 -12.451 1.00 82.06 466 TYR A O 1
ATOM 3814 N N . ASP A 1 467 ? 36.486 -8.831 -13.363 1.00 86.00 467 ASP A N 1
ATOM 3815 C CA . ASP A 1 467 ? 37.920 -8.903 -13.111 1.00 86.00 467 ASP A CA 1
ATOM 3816 C C . ASP A 1 467 ? 38.669 -9.021 -14.438 1.00 86.00 467 ASP A C 1
ATOM 3818 O O . ASP A 1 467 ? 38.694 -10.081 -15.061 1.00 86.00 467 ASP A O 1
ATOM 3822 N N . CYS A 1 468 ? 39.307 -7.939 -14.883 1.00 86.19 468 CYS A N 1
ATOM 3823 C CA . CYS A 1 468 ? 40.018 -7.938 -16.160 1.00 86.19 468 CYS A CA 1
ATOM 3824 C C . CYS A 1 468 ? 41.291 -8.800 -16.140 1.00 86.19 468 CYS A C 1
ATOM 3826 O O . CYS A 1 468 ? 41.813 -9.139 -17.200 1.00 86.19 468 CYS A O 1
ATOM 3828 N N . ARG A 1 469 ? 41.775 -9.205 -14.956 1.00 87.88 469 ARG A N 1
ATOM 3829 C CA . ARG A 1 469 ? 42.984 -10.036 -14.810 1.00 87.88 469 ARG A CA 1
ATOM 3830 C C . ARG A 1 469 ? 42.732 -11.493 -15.171 1.00 87.88 469 ARG A C 1
ATOM 3832 O O . ARG A 1 469 ? 43.680 -12.232 -15.422 1.00 87.88 469 ARG A O 1
ATOM 3839 N N . GLN A 1 470 ? 41.476 -11.926 -15.116 1.00 71.88 470 GLN A N 1
ATOM 3840 C CA . GLN A 1 470 ? 41.087 -13.310 -15.331 1.00 71.88 470 GLN A CA 1
ATOM 3841 C C . GLN A 1 470 ? 39.863 -13.344 -16.248 1.00 71.88 470 GLN A C 1
ATOM 3843 O O . GLN A 1 470 ? 38.829 -12.762 -15.939 1.00 71.88 470 GLN A O 1
ATOM 3848 N N . ALA A 1 471 ? 39.929 -14.091 -17.343 1.00 72.38 471 ALA A N 1
ATOM 3849 C CA . ALA A 1 471 ? 38.750 -14.476 -18.117 1.00 72.38 471 ALA A CA 1
ATOM 3850 C C . ALA A 1 471 ? 38.435 -15.951 -17.823 1.00 72.38 471 ALA A C 1
ATOM 3852 O O . ALA A 1 471 ? 39.352 -16.768 -17.756 1.00 72.38 471 ALA A O 1
ATOM 3853 N N . ILE A 1 472 ? 37.161 -16.283 -17.599 1.00 62.72 472 ILE A N 1
ATOM 3854 C CA . ILE A 1 472 ? 36.682 -17.673 -17.586 1.00 62.72 472 ILE A CA 1
ATOM 3855 C C . ILE A 1 472 ? 35.859 -17.831 -18.861 1.00 62.72 472 ILE A C 1
ATOM 3857 O O . ILE A 1 472 ? 34.812 -17.197 -19.004 1.00 62.72 472 ILE A O 1
ATOM 3861 N N . GLY A 1 473 ? 36.372 -18.614 -19.812 1.00 70.56 473 GLY A N 1
ATOM 3862 C CA . GLY A 1 473 ? 35.866 -18.594 -21.185 1.00 70.56 473 GLY A CA 1
ATOM 3863 C C . GLY A 1 473 ? 35.952 -17.179 -21.763 1.00 70.56 473 GLY A C 1
ATOM 3864 O O . GLY A 1 473 ? 36.993 -16.533 -21.666 1.00 70.56 473 GLY A O 1
ATOM 3865 N N . ASP A 1 474 ? 34.832 -16.683 -22.285 1.00 66.44 474 ASP A N 1
ATOM 3866 C CA . ASP A 1 474 ? 34.721 -15.347 -22.875 1.00 66.44 474 ASP A CA 1
ATOM 3867 C C . ASP A 1 474 ? 34.252 -14.255 -21.897 1.00 66.44 474 ASP A C 1
ATOM 3869 O O . ASP A 1 474 ? 33.999 -13.135 -22.343 1.00 66.44 474 ASP A O 1
ATOM 3873 N N . SER A 1 475 ? 34.119 -14.544 -20.593 1.00 71.19 475 SER A N 1
ATOM 3874 C CA . SER A 1 475 ? 33.588 -13.578 -19.621 1.00 71.19 475 SER A CA 1
ATOM 3875 C C . SER A 1 475 ? 34.547 -13.207 -18.488 1.00 71.19 475 SER A C 1
ATOM 3877 O O . SER A 1 475 ? 35.207 -14.041 -17.849 1.00 71.19 475 SER A O 1
ATOM 3879 N N . HIS A 1 476 ? 34.562 -11.908 -18.190 1.00 76.44 476 HIS A N 1
ATOM 3880 C CA . HIS A 1 476 ? 35.260 -11.321 -17.045 1.00 76.44 476 HIS A CA 1
ATOM 3881 C C . HIS A 1 476 ? 34.398 -11.266 -15.779 1.00 76.44 476 HIS A C 1
ATOM 3883 O O . HIS A 1 476 ? 34.889 -10.851 -14.730 1.00 76.44 476 HIS A O 1
ATOM 3889 N N . LEU A 1 477 ? 33.126 -11.675 -15.853 1.00 79.62 477 LEU A N 1
ATOM 3890 C CA . LEU A 1 477 ? 32.196 -11.629 -14.730 1.00 79.62 477 LEU A CA 1
ATOM 3891 C C . LEU A 1 477 ? 32.615 -12.595 -13.617 1.00 79.62 477 LEU A C 1
ATOM 3893 O O . LEU A 1 477 ? 32.973 -13.750 -13.856 1.00 79.62 477 LEU A O 1
ATOM 3897 N N . ARG A 1 478 ? 32.556 -12.117 -12.382 1.00 86.12 478 ARG A N 1
ATOM 3898 C CA . ARG A 1 478 ? 32.826 -12.844 -11.147 1.00 86.12 478 ARG A CA 1
ATOM 3899 C C . ARG A 1 478 ? 31.736 -12.546 -10.134 1.00 86.12 478 ARG A C 1
ATOM 3901 O O . ARG A 1 478 ? 31.095 -11.496 -10.167 1.00 86.12 478 ARG A O 1
ATOM 3908 N N . GLU A 1 479 ? 31.559 -13.478 -9.213 1.00 87.25 479 GLU A N 1
ATOM 3909 C CA . GLU A 1 479 ? 30.592 -13.380 -8.132 1.00 87.25 479 GLU A CA 1
ATOM 3910 C C . GLU A 1 479 ? 31.299 -13.617 -6.797 1.00 87.25 479 GLU A C 1
ATOM 3912 O O . GLU A 1 479 ? 32.162 -14.486 -6.669 1.00 87.25 479 GLU A O 1
ATOM 3917 N N . CYS A 1 480 ? 30.973 -12.796 -5.805 1.00 92.88 480 CYS A N 1
ATOM 3918 C CA . CYS A 1 480 ? 31.438 -12.963 -4.443 1.00 92.88 480 CYS A CA 1
ATOM 3919 C C . CYS A 1 480 ? 30.846 -14.236 -3.840 1.00 92.88 480 CYS A C 1
ATOM 3921 O O . CYS A 1 480 ? 29.704 -14.600 -4.106 1.00 92.88 480 CYS A O 1
ATOM 3923 N N . ARG A 1 481 ? 31.601 -14.887 -2.955 1.00 93.69 481 ARG A N 1
ATOM 3924 C CA . ARG A 1 481 ? 31.131 -16.101 -2.289 1.00 93.69 481 ARG A CA 1
ATOM 3925 C C . ARG A 1 481 ? 29.955 -15.789 -1.378 1.00 93.69 481 ARG A C 1
ATOM 3927 O O . ARG A 1 481 ? 30.115 -14.969 -0.486 1.00 93.69 481 ARG A O 1
ATOM 3934 N N . TYR A 1 482 ? 28.824 -16.481 -1.510 1.00 89.56 482 TYR A N 1
ATOM 3935 C CA . TYR A 1 482 ? 27.702 -16.312 -0.579 1.00 89.56 482 TYR A CA 1
ATOM 3936 C C . TYR A 1 482 ? 28.157 -16.438 0.898 1.00 89.56 482 TYR A C 1
ATOM 3938 O O . TYR A 1 482 ? 28.888 -17.383 1.218 1.00 89.56 482 TYR A O 1
ATOM 3946 N N . PRO A 1 483 ? 27.736 -15.540 1.816 1.00 94.31 483 PRO A N 1
ATOM 3947 C CA . PRO A 1 483 ? 26.841 -14.391 1.620 1.00 94.31 483 PRO A CA 1
ATOM 3948 C C . PRO A 1 483 ? 27.573 -13.048 1.394 1.00 94.31 483 PRO A C 1
ATOM 3950 O O . PRO A 1 483 ? 27.048 -11.999 1.742 1.00 94.31 483 PRO A O 1
ATOM 3953 N N . GLN A 1 484 ? 28.811 -13.038 0.900 1.00 95.81 484 GLN A N 1
ATOM 3954 C CA . GLN A 1 484 ? 29.600 -11.823 0.661 1.00 95.81 484 GLN A CA 1
ATOM 3955 C C . GLN A 1 484 ? 29.063 -10.987 -0.507 1.00 95.81 484 GLN A C 1
ATOM 3957 O O . GLN A 1 484 ? 28.480 -11.508 -1.458 1.00 95.81 484 GLN A O 1
ATOM 3962 N N . LEU A 1 485 ? 29.320 -9.682 -0.450 1.00 93.94 485 LEU A N 1
ATOM 3963 C CA . LEU A 1 485 ? 28.951 -8.696 -1.464 1.00 93.94 485 LEU A CA 1
ATOM 3964 C C . LEU A 1 485 ? 30.193 -7.916 -1.910 1.00 93.94 485 LEU A C 1
ATOM 3966 O O . LEU A 1 485 ? 31.169 -7.809 -1.166 1.00 93.94 485 LEU A O 1
ATOM 3970 N N . PHE A 1 486 ? 30.169 -7.363 -3.120 1.00 92.38 486 PHE A N 1
ATOM 3971 C CA . PHE A 1 486 ? 31.289 -6.611 -3.675 1.00 92.38 486 PHE A CA 1
ATOM 3972 C C . PHE A 1 486 ? 31.250 -5.155 -3.199 1.00 92.38 486 PHE A C 1
ATOM 3974 O O . PHE A 1 486 ? 30.323 -4.413 -3.532 1.00 92.38 486 PHE A O 1
ATOM 3981 N N . ASP A 1 487 ? 32.251 -4.731 -2.433 1.00 90.31 487 ASP A N 1
ATOM 3982 C CA . ASP A 1 487 ? 32.382 -3.366 -1.926 1.00 90.31 487 ASP A CA 1
ATOM 3983 C C . ASP A 1 487 ? 33.055 -2.461 -2.958 1.00 90.31 487 ASP A C 1
ATOM 3985 O O . ASP A 1 487 ? 34.233 -2.630 -3.269 1.00 90.31 487 ASP A O 1
ATOM 3989 N N . ILE A 1 488 ? 32.331 -1.454 -3.447 1.00 85.31 488 ILE A N 1
ATOM 3990 C CA . ILE A 1 488 ? 32.846 -0.518 -4.461 1.00 85.31 488 ILE A CA 1
ATOM 3991 C C . ILE A 1 488 ? 33.914 0.433 -3.913 1.00 85.31 488 ILE A C 1
ATOM 3993 O O . ILE A 1 488 ? 34.638 1.049 -4.685 1.00 85.31 488 ILE A O 1
ATOM 3997 N N . THR A 1 489 ? 34.003 0.578 -2.589 1.00 84.25 489 THR A N 1
ATOM 3998 C CA . THR A 1 489 ? 34.983 1.473 -1.961 1.00 84.25 489 THR A CA 1
ATOM 3999 C C . THR A 1 489 ? 36.364 0.832 -1.945 1.00 84.25 489 THR A C 1
ATOM 4001 O O . THR A 1 489 ? 37.360 1.475 -2.256 1.00 84.25 489 THR A O 1
ATOM 4004 N N . THR A 1 490 ? 36.426 -0.449 -1.578 1.00 88.69 490 THR A N 1
ATOM 4005 C CA . THR A 1 490 ? 37.686 -1.204 -1.515 1.00 88.69 490 THR A CA 1
ATOM 4006 C C . THR A 1 490 ? 37.951 -2.070 -2.734 1.00 88.69 490 THR A C 1
ATOM 4008 O O . THR A 1 490 ? 39.048 -2.605 -2.848 1.00 88.69 490 THR A O 1
ATOM 4011 N N . MET A 1 491 ? 36.979 -2.201 -3.639 1.00 89.00 491 MET A N 1
ATOM 4012 C CA . MET A 1 491 ? 37.050 -3.046 -4.833 1.00 89.00 491 MET A CA 1
ATOM 4013 C C . MET A 1 491 ? 37.294 -4.526 -4.495 1.00 89.00 491 MET A C 1
ATOM 4015 O O . MET A 1 491 ? 38.040 -5.221 -5.183 1.00 89.00 491 MET A O 1
ATOM 4019 N N . THR A 1 492 ? 36.679 -5.009 -3.408 1.00 92.62 492 THR A N 1
ATOM 4020 C CA . THR A 1 492 ? 36.842 -6.385 -2.907 1.00 92.62 492 THR A CA 1
ATOM 4021 C C . THR A 1 492 ? 35.532 -6.970 -2.385 1.00 92.62 492 THR A C 1
ATOM 4023 O O . THR A 1 492 ? 34.620 -6.239 -2.001 1.00 92.62 492 THR A O 1
ATOM 4026 N N . CYS A 1 493 ? 35.437 -8.301 -2.340 1.00 95.81 493 CYS A N 1
ATOM 4027 C CA . CYS A 1 493 ? 34.328 -8.984 -1.680 1.00 95.81 493 CYS A CA 1
ATOM 4028 C C . CYS A 1 493 ? 34.460 -8.880 -0.156 1.00 95.81 493 CYS A C 1
ATOM 4030 O O . CYS A 1 493 ? 35.490 -9.239 0.416 1.00 95.81 493 CYS A O 1
ATOM 4032 N N . LYS A 1 494 ? 33.397 -8.424 0.504 1.00 96.06 494 LYS A N 1
ATOM 4033 C CA . LYS A 1 494 ? 33.302 -8.281 1.960 1.00 96.06 494 LYS A CA 1
ATOM 4034 C C . LYS A 1 494 ? 32.037 -8.933 2.493 1.00 96.06 494 LYS A C 1
ATOM 4036 O O . LYS A 1 494 ? 31.135 -9.284 1.738 1.00 96.06 494 LYS A O 1
ATOM 4041 N N . ASN A 1 495 ? 31.969 -9.108 3.810 1.00 95.94 495 ASN A N 1
ATOM 4042 C CA . ASN A 1 495 ? 30.755 -9.590 4.455 1.00 95.94 495 ASN A CA 1
ATOM 4043 C C . ASN A 1 495 ? 29.581 -8.652 4.127 1.00 95.94 495 ASN A C 1
ATOM 4045 O O . ASN A 1 495 ? 29.752 -7.434 4.142 1.00 95.94 495 ASN A O 1
ATOM 4049 N N . PHE A 1 496 ? 28.396 -9.199 3.843 1.00 94.81 496 PHE A N 1
ATOM 4050 C CA . PHE A 1 496 ? 27.216 -8.394 3.515 1.00 94.81 496 PHE A CA 1
ATOM 4051 C C . PHE A 1 496 ? 26.864 -7.360 4.586 1.00 94.81 496 PHE A C 1
ATOM 4053 O O . PHE A 1 496 ? 26.255 -6.345 4.267 1.00 94.81 496 PHE A O 1
ATOM 4060 N N . SER A 1 497 ? 27.236 -7.592 5.851 1.00 93.50 497 SER A N 1
ATOM 4061 C CA . SER A 1 497 ? 27.018 -6.626 6.931 1.00 93.50 497 SER A CA 1
ATOM 4062 C C . SER A 1 497 ? 27.771 -5.310 6.739 1.00 93.50 497 SER A C 1
ATOM 4064 O O . SER A 1 497 ? 27.345 -4.295 7.291 1.00 93.50 497 SER A O 1
ATOM 4066 N N . ASP A 1 498 ? 28.854 -5.337 5.961 1.00 94.06 498 ASP A N 1
ATOM 4067 C CA . ASP A 1 498 ? 29.836 -4.258 5.844 1.00 94.06 498 ASP A CA 1
ATOM 4068 C C . ASP A 1 498 ? 29.778 -3.562 4.474 1.00 94.06 498 ASP A C 1
ATOM 4070 O O . ASP A 1 498 ? 30.555 -2.645 4.206 1.00 94.06 498 ASP A O 1
ATOM 4074 N N . VAL A 1 499 ? 28.874 -3.999 3.589 1.00 90.69 499 VAL A N 1
ATOM 4075 C CA . VAL A 1 499 ? 28.742 -3.501 2.214 1.00 90.69 499 VAL A CA 1
ATOM 4076 C C . VAL A 1 499 ? 27.436 -2.740 2.054 1.00 90.69 499 VAL A C 1
ATOM 4078 O O . VAL A 1 499 ? 26.376 -3.195 2.469 1.00 90.69 499 VAL A O 1
ATOM 4081 N N . THR A 1 500 ? 27.499 -1.577 1.406 1.00 84.56 500 THR A N 1
ATOM 4082 C CA . THR A 1 500 ? 26.307 -0.826 0.992 1.00 84.56 500 THR A CA 1
ATOM 4083 C C . THR A 1 500 ? 26.117 -0.974 -0.514 1.00 84.56 500 THR A C 1
ATOM 4085 O O . THR A 1 500 ? 26.942 -0.505 -1.297 1.00 84.56 500 THR A O 1
ATOM 4088 N N . CYS A 1 501 ? 25.030 -1.623 -0.934 1.00 69.12 501 CYS A N 1
ATOM 4089 C CA . CYS A 1 501 ? 24.793 -1.927 -2.348 1.00 69.12 501 CYS A CA 1
ATOM 4090 C C . CYS A 1 501 ? 24.339 -0.732 -3.194 1.00 69.12 501 CYS A C 1
ATOM 4092 O O . CYS A 1 501 ? 24.556 -0.737 -4.408 1.00 69.12 501 CYS A O 1
ATOM 4094 N N . GLY A 1 502 ? 23.763 0.301 -2.568 1.00 76.88 502 GLY A N 1
ATOM 4095 C CA . GLY A 1 502 ? 23.180 1.435 -3.285 1.00 76.88 502 GLY A CA 1
ATOM 4096 C C . GLY A 1 502 ? 22.025 0.969 -4.170 1.00 76.88 502 GLY A C 1
ATOM 4097 O O . GLY A 1 502 ? 21.096 0.339 -3.673 1.00 76.88 502 GLY A O 1
ATOM 4098 N N . ASP A 1 503 ? 22.121 1.248 -5.469 1.00 57.91 503 ASP A N 1
ATOM 4099 C CA . ASP A 1 503 ? 21.113 0.879 -6.472 1.00 57.91 503 ASP A CA 1
ATOM 4100 C C . ASP A 1 503 ? 21.310 -0.541 -7.050 1.00 57.91 503 ASP A C 1
ATOM 4102 O O . ASP A 1 503 ? 20.478 -1.023 -7.817 1.00 57.91 503 ASP A O 1
ATOM 4106 N N . ARG A 1 504 ? 22.405 -1.236 -6.694 1.00 69.62 504 ARG A N 1
ATOM 4107 C CA . ARG A 1 504 ? 22.666 -2.619 -7.134 1.00 69.62 504 ARG A CA 1
ATOM 4108 C C . ARG A 1 504 ? 21.807 -3.606 -6.343 1.00 69.62 504 ARG A C 1
ATOM 4110 O O . ARG A 1 504 ? 21.701 -3.484 -5.125 1.00 69.62 504 ARG A O 1
ATOM 4117 N N . LEU A 1 505 ? 21.273 -4.628 -7.013 1.00 61.16 505 LEU A N 1
ATOM 4118 C CA . LEU A 1 505 ? 20.504 -5.704 -6.391 1.00 61.16 505 LEU A CA 1
ATOM 4119 C C . LEU A 1 505 ? 21.348 -6.425 -5.339 1.00 61.16 505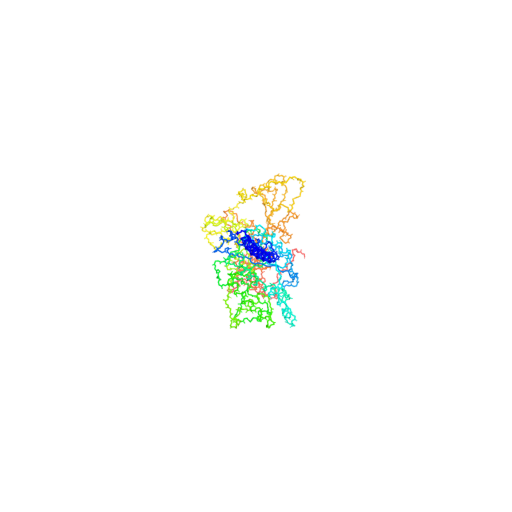 LEU A C 1
ATOM 4121 O O . LEU A 1 505 ? 22.443 -6.903 -5.628 1.00 61.16 505 LEU A O 1
ATOM 4125 N N . GLU A 1 506 ? 20.826 -6.510 -4.121 1.00 82.25 506 GLU A N 1
ATOM 4126 C CA . GLU A 1 506 ? 21.448 -7.226 -3.016 1.00 82.25 506 GLU A CA 1
ATOM 4127 C C . GLU A 1 506 ? 20.851 -8.643 -2.910 1.00 82.25 506 GLU A C 1
ATOM 4129 O O . GLU A 1 506 ? 19.739 -8.778 -2.396 1.00 82.25 506 GLU A O 1
ATOM 4134 N N . PRO A 1 507 ? 21.550 -9.700 -3.365 1.00 79.12 507 PRO A N 1
ATOM 4135 C CA . PRO A 1 507 ? 21.070 -11.074 -3.211 1.00 79.12 507 PRO A CA 1
ATOM 4136 C C . PRO A 1 507 ? 21.092 -11.506 -1.735 1.00 79.12 507 PRO A C 1
ATOM 4138 O O . PRO A 1 507 ? 22.047 -11.207 -1.006 1.00 79.12 507 PRO A O 1
ATOM 4141 N N . GLN A 1 508 ? 20.038 -12.193 -1.278 1.00 81.31 508 GLN A N 1
ATOM 4142 C CA . GLN A 1 508 ? 19.836 -12.551 0.137 1.00 81.31 508 GLN A CA 1
ATOM 4143 C C . GLN A 1 508 ? 19.700 -14.061 0.361 1.00 81.31 508 GLN A C 1
ATOM 4145 O O . GLN A 1 508 ? 20.213 -14.566 1.359 1.00 81.31 508 GLN A O 1
ATOM 4150 N N . ALA A 1 509 ? 19.053 -14.800 -0.538 1.00 79.69 509 ALA A N 1
ATOM 4151 C CA . ALA A 1 509 ? 18.998 -16.254 -0.451 1.00 79.69 509 ALA A CA 1
ATOM 4152 C C . ALA A 1 509 ? 20.296 -16.887 -0.980 1.00 79.69 509 ALA A C 1
ATOM 4154 O O . ALA A 1 509 ? 20.928 -16.335 -1.883 1.00 79.69 509 ALA A O 1
ATOM 4155 N N . PRO A 1 510 ? 20.679 -18.083 -0.493 1.00 80.56 510 PRO A N 1
ATOM 4156 C CA . PRO A 1 510 ? 21.769 -18.846 -1.094 1.00 80.56 510 PRO A CA 1
ATOM 4157 C C . PRO A 1 510 ? 21.584 -19.043 -2.602 1.00 80.56 510 PRO A C 1
ATOM 4159 O O . PRO A 1 510 ? 22.528 -18.858 -3.363 1.00 80.56 510 PRO A O 1
ATOM 4162 N N . CYS A 1 511 ? 20.370 -19.353 -3.051 1.00 78.62 511 CYS A N 1
ATOM 4163 C CA . CYS A 1 511 ? 20.087 -19.608 -4.461 1.00 78.62 511 CYS A CA 1
ATOM 4164 C C . CYS A 1 511 ? 19.918 -18.341 -5.312 1.00 78.62 511 CYS A C 1
ATOM 4166 O O . CYS A 1 511 ? 19.760 -18.456 -6.523 1.00 78.62 511 CYS A O 1
ATOM 4168 N N . ASP A 1 512 ? 20.051 -17.142 -4.732 1.00 73.62 512 ASP A N 1
ATOM 4169 C CA . ASP A 1 512 ? 20.219 -15.913 -5.519 1.00 73.62 512 ASP A CA 1
ATOM 4170 C C . ASP A 1 512 ? 21.637 -15.809 -6.121 1.00 73.62 512 ASP A C 1
ATOM 4172 O O . ASP A 1 512 ? 21.862 -15.016 -7.031 1.00 73.62 512 ASP A O 1
ATOM 4176 N N . TYR A 1 513 ? 22.599 -16.591 -5.610 1.00 79.44 513 TYR A N 1
ATOM 4177 C CA . TYR A 1 513 ? 23.979 -16.631 -6.097 1.00 79.44 513 TYR A CA 1
ATOM 4178 C C . TYR A 1 513 ? 24.132 -17.736 -7.140 1.00 79.44 513 TYR A C 1
ATOM 4180 O O . TYR A 1 513 ? 23.897 -18.914 -6.849 1.00 79.44 513 TYR A O 1
ATOM 4188 N N . LEU A 1 514 ? 24.590 -17.363 -8.333 1.00 71.62 514 LEU A N 1
ATOM 4189 C CA . LEU A 1 514 ? 24.805 -18.274 -9.457 1.00 71.62 514 LEU A CA 1
ATOM 4190 C C . LEU A 1 514 ? 25.796 -19.386 -9.108 1.00 71.62 514 LEU A C 1
ATOM 4192 O O . LEU A 1 514 ? 25.591 -20.534 -9.490 1.00 71.62 514 LEU A O 1
ATOM 4196 N N . GLN A 1 515 ? 26.824 -19.080 -8.313 1.00 78.19 515 GLN A N 1
ATOM 4197 C CA . GLN A 1 515 ? 27.817 -20.069 -7.876 1.00 78.19 515 GLN A CA 1
ATOM 4198 C C . GLN A 1 515 ? 27.237 -21.255 -7.081 1.00 78.19 515 GLN A C 1
ATOM 4200 O O . GLN A 1 515 ? 27.918 -22.258 -6.889 1.00 78.19 515 GLN A O 1
ATOM 4205 N N . ASN A 1 516 ? 26.010 -21.142 -6.566 1.00 78.44 516 ASN A N 1
ATOM 4206 C CA . ASN A 1 516 ? 25.365 -22.199 -5.789 1.00 78.44 516 ASN A CA 1
ATOM 4207 C C . ASN A 1 516 ? 24.493 -23.128 -6.656 1.00 78.44 516 ASN A C 1
ATOM 4209 O O . ASN A 1 516 ? 23.954 -24.124 -6.154 1.00 78.44 516 ASN A O 1
ATOM 4213 N N . HIS A 1 517 ? 24.342 -22.810 -7.943 1.00 73.31 517 HIS A N 1
ATOM 4214 C CA . HIS A 1 517 ? 23.544 -23.570 -8.900 1.00 73.31 517 HIS A CA 1
ATOM 4215 C C . HIS A 1 517 ? 24.355 -24.740 -9.466 1.00 73.31 517 HIS A C 1
ATOM 4217 O O . HIS A 1 517 ? 25.582 -24.731 -9.456 1.00 73.31 517 HIS A O 1
ATOM 4223 N N . CYS A 1 518 ? 23.659 -25.776 -9.931 1.00 74.19 518 CYS A N 1
ATOM 4224 C CA . CYS A 1 518 ? 24.296 -26.903 -10.607 1.00 74.19 518 CYS A CA 1
ATOM 4225 C C . CYS A 1 518 ? 24.706 -26.516 -12.034 1.00 74.19 518 CYS A C 1
ATOM 4227 O O . CYS A 1 518 ? 23.988 -25.772 -12.705 1.00 74.19 518 CYS A O 1
ATOM 4229 N N . GLU A 1 519 ? 25.822 -27.062 -12.514 1.00 61.19 519 GLU A N 1
ATOM 4230 C CA . GLU A 1 519 ? 26.232 -26.956 -13.918 1.00 61.19 519 GLU A CA 1
ATOM 4231 C C . GLU A 1 519 ? 25.302 -27.783 -14.833 1.00 61.19 519 GLU A C 1
ATOM 4233 O O . GLU A 1 519 ? 24.614 -28.704 -14.382 1.00 61.19 519 GLU A O 1
ATOM 4238 N N . GLN A 1 520 ? 25.250 -27.463 -16.133 1.00 45.59 520 GLN A N 1
ATOM 4239 C CA . GLN A 1 520 ? 24.451 -28.240 -17.094 1.00 45.59 520 GLN A CA 1
ATOM 4240 C C . GLN A 1 520 ? 24.892 -29.705 -17.136 1.00 45.59 520 GLN A C 1
ATOM 4242 O O . GLN A 1 520 ? 26.083 -30.001 -17.161 1.00 45.59 520 GLN A O 1
ATOM 4247 N N . ASN A 1 521 ? 23.925 -30.621 -17.244 1.00 49.81 521 ASN A N 1
ATOM 4248 C CA . ASN A 1 521 ? 24.138 -32.062 -17.440 1.00 49.81 521 ASN A CA 1
ATOM 4249 C C . ASN A 1 521 ? 24.842 -32.810 -16.298 1.00 49.81 521 ASN A C 1
ATOM 4251 O O . ASN A 1 521 ? 25.244 -33.963 -16.475 1.00 49.81 521 ASN A O 1
ATOM 4255 N N . SER A 1 522 ? 24.946 -32.227 -15.102 1.00 59.06 522 SER A N 1
ATOM 4256 C CA . SER A 1 522 ? 25.359 -32.999 -13.934 1.00 59.06 522 SER A CA 1
ATOM 4257 C C . SER A 1 522 ? 24.209 -33.916 -13.499 1.00 59.06 522 SER A C 1
ATOM 4259 O O . SER A 1 522 ? 23.331 -33.510 -12.738 1.00 59.06 522 SER A O 1
ATOM 4261 N N . ALA A 1 523 ? 24.219 -35.169 -13.958 1.00 64.06 523 ALA A N 1
ATOM 4262 C CA . ALA A 1 523 ? 23.213 -36.175 -13.594 1.00 64.06 523 ALA A CA 1
ATOM 4263 C C . ALA A 1 523 ? 23.119 -36.444 -12.072 1.00 64.06 523 ALA A C 1
ATOM 4265 O O . ALA A 1 523 ? 22.161 -37.059 -11.620 1.00 64.06 523 ALA A O 1
ATOM 4266 N N . ASN A 1 524 ? 24.092 -35.958 -11.291 1.00 74.06 524 ASN A N 1
ATOM 4267 C CA . ASN A 1 524 ? 24.239 -36.195 -9.854 1.00 74.06 524 ASN A CA 1
ATOM 4268 C C . ASN A 1 524 ? 24.242 -34.900 -9.005 1.00 74.06 524 ASN A C 1
ATOM 4270 O O . ASN A 1 524 ? 24.866 -34.884 -7.946 1.00 74.06 524 ASN A O 1
ATOM 4274 N N . CYS A 1 525 ? 23.624 -33.801 -9.458 1.00 75.12 525 CYS A N 1
ATOM 4275 C CA . CYS A 1 525 ? 23.520 -32.569 -8.657 1.00 75.12 525 CYS A CA 1
ATOM 4276 C C . CYS A 1 525 ? 22.066 -32.244 -8.318 1.00 75.12 525 CYS A C 1
ATOM 4278 O O . CYS A 1 525 ? 21.267 -31.946 -9.206 1.00 75.12 525 CYS A O 1
ATOM 4280 N N . ASP A 1 526 ? 21.743 -32.261 -7.026 1.00 74.06 526 ASP A N 1
ATOM 4281 C CA . ASP A 1 526 ? 20.419 -31.876 -6.545 1.00 74.06 526 ASP A CA 1
ATOM 4282 C C . ASP A 1 526 ? 20.173 -30.367 -6.760 1.00 74.06 526 ASP A C 1
ATOM 4284 O O . ASP A 1 526 ? 21.102 -29.563 -6.585 1.00 74.06 526 ASP A O 1
ATOM 4288 N N . PRO A 1 527 ? 18.943 -29.935 -7.097 1.00 72.12 527 PRO A N 1
ATOM 4289 C CA . PRO A 1 527 ? 18.608 -28.520 -7.254 1.00 72.12 527 PRO A CA 1
ATOM 4290 C C . PRO A 1 527 ? 19.021 -27.659 -6.049 1.00 72.12 527 PRO A C 1
ATOM 4292 O O . PRO A 1 527 ? 19.021 -28.110 -4.904 1.00 72.12 527 PRO A O 1
ATOM 4295 N N . CYS A 1 528 ? 19.366 -26.388 -6.301 1.00 73.06 528 CYS A N 1
ATOM 4296 C CA . CYS A 1 528 ? 19.888 -25.488 -5.263 1.00 73.06 528 CYS A CA 1
ATOM 4297 C C . CYS A 1 528 ? 18.956 -25.384 -4.047 1.00 73.06 528 CYS A C 1
ATOM 4299 O O . CYS A 1 528 ? 19.421 -25.534 -2.921 1.00 73.06 528 CYS A O 1
ATOM 4301 N N . GLU A 1 529 ? 17.655 -25.197 -4.277 1.00 72.94 529 GLU A N 1
ATOM 4302 C CA . GLU A 1 529 ? 16.652 -25.024 -3.215 1.00 72.94 529 GLU A CA 1
ATOM 4303 C C . GLU A 1 529 ? 16.483 -26.271 -2.335 1.00 72.94 529 GLU A C 1
ATOM 4305 O O . GLU A 1 529 ? 16.117 -26.163 -1.166 1.00 72.94 529 GLU A O 1
ATOM 4310 N N . ASP A 1 530 ? 16.793 -27.455 -2.870 1.00 69.94 530 ASP A N 1
ATOM 4311 C CA . ASP A 1 530 ? 16.713 -28.714 -2.124 1.00 69.94 530 ASP A CA 1
ATOM 4312 C C . ASP A 1 530 ? 17.954 -28.924 -1.237 1.00 69.94 530 ASP A C 1
ATOM 4314 O O . ASP A 1 530 ? 17.896 -29.600 -0.206 1.00 69.94 530 ASP A O 1
ATOM 4318 N N . ARG A 1 531 ? 19.085 -28.309 -1.609 1.00 78.62 531 ARG A N 1
ATOM 4319 C CA . ARG A 1 531 ? 20.349 -28.371 -0.857 1.00 78.62 531 ARG A CA 1
ATOM 4320 C C . ARG A 1 531 ? 20.508 -27.222 0.134 1.00 78.62 531 ARG A C 1
ATOM 4322 O O . ARG A 1 531 ? 21.011 -27.432 1.241 1.00 78.62 531 ARG A O 1
ATOM 4329 N N . LEU A 1 532 ? 20.136 -26.009 -0.272 1.00 82.06 532 LEU A N 1
ATOM 4330 C CA . LEU A 1 532 ? 20.472 -24.757 0.401 1.00 82.06 532 LEU A CA 1
ATOM 4331 C C . LEU A 1 532 ? 19.203 -24.010 0.841 1.00 82.06 532 LEU A C 1
ATOM 4333 O O . LEU A 1 532 ? 18.589 -23.302 0.049 1.00 82.06 532 LEU A O 1
ATOM 4337 N N . PRO A 1 533 ? 18.819 -24.116 2.121 1.00 83.94 533 PRO A N 1
ATOM 4338 C CA . PRO A 1 533 ? 17.591 -23.510 2.622 1.00 83.94 533 PRO A CA 1
ATOM 4339 C C . PRO A 1 533 ? 17.694 -21.983 2.720 1.00 83.94 533 PRO A C 1
ATOM 4341 O O . PRO A 1 533 ? 18.739 -21.443 3.090 1.00 83.94 533 PRO A O 1
ATOM 4344 N N . SER A 1 534 ? 16.586 -21.285 2.459 1.00 84.31 534 SER A N 1
ATOM 4345 C CA . SER A 1 534 ? 16.497 -19.821 2.526 1.00 84.31 534 SER A CA 1
ATOM 4346 C C . SER A 1 534 ? 16.015 -19.307 3.889 1.00 84.31 534 SER A C 1
ATOM 4348 O O . SER A 1 534 ? 15.113 -19.874 4.506 1.00 84.31 534 SER A O 1
ATOM 4350 N N . CYS A 1 535 ? 16.593 -18.186 4.327 1.00 85.00 535 CYS A N 1
ATOM 4351 C CA . CYS A 1 535 ? 16.194 -17.426 5.516 1.00 85.00 535 CYS A CA 1
ATOM 4352 C C . CYS A 1 535 ? 15.363 -16.179 5.193 1.00 85.00 535 CYS A C 1
ATOM 4354 O O . CYS A 1 535 ? 15.087 -15.375 6.087 1.00 85.00 535 CYS A O 1
ATOM 4356 N N . ILE A 1 536 ? 14.965 -15.989 3.933 1.00 77.44 536 ILE A N 1
ATOM 4357 C CA . ILE A 1 536 ? 14.137 -14.847 3.548 1.00 77.44 536 ILE A CA 1
ATOM 4358 C C . ILE A 1 536 ? 12.823 -14.883 4.344 1.00 77.44 536 ILE A C 1
ATOM 4360 O O . ILE A 1 536 ? 12.129 -15.897 4.383 1.00 77.44 536 ILE A O 1
ATOM 4364 N N . ASN A 1 537 ? 12.480 -13.756 4.977 1.00 78.88 537 ASN A N 1
ATOM 4365 C CA . ASN A 1 537 ? 11.311 -13.583 5.851 1.00 78.88 537 ASN A CA 1
ATOM 4366 C C . ASN A 1 537 ? 11.323 -14.414 7.148 1.00 78.88 537 ASN A C 1
ATOM 4368 O O . ASN A 1 537 ? 10.327 -14.415 7.877 1.00 78.88 537 ASN A O 1
ATOM 4372 N N . LEU A 1 538 ? 12.434 -15.077 7.476 1.00 76.44 538 LEU A N 1
ATOM 4373 C CA . LEU A 1 538 ? 12.634 -15.701 8.779 1.00 76.44 538 LEU A CA 1
ATOM 4374 C C . LEU A 1 538 ? 13.350 -14.718 9.717 1.00 76.44 538 LEU A C 1
ATOM 4376 O O . LEU A 1 538 ? 14.234 -13.977 9.288 1.00 76.44 538 LEU A O 1
ATOM 4380 N N . PRO A 1 539 ? 12.981 -14.672 11.004 1.00 82.56 539 PRO A N 1
ATOM 4381 C CA . PRO A 1 539 ? 13.668 -13.816 11.963 1.00 82.56 539 PRO A CA 1
ATOM 4382 C C . PRO A 1 539 ? 15.065 -14.349 12.281 1.00 82.56 539 PRO A C 1
ATOM 4384 O O . PRO A 1 539 ? 15.337 -15.541 12.142 1.00 82.56 539 PRO A O 1
ATOM 4387 N N . ASP A 1 540 ? 15.923 -13.463 12.775 1.00 91.88 540 ASP A N 1
ATOM 4388 C CA . ASP A 1 540 ? 17.299 -13.796 13.136 1.00 91.88 540 ASP A CA 1
ATOM 4389 C C . ASP A 1 540 ? 17.390 -14.923 14.186 1.00 91.88 540 ASP A C 1
ATOM 4391 O O . ASP A 1 540 ? 16.515 -15.081 15.045 1.00 91.88 540 ASP A O 1
ATOM 4395 N N . ASN A 1 541 ? 18.519 -15.640 14.159 1.00 94.25 541 ASN A N 1
ATOM 4396 C CA . ASN A 1 541 ? 18.855 -16.852 14.914 1.00 94.25 541 ASN A CA 1
ATOM 4397 C C . ASN A 1 541 ? 18.220 -18.135 14.351 1.00 94.25 541 ASN A C 1
ATOM 4399 O O . ASN A 1 541 ? 18.029 -18.269 13.143 1.00 94.25 541 ASN A O 1
ATOM 4403 N N . ASN A 1 542 ? 18.012 -19.130 15.213 1.00 94.38 542 ASN A N 1
ATOM 4404 C CA . ASN A 1 542 ? 17.673 -20.486 14.809 1.00 94.38 542 ASN A CA 1
ATOM 4405 C C . ASN A 1 542 ? 16.235 -20.557 14.280 1.00 94.38 542 ASN A C 1
ATOM 4407 O O . ASN A 1 542 ? 15.298 -20.065 14.913 1.00 94.38 542 ASN A O 1
ATOM 4411 N N . ASN A 1 543 ? 16.068 -21.218 13.142 1.00 90.50 543 ASN A N 1
ATOM 4412 C CA . ASN A 1 543 ? 14.786 -21.506 12.523 1.00 90.50 543 ASN A CA 1
ATOM 4413 C C . ASN A 1 543 ? 14.733 -22.961 12.034 1.00 90.50 543 ASN A C 1
ATOM 4415 O O . ASN A 1 543 ? 15.776 -23.558 11.762 1.00 90.50 543 ASN A O 1
ATOM 4419 N N . PRO A 1 544 ? 13.528 -23.538 11.891 1.00 85.94 544 PRO A N 1
ATOM 4420 C CA . PRO A 1 544 ? 13.369 -24.895 11.380 1.00 85.94 544 PRO A CA 1
ATOM 4421 C C . PRO A 1 544 ? 13.953 -25.039 9.975 1.00 85.94 544 PRO A C 1
ATOM 4423 O O . PRO A 1 544 ? 13.759 -24.158 9.137 1.00 85.94 544 PRO A O 1
ATOM 4426 N N . TYR A 1 545 ? 14.610 -26.166 9.701 1.00 86.88 545 TYR A N 1
ATOM 4427 C CA . TYR A 1 545 ? 15.041 -26.491 8.345 1.00 86.88 545 TYR A CA 1
ATOM 4428 C C . TYR A 1 545 ? 13.804 -26.755 7.451 1.00 86.88 545 TYR A C 1
ATOM 4430 O O . TYR A 1 545 ? 13.008 -27.652 7.763 1.00 86.88 545 TYR A O 1
ATOM 4438 N N . PRO A 1 546 ? 13.616 -26.018 6.337 1.00 76.38 546 PRO A N 1
ATOM 4439 C CA . PRO A 1 546 ? 12.488 -26.210 5.423 1.00 76.38 546 PRO A CA 1
ATOM 4440 C C . PRO A 1 546 ? 12.395 -27.647 4.890 1.00 76.38 546 PRO A C 1
ATOM 4442 O O . PRO A 1 546 ? 13.368 -28.204 4.398 1.00 76.38 546 PRO A O 1
ATOM 4445 N N . GLY A 1 547 ? 11.223 -28.276 5.011 1.00 73.31 547 GLY A N 1
ATOM 4446 C CA . GLY A 1 547 ? 11.010 -29.658 4.555 1.00 73.31 547 GLY A CA 1
ATOM 4447 C C . GLY A 1 547 ? 11.592 -30.751 5.466 1.00 73.31 547 GLY A C 1
ATOM 4448 O O . GLY A 1 547 ? 11.343 -31.927 5.217 1.00 73.31 547 GLY A O 1
ATOM 4449 N N . LYS A 1 548 ? 12.297 -30.398 6.553 1.00 77.94 548 LYS A N 1
ATOM 4450 C CA . LYS A 1 548 ? 12.839 -31.348 7.549 1.00 77.94 548 LYS A CA 1
ATOM 4451 C C . LYS A 1 548 ? 12.383 -31.009 8.973 1.00 77.94 548 LYS A C 1
ATOM 4453 O O . LYS A 1 548 ? 13.182 -30.982 9.907 1.00 77.94 548 LYS A O 1
ATOM 4458 N N . LEU A 1 549 ? 11.081 -30.749 9.132 1.00 73.19 549 LEU A N 1
ATOM 4459 C CA . LEU A 1 549 ? 10.472 -30.304 10.397 1.00 73.19 549 LEU A CA 1
ATOM 4460 C C . LEU A 1 549 ? 10.603 -31.315 11.549 1.00 73.19 549 LEU A C 1
ATOM 4462 O O . LEU A 1 549 ? 10.545 -30.909 12.704 1.00 73.19 549 LEU A O 1
ATOM 4466 N N . ASP A 1 550 ? 10.788 -32.601 11.241 1.00 79.69 550 ASP A N 1
ATOM 4467 C CA . ASP A 1 550 ? 10.972 -33.677 12.222 1.00 79.69 550 ASP A CA 1
ATOM 4468 C C . ASP A 1 550 ? 12.411 -34.235 12.209 1.00 79.69 550 ASP A C 1
ATOM 4470 O O . ASP A 1 550 ? 12.634 -35.445 12.174 1.00 79.69 550 ASP A O 1
ATOM 4474 N N . SER A 1 551 ? 13.410 -33.347 12.190 1.00 83.56 551 SER A N 1
ATOM 4475 C CA . SER A 1 551 ? 14.833 -33.716 12.143 1.00 83.56 551 SER A CA 1
ATOM 4476 C C . SER A 1 551 ? 15.681 -32.973 13.179 1.00 83.56 551 SER A C 1
ATOM 4478 O O . SER A 1 551 ? 15.214 -32.075 13.880 1.00 83.56 551 SER A O 1
ATOM 4480 N N . GLU A 1 552 ? 16.950 -33.355 13.290 1.00 88.94 552 GLU A N 1
ATOM 4481 C CA . GLU A 1 552 ? 17.968 -32.646 14.063 1.00 88.94 552 GLU A CA 1
ATOM 4482 C C . GLU A 1 552 ? 18.387 -31.309 13.429 1.00 88.94 552 GLU A C 1
ATOM 4484 O O . GLU A 1 552 ? 18.985 -30.478 14.110 1.00 88.94 552 GLU A O 1
ATOM 4489 N N . TYR A 1 553 ? 18.082 -31.084 12.147 1.00 90.19 553 TYR A N 1
ATOM 4490 C CA . TYR A 1 553 ? 18.599 -29.952 11.384 1.00 90.19 553 TYR A CA 1
ATOM 4491 C C . TYR A 1 553 ? 17.818 -28.658 11.622 1.00 90.19 553 TYR A C 1
ATOM 4493 O O . TYR A 1 553 ? 16.586 -28.623 11.624 1.00 90.19 553 TYR A O 1
ATOM 4501 N N . TYR A 1 554 ? 18.558 -27.560 11.720 1.00 92.69 554 TYR A N 1
ATOM 4502 C CA . TYR A 1 554 ? 18.027 -26.205 11.751 1.00 92.69 554 TYR A CA 1
ATOM 4503 C C . TYR A 1 554 ? 18.927 -25.253 10.968 1.00 92.69 554 TYR A C 1
ATOM 4505 O O . TYR A 1 554 ? 20.057 -25.570 10.601 1.00 92.69 554 TYR A O 1
ATOM 4513 N N . ILE A 1 555 ? 18.401 -24.072 10.680 1.00 94.06 555 ILE A N 1
ATOM 4514 C CA . ILE A 1 555 ? 19.106 -23.018 9.956 1.00 94.06 555 ILE A CA 1
ATOM 4515 C C . ILE A 1 555 ? 19.277 -21.813 10.863 1.00 94.06 555 ILE A C 1
ATOM 4517 O O . ILE A 1 555 ? 18.376 -21.471 11.629 1.00 94.06 555 ILE A O 1
ATOM 4521 N N . LYS A 1 556 ? 20.426 -21.152 10.786 1.00 94.75 556 LYS A N 1
ATOM 4522 C CA . LYS A 1 556 ? 20.661 -19.896 11.490 1.00 94.75 556 LYS A CA 1
ATOM 4523 C C . LYS A 1 556 ? 20.518 -18.747 10.511 1.00 94.75 556 LYS A C 1
ATOM 4525 O O . LYS A 1 556 ? 21.224 -18.686 9.504 1.00 94.75 556 LYS A O 1
ATOM 4530 N N . CYS A 1 557 ? 19.607 -17.840 10.827 1.00 94.50 557 CYS A N 1
ATOM 4531 C CA . CYS A 1 557 ? 19.304 -16.679 10.013 1.00 94.50 557 CYS A CA 1
ATOM 4532 C C . CYS A 1 557 ? 19.943 -15.421 10.598 1.00 94.50 557 CYS A C 1
ATOM 4534 O O . CYS A 1 557 ? 19.983 -15.239 11.816 1.00 94.50 557 CYS A O 1
ATOM 4536 N N . TYR A 1 558 ? 20.427 -14.537 9.736 1.00 94.06 558 TYR A N 1
ATOM 4537 C CA . TYR A 1 558 ? 20.820 -13.187 10.124 1.00 94.06 558 TYR A CA 1
ATOM 4538 C C . TYR A 1 558 ? 20.553 -12.223 8.968 1.00 94.06 558 TYR A C 1
ATOM 4540 O O . TYR A 1 558 ? 21.107 -12.395 7.883 1.00 94.06 558 TYR A O 1
ATOM 4548 N N . ARG A 1 559 ? 19.680 -11.229 9.180 1.00 87.94 559 ARG A N 1
ATOM 4549 C CA . ARG A 1 559 ? 19.237 -10.250 8.168 1.00 87.94 559 ARG A CA 1
ATOM 4550 C C . ARG A 1 559 ? 18.825 -10.920 6.846 1.00 87.94 559 ARG A C 1
ATOM 4552 O O . ARG A 1 559 ? 19.402 -10.635 5.796 1.00 87.94 559 ARG A O 1
ATOM 4559 N N . ASN A 1 560 ? 17.844 -11.826 6.921 1.00 86.50 560 ASN A N 1
ATOM 4560 C CA . ASN A 1 560 ? 17.298 -12.625 5.807 1.00 86.50 560 ASN A CA 1
ATOM 4561 C C . ASN A 1 560 ? 18.264 -13.623 5.136 1.00 86.50 560 ASN A C 1
ATOM 4563 O O . ASN A 1 560 ? 17.875 -14.272 4.167 1.00 86.50 560 ASN A O 1
ATOM 4567 N N . ARG A 1 561 ? 19.492 -13.795 5.639 1.00 91.06 561 ARG A N 1
ATOM 4568 C CA . ARG A 1 561 ? 20.478 -14.734 5.082 1.00 91.06 561 ARG A CA 1
ATOM 4569 C C . ARG A 1 561 ? 20.651 -15.963 5.944 1.00 91.06 561 ARG A C 1
ATOM 4571 O O . ARG A 1 561 ? 20.740 -15.861 7.166 1.00 91.06 561 ARG A O 1
ATOM 4578 N N . THR A 1 562 ? 20.768 -17.107 5.288 1.00 91.88 562 THR A N 1
ATOM 4579 C CA . THR A 1 562 ? 21.188 -18.369 5.897 1.00 91.88 562 THR A CA 1
ATOM 4580 C C . THR A 1 562 ? 22.681 -18.288 6.163 1.00 91.88 562 THR A C 1
ATOM 4582 O O . THR A 1 562 ? 23.471 -18.375 5.226 1.00 91.88 562 THR A O 1
ATOM 4585 N N . VAL A 1 563 ? 23.078 -18.061 7.413 1.00 94.19 563 VAL A N 1
ATOM 4586 C CA . VAL A 1 563 ? 24.497 -17.943 7.787 1.00 94.19 563 VAL A CA 1
ATOM 4587 C C . VAL A 1 563 ? 25.113 -19.285 8.176 1.00 94.19 563 VAL A C 1
ATOM 4589 O O . VAL A 1 563 ? 26.319 -19.460 8.024 1.00 94.19 563 VAL A O 1
ATOM 4592 N N . SER A 1 564 ? 24.300 -20.244 8.622 1.00 91.75 564 SER A N 1
ATOM 4593 C CA . SER A 1 564 ? 24.717 -21.633 8.838 1.00 91.75 564 SER A CA 1
ATOM 4594 C C . SER A 1 564 ? 23.535 -22.600 8.740 1.00 91.75 564 SER A C 1
ATOM 4596 O O . SER A 1 564 ? 22.381 -22.236 8.984 1.00 91.75 564 SER A O 1
ATOM 4598 N N . VAL A 1 565 ? 23.844 -23.846 8.379 1.00 90.69 565 VAL A N 1
ATOM 4599 C CA . VAL A 1 565 ? 22.985 -25.015 8.593 1.00 90.69 565 VAL A CA 1
ATOM 4600 C C . VAL A 1 565 ? 23.631 -25.802 9.726 1.00 90.69 565 VAL A C 1
ATOM 4602 O O . VAL A 1 565 ? 24.805 -26.154 9.635 1.00 90.69 565 VAL A O 1
ATOM 4605 N N . GLU A 1 566 ? 22.889 -26.047 10.796 1.00 92.38 566 GLU A N 1
ATOM 4606 C CA . GLU A 1 566 ? 23.377 -26.713 12.003 1.00 92.38 566 GLU A CA 1
ATOM 4607 C C . GLU A 1 566 ? 22.477 -27.907 12.346 1.00 92.38 566 GLU A C 1
ATOM 4609 O O . GLU A 1 566 ? 21.394 -28.080 11.781 1.00 92.38 566 GLU A O 1
ATOM 4614 N N . ALA A 1 567 ? 22.947 -28.766 13.248 1.00 90.38 567 ALA A N 1
ATOM 4615 C CA . ALA A 1 567 ? 22.214 -29.935 13.709 1.00 90.38 567 ALA A CA 1
ATOM 4616 C C . ALA A 1 567 ? 22.301 -30.057 15.231 1.00 90.38 567 ALA A C 1
ATOM 4618 O O . ALA A 1 567 ? 23.355 -29.846 15.831 1.00 90.38 567 ALA A O 1
ATOM 4619 N N . CYS A 1 568 ? 21.188 -30.429 15.852 1.00 87.56 568 CYS A N 1
ATOM 4620 C CA . CYS A 1 568 ? 21.149 -30.841 17.244 1.00 87.56 568 CYS A CA 1
ATOM 4621 C C . CYS A 1 568 ? 21.944 -32.140 17.428 1.00 87.56 568 CYS A C 1
ATOM 4623 O O . CYS A 1 568 ? 21.847 -33.056 16.617 1.00 87.56 568 CYS A O 1
ATOM 4625 N N . GLN A 1 569 ? 22.735 -32.225 18.499 1.00 83.56 569 GLN A N 1
ATOM 4626 C CA . GLN A 1 569 ? 23.688 -33.327 18.675 1.00 83.56 569 GLN A CA 1
ATOM 4627 C C . GLN A 1 569 ? 23.004 -34.687 18.879 1.00 83.56 569 GLN A C 1
ATOM 4629 O O . GLN A 1 569 ? 23.366 -35.665 18.234 1.00 83.56 569 GLN A O 1
ATOM 4634 N N . VAL A 1 570 ? 22.016 -34.750 19.777 1.00 78.25 570 VAL A N 1
ATOM 4635 C CA . VAL A 1 570 ? 21.360 -36.010 20.188 1.00 78.25 570 VAL A CA 1
ATOM 4636 C C . VAL A 1 570 ? 19.837 -35.938 20.199 1.00 78.25 570 VAL A C 1
ATOM 4638 O O . VAL A 1 570 ? 19.163 -36.915 20.517 1.00 78.25 570 VAL A O 1
ATOM 4641 N N . SER A 1 571 ? 19.270 -34.784 19.868 1.00 82.56 571 SER A N 1
ATOM 4642 C CA . SER A 1 571 ? 17.833 -34.531 19.911 1.00 82.56 571 SER A CA 1
ATOM 4643 C C . SER A 1 571 ? 17.334 -33.962 18.590 1.00 82.56 571 SER A C 1
ATOM 4645 O O . SER A 1 571 ? 18.114 -33.625 17.702 1.00 82.56 571 SER A O 1
ATOM 4647 N N . LYS A 1 572 ? 16.012 -33.889 18.435 1.00 87.75 572 LYS A N 1
ATOM 4648 C CA . LYS A 1 572 ? 15.399 -33.182 17.307 1.00 87.75 572 LYS A CA 1
ATOM 4649 C C . LYS A 1 572 ? 15.339 -31.687 17.603 1.00 87.75 572 LYS A C 1
ATOM 4651 O O . LYS A 1 572 ? 15.220 -31.278 18.762 1.00 87.75 572 LYS A O 1
ATOM 4656 N N . TYR A 1 573 ? 15.386 -30.871 16.560 1.00 89.31 573 TYR A N 1
ATOM 4657 C CA . TYR A 1 573 ? 15.148 -29.444 16.700 1.00 89.31 573 TYR A CA 1
ATOM 4658 C C . TYR A 1 573 ? 13.663 -29.189 16.984 1.00 89.31 573 TYR A C 1
ATOM 4660 O O . TYR A 1 573 ? 12.803 -29.805 16.360 1.00 89.31 573 TYR A O 1
ATOM 4668 N N . ASN A 1 574 ? 13.344 -28.296 17.925 1.00 83.69 574 ASN A N 1
ATOM 4669 C CA . ASN A 1 574 ? 11.968 -27.930 18.252 1.00 83.69 574 ASN A CA 1
ATOM 4670 C C . ASN A 1 574 ? 11.599 -26.587 17.587 1.00 83.69 574 ASN A C 1
ATOM 4672 O O . ASN A 1 574 ? 12.066 -25.533 18.032 1.00 83.69 574 ASN A O 1
ATOM 4676 N N . PRO A 1 575 ? 10.717 -26.584 16.566 1.00 83.25 575 PRO A N 1
ATOM 4677 C CA . PRO A 1 575 ? 10.301 -25.365 15.874 1.00 83.25 575 PRO A CA 1
ATOM 4678 C C . PRO A 1 575 ? 9.611 -24.324 16.757 1.00 83.25 575 PRO A C 1
ATOM 4680 O O . PRO A 1 575 ? 9.717 -23.130 16.482 1.00 83.25 575 PRO A O 1
ATOM 4683 N N . ALA A 1 576 ? 8.897 -24.762 17.799 1.00 80.56 576 ALA A N 1
ATOM 4684 C CA . ALA A 1 576 ? 8.116 -23.881 18.661 1.00 80.56 576 ALA A CA 1
ATOM 4685 C C . ALA A 1 576 ? 9.006 -23.097 19.633 1.00 80.56 576 ALA A C 1
ATOM 4687 O O . ALA A 1 576 ? 8.782 -21.908 19.850 1.00 80.56 576 ALA A O 1
ATOM 4688 N N . THR A 1 577 ? 10.028 -23.748 20.195 1.00 84.75 577 THR A N 1
ATOM 4689 C CA . THR A 1 577 ? 10.977 -23.115 21.129 1.00 84.75 577 THR A CA 1
ATOM 4690 C C . THR A 1 577 ? 12.221 -22.563 20.437 1.00 84.75 577 THR A C 1
ATOM 4692 O O . THR A 1 577 ? 12.972 -21.806 21.047 1.00 84.75 577 THR A O 1
ATOM 4695 N N . ARG A 1 578 ? 12.437 -22.918 19.163 1.00 86.56 578 ARG A N 1
ATOM 4696 C CA . ARG A 1 578 ? 13.624 -22.590 18.356 1.00 86.56 578 ARG A CA 1
ATOM 4697 C C . ARG A 1 578 ? 14.949 -23.087 18.926 1.00 86.56 578 ARG A C 1
ATOM 4699 O O . ARG A 1 578 ? 16.015 -22.530 18.650 1.00 86.56 578 ARG A O 1
ATOM 4706 N N . GLN A 1 579 ? 14.887 -24.157 19.700 1.00 88.19 579 GLN A N 1
ATOM 4707 C CA . GLN A 1 579 ? 16.025 -24.759 20.376 1.00 88.19 579 GLN A CA 1
ATOM 4708 C C . GLN A 1 579 ? 16.035 -26.264 20.125 1.00 88.19 579 GLN A C 1
ATOM 4710 O O . GLN A 1 579 ? 15.024 -26.851 19.735 1.00 88.19 579 GLN A O 1
ATOM 4715 N N . CYS A 1 580 ? 17.182 -26.896 20.352 1.00 87.50 580 CYS A N 1
ATOM 4716 C CA . CYS A 1 580 ? 17.242 -28.349 20.403 1.00 87.50 580 CYS A CA 1
ATOM 4717 C C . CYS A 1 580 ? 16.364 -28.852 21.546 1.00 87.50 580 CYS A C 1
ATOM 4719 O O . CYS A 1 580 ? 16.375 -28.281 22.635 1.00 87.50 580 CYS A O 1
ATOM 4721 N N . SER A 1 581 ? 15.573 -29.892 21.284 1.00 84.12 581 SER A N 1
ATOM 4722 C CA . SER A 1 581 ? 14.747 -30.495 22.322 1.00 84.12 581 SER A CA 1
ATOM 4723 C C . SER A 1 581 ? 15.632 -31.030 23.447 1.00 84.12 581 SER A C 1
ATOM 4725 O O . SER A 1 581 ? 16.704 -31.579 23.191 1.00 84.12 581 SER A O 1
ATOM 4727 N N . GLU A 1 582 ? 15.164 -30.903 24.683 1.00 78.31 582 GLU A N 1
ATOM 4728 C CA . GLU A 1 582 ? 15.790 -31.538 25.846 1.00 78.31 582 GLU A CA 1
ATOM 4729 C C . GLU A 1 582 ? 15.622 -33.068 25.809 1.00 78.31 582 GLU A C 1
ATOM 4731 O O . GLU A 1 582 ? 16.410 -33.800 26.398 1.00 78.31 582 GLU A O 1
ATOM 4736 N N . ASN A 1 583 ? 14.639 -33.577 25.056 1.00 77.50 583 ASN A N 1
ATOM 4737 C CA . ASN A 1 583 ? 14.419 -35.009 24.906 1.00 77.50 583 ASN A CA 1
ATOM 4738 C C . ASN A 1 583 ? 15.370 -35.603 23.860 1.00 77.50 583 ASN A C 1
ATOM 4740 O O . ASN A 1 583 ? 15.308 -35.274 22.671 1.00 77.50 583 ASN A O 1
ATOM 4744 N N . VAL A 1 584 ? 16.212 -36.534 24.304 1.00 75.69 584 VAL A N 1
ATOM 4745 C CA . VAL A 1 584 ? 17.101 -37.318 23.440 1.00 75.69 584 VAL A CA 1
ATOM 4746 C C . VAL A 1 584 ? 16.280 -38.153 22.452 1.00 75.69 584 VAL A C 1
ATOM 4748 O O . VAL A 1 584 ? 15.346 -38.858 22.834 1.00 75.69 584 VAL A O 1
ATOM 4751 N N . SER A 1 585 ? 16.634 -38.072 21.168 1.00 78.75 585 SER A N 1
ATOM 4752 C CA . SER A 1 585 ? 16.022 -38.851 20.092 1.00 78.75 585 SER A CA 1
ATOM 4753 C C . SER A 1 585 ? 16.865 -40.101 19.836 1.00 78.75 585 SER A C 1
ATOM 4755 O O . SER A 1 585 ? 18.013 -39.963 19.407 1.00 78.75 585 SER A O 1
ATOM 4757 N N . PRO A 1 586 ? 16.322 -41.319 20.007 1.00 74.62 586 PRO A N 1
ATOM 4758 C CA . PRO A 1 586 ? 17.103 -42.553 19.855 1.00 74.62 586 PRO A CA 1
ATOM 4759 C C . PRO A 1 586 ? 17.685 -42.712 18.447 1.00 74.62 586 PRO A C 1
ATOM 4761 O O . PRO A 1 586 ? 18.787 -43.227 18.266 1.00 74.62 586 PRO A O 1
ATOM 4764 N N . VAL A 1 587 ? 16.959 -42.210 17.442 1.00 77.38 587 VAL A N 1
ATOM 4765 C CA . VAL A 1 587 ? 17.374 -42.219 16.034 1.00 77.38 587 VAL A CA 1
ATOM 4766 C C . VAL A 1 587 ? 18.555 -41.274 15.794 1.00 77.38 587 VAL A C 1
ATOM 4768 O O . VAL A 1 587 ? 19.529 -41.668 15.151 1.00 77.38 587 VAL A O 1
ATOM 4771 N N . VAL A 1 588 ? 18.493 -40.049 16.331 1.00 80.81 588 VAL A N 1
ATOM 4772 C CA . VAL A 1 588 ? 19.560 -39.041 16.173 1.00 80.81 588 VAL A CA 1
ATOM 4773 C C . VAL A 1 588 ? 20.797 -39.462 16.963 1.00 80.81 588 VAL A C 1
ATOM 4775 O O . VAL A 1 588 ? 21.896 -39.459 16.419 1.00 80.81 588 VAL A O 1
ATOM 4778 N N . LEU A 1 589 ? 20.613 -39.927 18.202 1.00 78.31 589 LEU A N 1
ATOM 4779 C CA . LEU A 1 589 ? 21.688 -40.455 19.039 1.00 78.31 589 LEU A CA 1
ATOM 4780 C C . LEU A 1 589 ? 22.394 -41.650 18.384 1.00 78.31 589 LEU A C 1
ATOM 4782 O O . LEU A 1 589 ? 23.620 -41.701 18.354 1.00 78.31 589 LEU A O 1
ATOM 4786 N N . GLY A 1 590 ? 21.640 -42.589 17.805 1.00 75.94 590 GLY A N 1
ATOM 4787 C CA . GLY A 1 590 ? 22.228 -43.728 17.101 1.00 75.94 590 GLY A CA 1
ATOM 4788 C C . GLY A 1 590 ? 23.034 -43.326 15.868 1.00 75.94 590 GLY A C 1
ATOM 4789 O O . GLY A 1 590 ? 24.067 -43.931 15.595 1.00 75.94 590 GLY A O 1
ATOM 4790 N N . LYS A 1 591 ? 22.600 -42.295 15.132 1.00 80.88 591 LYS A N 1
ATOM 4791 C CA . LYS A 1 591 ? 23.392 -41.716 14.037 1.00 80.88 591 LYS A CA 1
ATOM 4792 C C . LYS A 1 591 ? 24.671 -41.071 14.568 1.00 80.88 591 LYS A C 1
ATOM 4794 O O . LYS A 1 591 ? 25.749 -41.441 14.120 1.00 80.88 591 LYS A O 1
ATOM 4799 N N . PHE A 1 592 ? 24.555 -40.210 15.578 1.00 81.25 592 PHE A N 1
ATOM 4800 C CA . PHE A 1 592 ? 25.696 -39.548 16.204 1.00 81.25 592 PHE A CA 1
ATOM 4801 C C . PHE A 1 592 ? 26.753 -40.548 16.695 1.00 81.25 592 PHE A C 1
ATOM 4803 O O . PHE A 1 592 ? 27.936 -40.361 16.421 1.00 81.25 592 PHE A O 1
ATOM 4810 N N . CYS A 1 593 ? 26.339 -41.627 17.366 1.00 77.44 593 CYS A N 1
ATOM 4811 C CA . CYS A 1 593 ? 27.255 -42.645 17.878 1.00 77.44 593 CYS A CA 1
ATOM 4812 C C . CYS A 1 593 ? 27.908 -43.505 16.791 1.00 77.44 593 CYS A C 1
ATOM 4814 O O . CYS A 1 593 ? 29.026 -43.968 16.992 1.00 77.44 593 CYS A O 1
ATOM 4816 N N . ARG A 1 594 ? 27.257 -43.719 15.639 1.00 81.06 594 ARG A N 1
ATOM 4817 C CA . ARG A 1 594 ? 27.912 -44.372 14.491 1.00 81.06 594 ARG A CA 1
ATOM 4818 C C . ARG A 1 594 ? 29.024 -43.504 13.916 1.00 81.06 594 ARG A C 1
ATOM 4820 O O . ARG A 1 594 ? 30.084 -44.025 13.588 1.00 81.06 594 ARG A O 1
ATOM 4827 N N . ASP A 1 595 ? 28.776 -42.201 13.831 1.00 79.69 595 ASP A N 1
ATOM 4828 C CA . ASP A 1 595 ? 29.736 -41.240 13.287 1.00 79.69 595 ASP A CA 1
ATOM 4829 C C . ASP A 1 595 ? 30.853 -40.916 14.302 1.00 79.69 595 ASP A C 1
ATOM 4831 O O . ASP A 1 595 ? 31.960 -40.550 13.915 1.00 79.69 595 ASP A O 1
ATOM 4835 N N . ASN A 1 596 ? 30.583 -41.089 15.603 1.00 81.69 596 ASN A N 1
ATOM 4836 C CA . ASN A 1 596 ? 31.495 -40.783 16.707 1.00 81.69 596 ASN A CA 1
ATOM 4837 C C . ASN A 1 596 ? 31.548 -41.941 17.728 1.00 81.69 596 ASN A C 1
ATOM 4839 O O . ASN A 1 596 ? 31.046 -41.814 18.850 1.00 81.69 596 ASN A O 1
ATOM 4843 N N . PRO A 1 597 ? 32.166 -43.082 17.374 1.00 80.75 597 PRO A N 1
ATOM 4844 C CA . PRO A 1 597 ? 32.085 -44.313 18.161 1.00 80.75 597 PRO A CA 1
ATOM 4845 C C . PRO A 1 597 ? 32.751 -44.217 19.535 1.00 80.75 597 PRO A C 1
ATOM 4847 O O . PRO A 1 597 ? 32.465 -45.035 20.390 1.00 80.75 597 PRO A O 1
ATOM 4850 N N . THR A 1 598 ? 33.614 -43.230 19.786 1.00 81.19 598 THR A N 1
ATOM 4851 C CA . THR A 1 598 ? 34.294 -43.060 21.082 1.00 81.19 598 THR A CA 1
ATOM 4852 C C . THR A 1 598 ? 33.684 -41.966 21.960 1.00 81.19 598 THR A C 1
ATOM 4854 O O . THR A 1 598 ? 34.221 -41.655 23.023 1.00 81.19 598 THR A O 1
ATOM 4857 N N . SER A 1 599 ? 32.609 -41.310 21.512 1.00 80.69 599 SER A N 1
ATOM 4858 C CA . SER A 1 599 ? 32.048 -40.161 22.221 1.00 80.69 599 SER A CA 1
ATOM 4859 C C . SER A 1 599 ? 31.273 -40.558 23.474 1.00 80.69 599 SER A C 1
ATOM 4861 O O . SER A 1 599 ? 30.504 -41.521 23.495 1.00 80.69 599 SER A O 1
ATOM 4863 N N . ILE A 1 600 ? 31.448 -39.737 24.508 1.00 79.19 600 ILE A N 1
ATOM 4864 C CA . ILE A 1 600 ? 30.666 -39.736 25.740 1.00 79.19 600 ILE A CA 1
ATOM 4865 C C . ILE A 1 600 ? 29.901 -38.417 25.761 1.00 79.19 600 ILE A C 1
ATOM 4867 O O . ILE A 1 600 ? 30.509 -37.349 25.688 1.00 79.19 600 ILE A O 1
ATOM 4871 N N . ILE A 1 601 ? 28.577 -38.492 25.818 1.00 77.75 601 ILE A N 1
ATOM 4872 C CA . ILE A 1 601 ? 27.695 -37.329 25.715 1.00 77.75 601 ILE A CA 1
ATOM 4873 C C . ILE A 1 601 ? 27.015 -37.148 27.071 1.00 77.75 601 ILE A C 1
ATOM 4875 O O . ILE A 1 601 ? 26.457 -38.114 27.578 1.00 77.75 601 ILE A O 1
ATOM 4879 N N . PRO A 1 602 ? 27.039 -35.963 27.693 1.00 69.19 602 PRO A N 1
ATOM 4880 C CA . PRO A 1 602 ? 26.264 -35.733 28.908 1.00 69.19 602 PRO A CA 1
ATOM 4881 C C . PRO A 1 602 ? 24.761 -35.770 28.591 1.00 69.19 602 PRO A C 1
ATOM 4883 O O . PRO A 1 602 ? 24.325 -35.217 27.579 1.00 69.19 602 PRO A O 1
ATOM 4886 N N . ASP A 1 603 ? 23.957 -36.415 29.439 1.00 67.12 603 ASP A N 1
ATOM 4887 C CA . ASP A 1 603 ? 22.499 -36.353 29.310 1.00 67.12 603 ASP A CA 1
ATOM 4888 C C . ASP A 1 603 ? 22.015 -34.931 29.682 1.00 67.12 603 ASP A C 1
ATOM 4890 O O . ASP A 1 603 ? 22.352 -34.429 30.759 1.00 67.12 603 ASP A O 1
ATOM 4894 N N . PRO A 1 604 ? 21.251 -34.253 28.802 1.00 60.19 604 PRO A N 1
ATOM 4895 C CA . PRO A 1 604 ? 20.846 -32.860 29.001 1.00 60.19 604 PRO A CA 1
ATOM 4896 C C . PRO A 1 604 ? 19.845 -32.659 30.150 1.00 60.19 604 PRO A C 1
ATOM 4898 O O . PRO A 1 604 ? 19.654 -31.527 30.591 1.00 60.19 604 PRO A O 1
ATOM 4901 N N . VAL A 1 605 ? 19.208 -33.728 30.636 1.00 62.56 605 VAL A N 1
ATOM 4902 C CA . VAL A 1 605 ? 18.174 -33.691 31.681 1.00 62.56 605 VAL A CA 1
ATOM 4903 C C . VAL A 1 605 ? 18.653 -34.370 32.971 1.00 62.56 605 VAL A C 1
ATOM 4905 O O . VAL A 1 605 ? 18.165 -34.046 34.055 1.00 62.56 605 VAL A O 1
ATOM 4908 N N . ASN A 1 606 ? 19.623 -35.290 32.897 1.00 66.56 606 ASN A N 1
ATOM 4909 C CA . ASN A 1 606 ? 20.120 -36.037 34.053 1.00 66.56 606 ASN A CA 1
ATOM 4910 C C . ASN A 1 606 ? 21.653 -36.159 34.087 1.00 66.56 606 ASN A C 1
ATOM 4912 O O . ASN A 1 606 ? 22.228 -37.076 33.517 1.00 66.56 606 ASN A O 1
ATOM 4916 N N . TYR A 1 607 ? 22.311 -35.318 34.886 1.00 66.88 607 TYR A N 1
ATOM 4917 C CA . TYR A 1 607 ? 23.774 -35.297 35.063 1.00 66.88 607 TYR A CA 1
ATOM 4918 C C . TYR A 1 607 ? 24.410 -36.596 35.598 1.00 66.88 607 TYR A C 1
ATOM 4920 O O . TYR A 1 607 ? 25.629 -36.755 35.524 1.00 66.88 607 TYR A O 1
ATOM 4928 N N . GLY A 1 608 ? 23.607 -37.515 36.145 1.00 66.06 608 GLY A N 1
ATOM 4929 C CA . GLY A 1 608 ? 24.042 -38.852 36.550 1.00 66.06 608 GLY A CA 1
ATOM 4930 C C . GLY A 1 608 ? 23.987 -39.879 35.418 1.00 66.06 608 GLY A C 1
ATOM 4931 O O . GLY A 1 608 ? 24.301 -41.045 35.651 1.00 66.06 608 GLY A O 1
ATOM 4932 N N . ARG A 1 609 ? 23.573 -39.478 34.210 1.00 70.19 609 ARG A N 1
ATOM 4933 C CA . ARG A 1 609 ? 23.448 -40.328 33.027 1.00 70.19 609 ARG A CA 1
ATOM 4934 C C . ARG A 1 609 ? 24.210 -39.751 31.842 1.00 70.19 609 ARG A C 1
ATOM 4936 O O . ARG A 1 609 ? 24.401 -38.544 31.724 1.00 70.19 609 ARG A O 1
ATOM 4943 N N . TYR A 1 610 ? 24.657 -40.630 30.955 1.00 71.25 610 TYR A N 1
ATOM 4944 C CA . TYR A 1 610 ? 25.376 -40.235 29.749 1.00 71.25 610 TYR A CA 1
ATOM 4945 C C . TYR A 1 610 ? 25.240 -41.296 28.657 1.00 71.25 610 TYR A C 1
ATOM 4947 O O . TYR A 1 610 ? 25.390 -42.490 28.935 1.00 71.25 610 TYR A O 1
ATOM 4955 N N . PRO A 1 611 ? 24.969 -40.906 27.403 1.00 73.50 611 PRO A N 1
ATOM 4956 C CA . PRO A 1 611 ? 25.219 -41.802 26.289 1.00 73.50 611 PRO A CA 1
ATOM 4957 C C . PRO A 1 611 ? 26.715 -42.109 26.098 1.00 73.50 611 PRO A C 1
ATOM 4959 O O . PRO A 1 611 ? 27.531 -41.192 26.009 1.00 73.50 611 PRO A O 1
ATOM 4962 N N . ASN A 1 612 ? 27.077 -43.392 26.007 1.00 79.06 612 ASN A N 1
ATOM 4963 C CA . ASN A 1 612 ? 28.423 -43.860 25.661 1.00 79.06 612 ASN A CA 1
ATOM 4964 C C . ASN A 1 612 ? 28.392 -44.645 24.348 1.00 79.06 612 ASN A C 1
ATOM 4966 O O . ASN A 1 612 ? 27.899 -45.772 24.298 1.00 79.06 612 ASN A O 1
ATOM 4970 N N . CYS A 1 613 ? 28.958 -44.060 23.296 1.00 76.69 613 CYS A N 1
ATOM 4971 C CA . CYS A 1 613 ? 28.968 -44.654 21.963 1.00 76.69 613 CYS A CA 1
ATOM 4972 C C . CYS A 1 613 ? 29.962 -45.826 21.820 1.00 76.69 613 CYS A C 1
ATOM 4974 O O . CYS A 1 613 ? 29.854 -46.591 20.864 1.00 76.69 613 CYS A O 1
ATOM 4976 N N . SER A 1 614 ? 30.885 -45.995 22.780 1.00 76.56 614 SER A N 1
ATOM 4977 C CA . SER A 1 614 ? 31.998 -46.962 22.706 1.00 76.56 614 SER A CA 1
ATOM 4978 C C . SER A 1 614 ? 31.623 -48.381 23.115 1.00 76.56 614 SER A C 1
ATOM 4980 O O . SER A 1 614 ? 32.450 -49.285 23.000 1.00 76.56 614 SER A O 1
ATOM 4982 N N . ASP A 1 615 ? 30.419 -48.584 23.653 1.00 68.88 615 ASP A N 1
ATOM 4983 C CA . ASP A 1 615 ? 30.036 -49.847 24.275 1.00 68.88 615 ASP A CA 1
ATOM 4984 C C . ASP A 1 615 ? 29.023 -50.634 23.416 1.00 68.88 615 ASP A C 1
ATOM 4986 O O . ASP A 1 615 ? 27.859 -50.230 23.321 1.00 68.88 615 ASP A O 1
ATOM 4990 N N . PRO A 1 616 ? 29.415 -51.787 22.835 1.00 54.69 616 PRO A N 1
ATOM 4991 C CA . PRO A 1 616 ? 28.535 -52.618 22.010 1.00 54.69 616 PRO A CA 1
ATOM 4992 C C . PRO A 1 616 ? 27.407 -53.319 22.787 1.00 54.69 616 PRO A C 1
ATOM 4994 O O . PRO A 1 616 ? 26.503 -53.880 22.172 1.00 54.69 616 PRO A O 1
ATOM 4997 N N . SER A 1 617 ? 27.466 -53.348 24.123 1.00 53.19 617 SER A N 1
ATOM 4998 C CA . SER A 1 617 ? 26.654 -54.228 24.977 1.00 53.19 617 SER A CA 1
ATOM 4999 C C . SER A 1 617 ? 25.481 -53.546 25.694 1.00 53.19 617 SER A C 1
ATOM 5001 O O . SER A 1 617 ? 24.800 -54.173 26.502 1.00 53.19 617 SER A O 1
ATOM 5003 N N . THR A 1 618 ? 25.166 -52.288 25.380 1.00 51.84 618 THR A N 1
ATOM 5004 C CA . THR A 1 618 ? 24.152 -51.515 26.125 1.00 51.84 618 THR A CA 1
ATOM 5005 C C . THR A 1 618 ? 22.743 -51.578 25.507 1.00 51.84 618 THR A C 1
ATOM 5007 O O . THR A 1 618 ? 22.028 -50.587 25.454 1.00 51.84 618 THR A O 1
ATOM 5010 N N . VAL A 1 619 ? 22.277 -52.754 25.072 1.00 46.72 619 VAL A N 1
ATOM 5011 C CA . VAL A 1 619 ? 20.854 -52.954 24.730 1.00 46.72 619 VAL A CA 1
ATOM 5012 C C . VAL A 1 619 ? 20.094 -53.441 25.964 1.00 46.72 619 VAL A C 1
ATOM 5014 O O . VAL A 1 619 ? 19.924 -54.641 26.145 1.00 46.72 619 VAL A O 1
ATOM 5017 N N . GLN A 1 620 ? 19.579 -52.519 26.784 1.00 39.31 620 GLN A N 1
ATOM 5018 C CA . GLN A 1 620 ? 18.384 -52.776 27.599 1.00 39.31 620 GLN A CA 1
ATOM 5019 C C . GLN A 1 620 ? 17.510 -51.522 27.707 1.00 39.31 620 GLN A C 1
ATOM 5021 O O . GLN A 1 620 ? 17.815 -50.571 28.417 1.00 39.31 620 GLN A O 1
ATOM 5026 N N . GLY A 1 621 ? 16.391 -51.563 26.982 1.00 45.00 621 GLY A N 1
ATOM 5027 C CA . GLY A 1 621 ? 15.360 -50.531 26.941 1.00 45.00 621 GLY A CA 1
ATOM 5028 C C . GLY A 1 621 ? 15.070 -50.126 25.501 1.00 45.00 621 GLY A C 1
ATOM 5029 O O . GLY A 1 621 ? 15.913 -49.516 24.850 1.00 45.00 621 GLY A O 1
ATOM 5030 N N . LEU A 1 622 ? 13.862 -50.436 25.020 1.00 46.19 622 LEU A N 1
ATOM 5031 C CA . LEU A 1 622 ? 13.375 -50.191 23.648 1.00 46.19 622 LEU A CA 1
ATOM 5032 C C . LEU A 1 622 ? 13.520 -48.734 23.158 1.00 46.19 622 LEU A C 1
ATOM 5034 O O . LEU A 1 622 ? 13.333 -48.477 21.973 1.00 46.19 622 LEU A O 1
ATOM 5038 N N . ASN A 1 623 ? 13.886 -47.799 24.042 1.00 53.00 623 ASN A N 1
ATOM 5039 C CA . ASN A 1 623 ? 13.876 -46.370 23.777 1.00 53.00 623 ASN A CA 1
ATOM 5040 C C . ASN A 1 623 ? 15.222 -45.635 23.950 1.00 53.00 623 ASN A C 1
ATOM 5042 O O . ASN A 1 623 ? 15.179 -44.443 23.723 1.00 53.00 623 ASN A O 1
ATOM 5046 N N . ASN A 1 624 ? 16.373 -46.227 24.339 1.00 58.31 624 ASN A N 1
ATOM 5047 C CA . ASN A 1 624 ? 17.692 -45.523 24.360 1.00 58.31 624 ASN A CA 1
ATOM 5048 C C . ASN A 1 624 ? 18.913 -46.473 24.574 1.00 58.31 624 ASN A C 1
ATOM 5050 O O . ASN A 1 624 ? 19.404 -46.602 25.694 1.00 58.31 624 ASN A O 1
ATOM 5054 N N . PRO A 1 625 ? 19.460 -47.111 23.520 1.00 59.12 625 PRO A N 1
ATOM 5055 C CA . PRO A 1 625 ? 20.456 -48.196 23.621 1.00 59.12 625 PRO A CA 1
ATOM 5056 C C . PRO A 1 625 ? 21.916 -47.767 23.898 1.00 59.12 625 PRO A C 1
ATOM 5058 O O . PRO A 1 625 ? 22.827 -48.576 23.772 1.00 59.12 625 PRO A O 1
ATOM 5061 N N . TYR A 1 626 ? 22.175 -46.502 24.243 1.00 63.50 626 TYR A N 1
ATOM 5062 C CA . TYR A 1 626 ? 23.536 -46.004 24.526 1.00 63.50 626 TYR A CA 1
ATOM 5063 C C . TYR A 1 626 ? 23.690 -45.443 25.946 1.00 63.50 626 TYR A C 1
ATOM 5065 O O . TYR A 1 626 ? 24.777 -45.013 26.318 1.00 63.50 626 TYR A O 1
ATOM 5073 N N . LEU A 1 627 ? 22.616 -45.405 26.739 1.00 66.25 627 LEU A N 1
ATOM 5074 C CA . LEU A 1 627 ? 22.564 -44.684 28.012 1.00 66.25 627 LEU A CA 1
ATOM 5075 C C . LEU A 1 627 ? 23.223 -45.478 29.156 1.00 66.25 627 LEU A C 1
ATOM 5077 O O . LEU A 1 627 ? 22.887 -46.639 29.382 1.00 66.25 627 LEU A O 1
ATOM 5081 N N . ARG A 1 628 ? 24.127 -44.839 29.904 1.00 68.25 628 ARG A N 1
ATOM 5082 C CA . ARG A 1 628 ? 24.782 -45.360 31.117 1.00 68.25 628 ARG A CA 1
ATOM 5083 C C . ARG A 1 628 ? 24.518 -44.446 32.306 1.00 68.25 628 ARG A C 1
ATOM 5085 O O . ARG A 1 628 ? 24.195 -43.276 32.119 1.00 68.25 628 ARG A O 1
ATOM 5092 N N . GLU A 1 629 ? 24.687 -44.974 33.514 1.00 68.50 629 GLU A N 1
ATOM 5093 C CA . GLU A 1 629 ? 24.646 -44.199 34.759 1.00 68.50 629 GLU A CA 1
ATOM 5094 C C . GLU A 1 629 ? 26.066 -44.077 35.345 1.00 68.50 629 GLU A C 1
ATOM 5096 O O . GLU A 1 629 ? 26.844 -45.032 35.294 1.00 68.50 629 GLU A O 1
ATOM 5101 N N . CYS A 1 630 ? 26.430 -42.902 35.870 1.00 65.25 630 CYS A N 1
ATOM 5102 C CA . CYS A 1 630 ? 27.727 -42.678 36.514 1.00 65.25 630 CYS A CA 1
ATOM 5103 C C . CYS A 1 630 ? 27.804 -43.520 37.811 1.00 65.25 630 CYS A C 1
ATOM 5105 O O . CYS A 1 630 ? 26.880 -43.516 38.626 1.00 65.25 630 CYS A O 1
ATOM 5107 N N . THR A 1 631 ? 28.907 -44.240 38.037 1.00 57.66 631 THR A N 1
ATOM 5108 C CA . THR A 1 631 ? 29.107 -45.052 39.252 1.00 57.66 631 THR A CA 1
ATOM 5109 C C . THR A 1 631 ? 29.599 -44.199 40.427 1.00 57.66 631 THR A C 1
ATOM 5111 O O . THR A 1 631 ? 30.582 -43.466 40.307 1.00 57.66 631 THR A O 1
ATOM 5114 N N . TYR A 1 632 ? 28.945 -44.324 41.585 1.00 43.84 632 TYR A N 1
ATOM 5115 C CA . TYR A 1 632 ? 29.329 -43.667 42.845 1.00 43.84 632 TYR A CA 1
ATOM 5116 C C . TYR A 1 632 ? 30.784 -44.017 43.249 1.00 43.84 632 TYR A C 1
ATOM 5118 O O . TYR A 1 632 ? 31.169 -45.176 43.078 1.00 43.84 632 TYR A O 1
ATOM 5126 N N . PRO A 1 633 ? 31.609 -43.080 43.780 1.00 49.38 633 PRO A N 1
ATOM 5127 C CA . PRO A 1 633 ? 31.267 -41.775 44.367 1.00 49.38 633 PRO A CA 1
ATOM 5128 C C . PRO A 1 633 ? 31.363 -40.569 43.417 1.00 49.38 633 PRO A C 1
ATOM 5130 O O . PRO A 1 633 ? 31.055 -39.450 43.824 1.00 49.38 633 PRO A O 1
ATOM 5133 N N . ASN A 1 634 ? 31.741 -40.763 42.152 1.00 54.53 634 ASN A N 1
ATOM 5134 C CA . ASN A 1 634 ? 31.892 -39.671 41.186 1.00 54.53 634 ASN A CA 1
ATOM 5135 C C . ASN A 1 634 ? 30.554 -39.379 40.486 1.00 54.53 634 ASN A C 1
ATOM 5137 O O . ASN A 1 634 ? 30.318 -39.788 39.354 1.00 54.53 634 ASN A O 1
ATOM 5141 N N . ALA A 1 635 ? 29.658 -38.678 41.185 1.00 47.56 635 ALA A N 1
ATOM 5142 C CA . ALA A 1 635 ? 28.280 -38.408 40.753 1.00 47.56 635 ALA A CA 1
ATOM 5143 C C . ALA A 1 635 ? 28.126 -37.327 39.654 1.00 47.56 635 ALA A C 1
ATOM 5145 O O . ALA A 1 635 ? 27.021 -36.835 39.437 1.00 47.56 635 ALA A O 1
ATOM 5146 N N . SER A 1 636 ? 29.201 -36.943 38.958 1.00 48.69 636 SER A N 1
ATOM 5147 C CA . SER A 1 636 ? 29.142 -36.010 37.826 1.00 48.69 636 SER A CA 1
ATOM 5148 C C . SER A 1 636 ? 30.055 -36.465 36.693 1.00 48.69 636 SER A C 1
ATOM 5150 O O . SER A 1 636 ? 31.280 -36.464 36.830 1.00 48.69 636 SER A O 1
ATOM 5152 N N . CYS A 1 637 ? 29.462 -36.811 35.556 1.00 49.12 637 CYS A N 1
ATOM 5153 C CA . CYS A 1 637 ? 30.188 -37.056 34.321 1.00 49.12 637 CYS A CA 1
ATOM 5154 C C . CYS A 1 637 ? 30.468 -35.700 33.626 1.00 49.12 637 CYS A C 1
ATOM 5156 O O . CYS A 1 637 ? 29.712 -35.270 32.761 1.00 49.12 637 CYS A O 1
ATOM 5158 N N . SER A 1 638 ? 31.512 -34.974 34.048 1.00 40.72 638 SER A N 1
ATOM 5159 C CA . SER A 1 638 ? 31.891 -33.678 33.448 1.00 40.72 638 SER A CA 1
ATOM 5160 C C . SER A 1 638 ? 32.786 -33.866 32.208 1.00 40.72 638 SER A C 1
ATOM 5162 O O . SER A 1 638 ? 33.828 -34.511 32.335 1.00 40.72 638 SER A O 1
ATOM 5164 N N . PRO A 1 639 ? 32.475 -33.276 31.034 1.00 40.50 639 PRO A N 1
ATOM 5165 C CA . PRO A 1 639 ? 33.460 -33.083 29.967 1.00 40.50 639 PRO A CA 1
ATOM 5166 C C . PRO A 1 639 ? 34.400 -31.900 30.299 1.00 40.50 639 PRO A C 1
ATOM 5168 O O . PRO A 1 639 ? 34.008 -31.015 31.067 1.00 40.50 639 PRO A O 1
ATOM 5171 N N . PRO A 1 640 ? 35.625 -31.829 29.733 1.00 32.47 640 PRO A N 1
ATOM 5172 C CA . PRO A 1 640 ? 36.500 -30.674 29.928 1.00 32.47 640 PRO A CA 1
ATOM 5173 C C . PRO A 1 640 ? 35.871 -29.407 29.313 1.00 32.47 640 PRO A C 1
ATOM 5175 O O . PRO A 1 640 ? 35.155 -29.507 28.313 1.00 32.47 640 PRO A O 1
ATOM 5178 N N . PRO A 1 641 ? 36.123 -28.211 29.877 1.00 32.16 641 PRO A N 1
ATOM 5179 C CA . PRO A 1 641 ? 35.531 -26.973 29.386 1.00 32.16 641 PRO A CA 1
ATOM 5180 C C . PRO A 1 641 ? 36.003 -26.632 27.965 1.00 32.16 641 PRO A C 1
ATOM 5182 O O . PRO A 1 641 ? 37.180 -26.745 27.627 1.00 32.16 641 PRO A O 1
ATOM 5185 N N . LEU A 1 642 ? 35.059 -26.154 27.149 1.00 33.06 642 LEU A N 1
ATOM 5186 C CA . LEU A 1 642 ? 35.257 -25.580 25.815 1.00 33.06 642 LEU A CA 1
ATOM 5187 C C . LEU A 1 642 ? 36.003 -24.234 25.895 1.00 33.06 642 LEU A C 1
ATOM 5189 O O . LEU A 1 642 ? 35.430 -23.181 25.639 1.00 33.06 642 LEU A O 1
ATOM 5193 N N . SER A 1 643 ? 37.284 -24.248 26.251 1.00 31.42 643 SER A N 1
ATOM 5194 C CA . SER A 1 643 ? 38.220 -23.176 25.905 1.00 31.42 643 SER A CA 1
ATOM 5195 C C . SER A 1 643 ? 39.658 -23.631 26.132 1.00 31.42 643 SER A C 1
ATOM 5197 O O . SER A 1 643 ? 39.977 -24.108 27.215 1.00 31.42 643 SER A O 1
ATOM 5199 N N . ALA A 1 644 ? 40.508 -23.349 25.144 1.00 26.80 644 ALA A N 1
ATOM 5200 C CA . ALA A 1 644 ? 41.964 -23.494 25.125 1.00 26.80 644 ALA A CA 1
ATOM 5201 C C . ALA A 1 644 ? 42.510 -24.860 24.680 1.00 26.80 644 ALA A C 1
ATOM 5203 O O . ALA A 1 644 ? 42.513 -25.859 25.394 1.00 26.80 644 ALA A O 1
ATOM 5204 N N . ALA A 1 645 ? 43.062 -24.835 23.467 1.00 28.66 645 ALA A N 1
ATOM 5205 C CA . ALA A 1 645 ? 44.182 -25.675 23.109 1.00 28.66 645 ALA A CA 1
ATOM 5206 C C . ALA A 1 645 ? 45.396 -25.339 23.996 1.00 28.66 645 ALA A C 1
ATOM 5208 O O . ALA A 1 645 ? 45.643 -24.174 24.308 1.00 28.66 645 ALA A O 1
ATOM 5209 N N . ASN A 1 646 ? 46.161 -26.395 24.267 1.00 26.28 646 ASN A N 1
ATOM 5210 C CA . ASN A 1 646 ? 47.474 -26.501 24.900 1.00 26.28 646 ASN A CA 1
ATOM 5211 C C . ASN A 1 646 ? 47.538 -26.654 26.424 1.00 26.28 646 ASN A C 1
ATOM 5213 O O . ASN A 1 646 ? 47.305 -25.740 27.209 1.00 26.28 646 ASN A O 1
ATOM 5217 N N . CYS A 1 647 ? 47.980 -27.865 26.769 1.00 27.42 647 CYS A N 1
ATOM 5218 C CA . CYS A 1 647 ? 48.583 -28.287 28.015 1.00 27.42 647 CYS A CA 1
ATOM 5219 C C . CYS A 1 647 ? 49.662 -27.314 28.513 1.00 27.42 647 CYS A C 1
ATOM 5221 O O . CYS A 1 647 ? 50.608 -26.986 27.792 1.00 27.42 647 CYS A O 1
ATOM 5223 N N . SER A 1 648 ? 49.554 -26.956 29.788 1.00 27.64 648 SER A N 1
ATOM 5224 C CA . SER A 1 648 ? 50.641 -26.823 30.764 1.00 27.64 648 SER A CA 1
ATOM 5225 C C . SER A 1 648 ? 50.045 -27.112 32.132 1.00 27.64 648 SER A C 1
ATOM 5227 O O . SER A 1 648 ? 48.988 -26.505 32.417 1.00 27.64 648 SER A O 1
#

Sequence (648 aa):
MITSSLTGLFLFCRLSLVGTMKKLVAALSVCFAVLVFTILHINQYQDIRTTLLRALPLNAIRRYLSLQQNDPLLETIKGTNKSLTVVTAFFTIGSFPKGTLHAVRKSNTYNVWMRTFLFMNNPVIFYTDNKTYADFFVALRKNASLLTEVVHLNRLELWAFQIIPKIKKIYSTPGYPRHYPNTFIPEYTSLTHSKQQVLDSAARKKVFDTDFYCWLDAGYFRDIVHREKNFWLEVPDDFNKSRIGVTRVYHSDLERTSARTIILRNLNWIGGGVFLGTPEAISSFHDQYKKAVMRYLNQGIMNVEQQILYAMYTKQERHKYPIDIEVQLYVPGQRQVINTNPWFYLGYVMYREVAIWAYCEANPGEIKANPVNCAQYFDCGEESDYLQNRCPPSNSTCKPCSERHFDCSNLVDGLHPTNSDATRDSFVMFPRHIATEKCREDMVKKHCTEKPKDILPHPLQCAQYYDCRQAIGDSHLRECRYPQLFDITTMTCKNFSDVTCGDRLEPQAPCDYLQNHCEQNSANCDPCEDRLPSCINLPDNNNPYPGKLDSEYYIKCYRNRTVSVEACQVSKYNPATRQCSENVSPVVLGKFCRDNPTSIIPDPVNYGRYPNCSDPSTVQGLNNPYLRECTYPNASCSPPPLSAANCS

Radius of gyration: 38.02 Å; chains: 1; bounding box: 113×134×104 Å